Protein AF-0000000069296707 (afdb_homodimer)

pLDDT: mean 73.41, std 18.94, range [27.08, 97.56]

Radius of gyration: 24.97 Å; Cα contacts (8 Å, |Δi|>4): 1158; chains: 2; bounding box: 68×73×64 Å

Secondary structure (DSSP, 8-state):
-------HHHHHHHHHHHHHHHHT-GGGHHHHHHHHHHS-GGGGGG----HHHHHHHHHHHHHHHTT-TTB-HHHHHHHGGG--GGGT-TTHHHHHHHHHHHH--SEEEEES-SHHHHHHHHHHHHHHHHHHHHHHHHHHSPTT---TT---SBPPTTTS-HHHHH--EEEEEE---STT--HHHHHHHHHHHT-GGGEEEEES-HHHHHHHTTTTS--EEEEEETTHHHHSPPBTTBHHHHHHHHHHHHGGGEEEEEEEEEES-TTBHHHHHHHHHHHHS--TT----EEEEEE-TTBSSS-EEEEEE--TTS--S---B---/-------HHHHHHHHHHHHHHHHT-GGGHHHHHHHHHHS-GGGGGG----HHHHHHHHHHHHHHHHT-TTB-HHHHHHHGGG--GGGT-TTHHHHHHHHHHHH--SEEEEES-SHHHHHHHHHHHHHHHHHHHHHHHHHHSPTT---TT---SBPPTTTS-HHHHH--EEEEEE---STT--HHHHHHHHHHHT-GGGEEEEES-HHHHHHHTTTTS--EEEEEETTHHHHSPPBTTBHHHHHHHHHHHHGGGEEEEEEEEEES-TTBHHHHHHHHHHHHS--TT----EEEEEE-TTBSSS-EEEEEE--TTS--S---B---

Solvent-accessible surface area (backbone atoms only — not comparable to full-atom values): 33725 Å² total; per-residue (Å²): 126,72,61,68,44,59,50,53,79,77,55,35,67,66,47,42,49,52,47,36,61,68,60,63,44,72,91,52,41,34,59,48,39,51,50,47,41,66,50,63,80,83,68,69,73,70,75,79,67,78,61,65,67,59,46,49,51,47,48,51,43,43,48,55,51,56,38,38,74,59,36,18,64,72,52,50,59,60,47,42,86,42,55,53,71,89,59,41,42,67,50,48,19,55,31,47,19,27,52,38,50,34,50,54,56,38,35,30,36,28,43,35,44,26,44,52,47,56,30,44,36,47,22,28,52,29,41,19,52,44,48,47,48,53,53,52,53,59,68,67,53,68,89,77,62,69,66,62,79,62,62,60,57,49,33,64,60,81,71,47,41,67,56,39,57,75,32,20,39,37,36,25,26,35,60,61,76,53,93,78,57,28,46,30,52,36,51,42,39,25,51,76,70,70,36,50,90,25,52,38,53,31,39,17,43,56,68,57,45,59,67,68,35,43,85,81,52,58,55,27,36,32,33,40,33,65,48,44,65,77,73,20,49,51,47,96,80,31,50,52,52,9,43,49,53,45,45,47,64,46,50,82,30,42,34,78,61,9,39,43,35,36,39,47,29,61,31,25,47,50,49,35,52,39,53,58,46,54,80,75,38,76,41,99,66,45,60,52,60,34,48,46,71,53,49,29,65,60,33,50,53,48,28,22,32,33,40,32,27,35,33,91,82,53,79,69,69,65,71,72,36,67,79,115,126,68,57,66,45,56,48,54,76,75,53,33,68,65,47,39,49,54,48,38,61,67,59,63,42,72,92,51,40,35,59,50,38,50,51,44,41,69,48,64,81,82,66,68,73,70,74,80,68,76,62,65,68,57,46,50,48,45,48,51,42,44,47,55,51,55,37,39,72,59,38,19,66,70,53,51,58,59,46,42,84,41,56,52,68,90,60,40,43,64,50,50,19,54,32,46,19,27,52,37,50,34,48,53,53,37,34,29,37,26,41,36,44,28,43,51,47,54,30,45,36,48,22,29,53,29,41,20,52,46,48,49,49,53,52,52,53,60,68,69,54,67,89,77,63,69,67,63,80,60,60,62,56,49,33,65,61,80,72,46,43,67,56,41,58,74,32,21,38,37,35,25,25,35,62,62,76,52,94,78,56,30,45,28,53,36,50,40,39,26,53,74,71,70,35,47,90,24,52,35,54,29,40,17,44,54,68,58,45,60,67,68,35,43,83,80,53,56,54,29,36,33,34,40,34,66,49,42,65,78,75,19,49,53,47,95,81,31,51,52,52,10,44,50,55,46,45,47,64,46,48,82,30,42,34,78,61,10,38,43,33,34,41,46,28,60,30,25,46,51,49,36,52,40,52,57,44,54,79,74,36,78,43,98,63,45,61,53,61,35,50,46,73,52,48,28,65,59,34,52,52,48,27,22,32,32,41,30,28,34,32,92,80,50,78,70,69,67,71,70,36,65,79,117

Sequence (648 aa):
GYHTIGDLRSDGQETAIAFVTALGMPRRADERLLALSFQEDEDLEDANVSPEGLVKAKAAAARVAQVGSALDGAWLEAVEPLYSMHMGCENMGPMLYSLMRFVKPSCCLEIGAGYTSAFMLQALEDNARELQFWAGWKASRPSGSPDPSAESWLAPEAEACESRLAGGVLHCVDNFAHAHTTAPQLLRTARRLGLEQRLRLHLDDGRAFVEESADSVPFFDFVWLDGLLDFAPPVGGDVKAGIDKFLGLIWPRVAPGGFVLLHSTLTNSAVRSWLDGLAASSSAWGPPGQVLSLLEPHKRFQNSFTMLQRRPEGYAEPQYSKLPGYHTIGDLRSDGQETAIAFVTALGMPRRADERLLALSFQEDEDLEDANVSPEGLVKAKAAAARVAQVGSALDGAWLEAVEPLYSMHMGCENMGPMLYSLMRFVKPSCCLEIGAGYTSAFMLQALEDNARELQFWAGWKASRPSGSPDPSAESWLAPEAEACESRLAGGVLHCVDNFAHAHTTAPQLLRTARRLGLEQRLRLHLDDGRAFVEESADSVPFFDFVWLDGLLDFAPPVGGDVKAGIDKFLGLIWPRVAPGGFVLLHSTLTNSAVRSWLDGLAASSSAWGPPGQVLSLLEPHKRFQNSFTMLQRRPEGYAEPQYSKLP

Foldseek 3Di:
DQDWQDQCVPQDLVSSLVSLVVSCAPPPLSVVLNCLQPPDPVPPPDDCPPCDPVVVQLVVLLVLLVPPVVDDNVLSVLQSVQDGVVLVCSVVLVVLLVVCLVVQWAEEEEAAATSSVSSNLVSQVVQLVVVVVLVVVVVPDDDPPPCPVPPPPDDDVVVVPPSSNVTHAYEYEAQSPDPPGCRSVRNVSCVVVVRSVRYGYINGQPLVCLVVCCVVQPAGQEYEYRCQCVNQPDDVPQSLVSSLVSCLSHVNRYDAFGKYKYWWACLDPRSVVSVVVLVVDARPNGRLQDKDKDAQDVDNTRTIMMMTGHHRPHDPDDDDDPDD/DQDWQDQCVPCDLVSSLVSLVVVCAPPPLSVVLNCLQPPDPVPVPDDCPPCDPCVVQLVVLLVLLVPPVVDDNVLSVLQSVQDGVVLVCSVVLVVLLVVCLVVQWAEEEEAAATSSVSSNLVSQVVQLVVVVVLVVVVVPDDDPPPCPVPPPPDDDVVVVPPSSNVTHAYEYEAQSPDPPGCRSVRNVSCVVVVRSVRYGYTNGQPLVCLVVCCVVQPAGQEYEYRCQCVNQPDDVPQSLVSSLVSCLSHVNRYDAFGKYKYWWACLDPSSVVSVVVLVVDARPSGRLQDKDKDAQDVDNTRTIMMMGGHHRPHDPDDDDDPDD

Organism: Polarella glacialis (NCBI:txid89957)

InterPro domains:
  IPR029063 S-adenosyl-L-methionine-dependent methyltransferase superfamily [G3DSA:3.40.50.150] (72-285)
  IPR029063 S-adenosyl-L-methionine-dependent methyltransferase superfamily [SSF53335] (93-270)

Nearest PDB structures (foldseek):
  4poo-assembly1_A  TM=5.769E-01  e=9.150E-04  Bacillus spizizenii str. W23
  1kia-assembly1_D  TM=4.877E-01  e=1.031E-04  Rattus norvegicus
  1d2g-assembly1_A  TM=5.119E-01  e=2.134E-04  Rattus norvegicus
  1r8y-assembly2_G  TM=5.212E-01  e=2.387E-04  Mus musculus
  3ths-assembly1_B  TM=4.225E-01  e=7.735E-04  Rattus norvegicus

Structure (mmCIF, N/CA/C/O backbone):
data_AF-0000000069296707-model_v1
#
loop_
_entity.id
_entity.type
_entity.pdbx_description
1 polymer 'Uncharacterized protein'
#
loop_
_atom_site.group_PDB
_atom_site.id
_atom_site.type_symbol
_atom_site.label_atom_id
_atom_site.label_alt_id
_atom_site.label_comp_id
_atom_site.label_asym_id
_atom_site.label_entity_id
_atom_site.label_seq_id
_atom_site.pdbx_PDB_ins_code
_atom_site.Cartn_x
_atom_site.Cartn_y
_atom_site.Cartn_z
_atom_site.occupancy
_atom_site.B_iso_or_equiv
_atom_site.auth_seq_id
_atom_site.auth_comp_id
_atom_site.auth_asym_id
_atom_site.auth_atom_id
_atom_site.pdbx_PDB_model_num
ATOM 1 N N . GLY A 1 1 ? -4.031 30.5 20.797 1 27.22 1 GLY A N 1
ATOM 2 C CA . GLY A 1 1 ? -5.043 29.531 20.438 1 27.22 1 GLY A CA 1
ATOM 3 C C . GLY A 1 1 ? -5.32 29.484 18.938 1 27.22 1 GLY A C 1
ATOM 4 O O . GLY A 1 1 ? -5.605 30.516 18.328 1 27.22 1 GLY A O 1
ATOM 5 N N . TYR A 1 2 ? -4.574 28.547 18.219 1 34.72 2 TYR A N 1
ATOM 6 C CA . TYR A 1 2 ? -4.566 28.672 16.766 1 34.72 2 TYR A CA 1
ATOM 7 C C . TYR A 1 2 ? -5.977 28.562 16.203 1 34.72 2 TYR A C 1
ATOM 9 O O . TYR A 1 2 ? -6.797 27.797 16.703 1 34.72 2 TYR A O 1
ATOM 17 N N . HIS A 1 3 ? -6.562 29.688 15.867 1 35.5 3 HIS A N 1
ATOM 18 C CA . HIS A 1 3 ? -7.93 29.828 15.383 1 35.5 3 HIS A CA 1
ATOM 19 C C . HIS A 1 3 ? -8.133 29.078 14.07 1 35.5 3 HIS A C 1
ATOM 21 O O . HIS A 1 3 ? -7.215 29 13.242 1 35.5 3 HIS A O 1
ATOM 27 N N . THR A 1 4 ? -8.93 28.078 14.156 1 42.28 4 THR A N 1
ATOM 28 C CA . THR A 1 4 ? -9.484 27.312 13.047 1 42.28 4 THR A CA 1
ATOM 29 C C . THR A 1 4 ? -9.805 28.203 11.867 1 42.28 4 THR A C 1
ATOM 31 O O . THR A 1 4 ? -10.555 29.188 12 1 42.28 4 THR A O 1
ATOM 34 N N . ILE A 1 5 ? -8.992 28.266 10.977 1 41.53 5 ILE A N 1
ATOM 35 C CA . ILE A 1 5 ? -9.445 29.016 9.812 1 41.53 5 ILE A CA 1
ATOM 36 C C . ILE A 1 5 ? -10.594 28.266 9.133 1 41.53 5 ILE A C 1
ATOM 38 O O . ILE A 1 5 ? -10.555 27.031 9.016 1 41.53 5 ILE A O 1
ATOM 42 N N . GLY A 1 6 ? -11.727 28.438 9.273 1 41.88 6 GLY A N 1
ATOM 43 C CA . GLY A 1 6 ? -12.961 27.922 8.695 1 41.88 6 GLY A CA 1
ATOM 44 C C . GLY A 1 6 ? -12.719 26.938 7.574 1 41.88 6 GLY A C 1
ATOM 45 O O . GLY A 1 6 ? -11.57 26.625 7.242 1 41.88 6 GLY A O 1
ATOM 46 N N . ASP A 1 7 ? -13.719 26.109 7.305 1 45.53 7 ASP A N 1
ATOM 47 C CA . ASP A 1 7 ? -13.844 25.25 6.133 1 45.53 7 ASP A CA 1
ATOM 48 C C . ASP A 1 7 ? -13.859 26.078 4.848 1 45.53 7 ASP A C 1
ATOM 50 O O . ASP A 1 7 ? -14.828 26.797 4.578 1 45.53 7 ASP A O 1
ATOM 54 N N . LEU A 1 8 ? -12.758 26.297 4.289 1 46.09 8 LEU A N 1
ATOM 55 C CA . LEU A 1 8 ? -12.641 27.156 3.117 1 46.09 8 LEU A CA 1
ATOM 56 C C . LEU A 1 8 ? -13.75 26.859 2.117 1 46.09 8 LEU A C 1
ATOM 58 O O . LEU A 1 8 ? -14.086 27.719 1.286 1 46.09 8 LEU A O 1
ATOM 62 N N . ARG A 1 9 ? -14.203 25.625 2.008 1 42.44 9 ARG A N 1
ATOM 63 C CA . ARG A 1 9 ? -15.219 25.281 1.014 1 42.44 9 ARG A CA 1
ATOM 64 C C . ARG A 1 9 ? -16.547 25.953 1.339 1 42.44 9 ARG A C 1
ATOM 66 O O . ARG A 1 9 ? -17.266 26.391 0.437 1 42.44 9 ARG A O 1
ATOM 73 N N . SER A 1 10 ? -16.844 25.828 2.617 1 45.16 10 SER A N 1
ATOM 74 C CA . SER A 1 10 ? -18.203 26.25 2.994 1 45.16 10 SER A CA 1
ATOM 75 C C . SER A 1 10 ? -18.281 27.766 3.152 1 45.16 10 SER A C 1
ATOM 77 O O . SER A 1 10 ? -19.312 28.359 2.84 1 45.16 10 SER A O 1
ATOM 79 N N . ASP A 1 11 ? -17.312 28.312 3.564 1 49.97 11 ASP A N 1
ATOM 80 C CA . ASP A 1 11 ? -17.516 29.672 4.066 1 49.97 11 ASP A CA 1
ATOM 81 C C . ASP A 1 11 ? -17.234 30.703 2.984 1 49.97 11 ASP A C 1
ATOM 83 O O . ASP A 1 11 ? -17.625 31.875 3.111 1 49.97 11 ASP A O 1
ATOM 87 N N . GLY A 1 12 ? -17.016 30.281 1.778 1 50.28 12 GLY A N 1
ATOM 88 C CA . GLY A 1 12 ? -16.719 31.188 0.681 1 50.28 12 GLY A CA 1
ATOM 89 C C . GLY A 1 12 ? -15.391 31.891 0.832 1 50.28 12 GLY A C 1
ATOM 90 O O . GLY A 1 12 ? -14.844 31.969 1.935 1 50.28 12 GLY A O 1
ATOM 91 N N . GLN A 1 13 ? -14.805 32.156 -0.294 1 51.97 13 GLN A N 1
ATOM 92 C CA . GLN A 1 13 ? -13.5 32.812 -0.371 1 51.97 13 GLN A CA 1
ATOM 93 C C . GLN A 1 13 ? -13.453 34.062 0.503 1 51.97 13 GLN A C 1
ATOM 95 O O . GLN A 1 13 ? -12.477 34.281 1.217 1 51.97 13 GLN A O 1
ATOM 100 N N . GLU A 1 14 ? -14.523 34.781 0.376 1 53.81 14 GLU A N 1
ATOM 101 C CA . GLU A 1 14 ? -14.578 36.062 1.083 1 53.81 14 GLU A CA 1
ATOM 102 C C . GLU A 1 14 ? -14.531 35.844 2.596 1 53.81 14 GLU A C 1
ATOM 104 O O . GLU A 1 14 ? -13.805 36.562 3.301 1 53.81 14 GLU A O 1
ATOM 109 N N . THR A 1 15 ? -15.188 34.875 2.998 1 52.31 15 THR A N 1
ATOM 110 C CA . THR A 1 15 ? -15.219 34.594 4.422 1 52.31 15 THR A CA 1
ATOM 111 C C . THR A 1 15 ? -13.867 34.062 4.898 1 52.31 15 THR A C 1
ATOM 113 O O . THR A 1 15 ? -13.391 34.438 5.969 1 52.31 15 THR A O 1
ATOM 116 N N . ALA A 1 16 ? -13.289 33.312 4.105 1 52.75 16 ALA A N 1
ATOM 117 C CA . ALA A 1 16 ? -11.969 32.812 4.445 1 52.75 16 ALA A CA 1
ATOM 118 C C . ALA A 1 16 ? -10.938 33.906 4.492 1 52.75 16 ALA A C 1
ATOM 120 O O . ALA A 1 16 ? -10.109 33.969 5.41 1 52.75 16 ALA A O 1
ATOM 121 N N . ILE A 1 17 ? -11.07 34.812 3.52 1 55.25 17 ILE A N 1
ATOM 122 C CA . ILE A 1 17 ? -10.156 35.938 3.471 1 55.25 17 ILE A CA 1
ATOM 123 C C . ILE A 1 17 ? -10.336 36.812 4.719 1 55.25 17 ILE A C 1
ATOM 125 O O . ILE A 1 17 ? -9.352 37.188 5.363 1 55.25 17 ILE A O 1
ATOM 129 N N . ALA A 1 18 ? -11.57 37.094 4.98 1 55.56 18 ALA A N 1
ATOM 130 C CA . ALA A 1 18 ? -11.875 37.906 6.148 1 55.56 18 ALA A CA 1
ATOM 131 C C . ALA A 1 18 ? -11.375 37.25 7.43 1 55.56 18 ALA A C 1
ATOM 133 O O . ALA A 1 18 ? -10.805 37.906 8.297 1 55.56 18 ALA A O 1
ATOM 134 N N . PHE A 1 19 ? -11.508 36.031 7.488 1 53.75 19 PHE A N 1
ATOM 135 C CA . PHE A 1 19 ? -11.109 35.25 8.672 1 53.75 19 PHE A CA 1
ATOM 136 C C . PHE A 1 19 ? -9.602 35.25 8.828 1 53.75 19 PHE A C 1
ATOM 138 O O . PHE A 1 19 ? -9.086 35.562 9.914 1 53.75 19 PHE A O 1
ATOM 145 N N . VAL A 1 20 ? -8.992 35 7.801 1 57.44 20 VAL A N 1
ATOM 146 C CA . VAL A 1 20 ? -7.539 34.938 7.82 1 57.44 20 VAL A CA 1
ATOM 147 C C . VAL A 1 20 ? -6.965 36.312 8.156 1 57.44 20 VAL A C 1
ATOM 149 O O . VAL A 1 20 ? -6.016 36.406 8.93 1 57.44 20 VAL A O 1
ATOM 152 N N . THR A 1 21 ? -7.559 37.281 7.539 1 56.09 21 THR A N 1
ATOM 153 C CA . THR A 1 21 ? -7.133 38.656 7.801 1 56.09 21 THR A CA 1
ATOM 154 C C . THR A 1 21 ? -7.316 39 9.273 1 56.09 21 THR A C 1
ATOM 156 O O . THR A 1 21 ? -6.469 39.656 9.867 1 56.09 21 THR A O 1
ATOM 159 N N . ALA A 1 22 ? -8.359 38.5 9.781 1 54.94 22 ALA A N 1
ATOM 160 C CA . ALA A 1 22 ? -8.68 38.781 11.172 1 54.94 22 ALA A CA 1
ATOM 161 C C . ALA A 1 22 ? -7.746 38.062 12.125 1 54.94 22 ALA A C 1
ATOM 163 O O . ALA A 1 22 ? -7.531 38.5 13.258 1 54.94 22 ALA A O 1
ATOM 164 N N . LEU A 1 23 ? -7.234 36.969 11.664 1 53.66 23 LEU A N 1
ATOM 165 C CA . LEU A 1 23 ? -6.387 36.125 12.516 1 53.66 23 LEU A CA 1
ATOM 166 C C . LEU A 1 23 ? -5.043 36.812 12.766 1 53.66 23 LEU A C 1
ATOM 168 O O . LEU A 1 23 ? -4.371 36.5 13.758 1 53.66 23 LEU A O 1
ATOM 172 N N . GLY A 1 24 ? -4.723 37.875 12.023 1 49.09 24 GLY A N 1
ATOM 173 C CA . GLY A 1 24 ? -3.432 38.5 12.219 1 49.09 24 GLY A CA 1
ATOM 174 C C . GLY A 1 24 ? -2.289 37.531 12.336 1 49.09 24 GLY A C 1
ATOM 175 O O . GLY A 1 24 ? -1.51 37.562 13.289 1 49.09 24 GLY A O 1
ATOM 176 N N . MET A 1 25 ? -2.244 36.5 11.414 1 49.66 25 MET A N 1
ATOM 177 C CA . MET A 1 25 ? -1.229 35.438 11.477 1 49.66 25 MET A CA 1
ATOM 178 C C . MET A 1 25 ? 0.172 36.031 11.367 1 49.66 25 MET A C 1
ATOM 180 O O . MET A 1 25 ? 0.369 37.062 10.711 1 49.66 25 MET A O 1
ATOM 184 N N . PRO A 1 26 ? 1.015 35.406 12.227 1 51.12 26 PRO A N 1
ATOM 185 C CA . PRO A 1 26 ? 2.375 35.938 12.141 1 51.12 26 PRO A CA 1
ATOM 186 C C . PRO A 1 26 ? 2.984 35.781 10.75 1 51.12 26 PRO A C 1
ATOM 188 O O . PRO A 1 26 ? 2.57 34.906 9.992 1 51.12 26 PRO A O 1
ATOM 191 N N . ARG A 1 27 ? 3.941 36.594 10.445 1 46.66 27 ARG A N 1
ATOM 192 C CA . ARG A 1 27 ? 4.824 36.594 9.281 1 46.66 27 ARG A CA 1
ATOM 193 C C . ARG A 1 27 ? 4.023 36.656 7.984 1 46.66 27 ARG A C 1
ATOM 195 O O . ARG A 1 27 ? 4.391 36.062 6.977 1 46.66 27 ARG A O 1
ATOM 202 N N . ARG A 1 28 ? 2.881 37.312 8.094 1 52.12 28 ARG A N 1
ATOM 203 C CA . ARG A 1 28 ? 2.014 37.594 6.949 1 52.12 28 ARG A CA 1
ATOM 204 C C . ARG A 1 28 ? 1.522 36.281 6.316 1 52.12 28 ARG A C 1
ATOM 206 O O . ARG A 1 28 ? 1.314 36.219 5.105 1 52.12 28 ARG A O 1
ATOM 213 N N . ALA A 1 29 ? 1.496 35.188 7.098 1 49.81 29 ALA A N 1
ATOM 214 C CA . ALA A 1 29 ? 1.04 33.906 6.621 1 49.81 29 ALA A CA 1
ATOM 215 C C . ALA A 1 29 ? -0.363 34 6.027 1 49.81 29 ALA A C 1
ATOM 217 O O . ALA A 1 29 ? -0.688 33.281 5.07 1 49.81 29 ALA A O 1
ATOM 218 N N . ASP A 1 30 ? -1.047 34.938 6.477 1 51.06 30 ASP A N 1
ATOM 219 C CA . ASP A 1 30 ? -2.396 35.156 5.969 1 51.06 30 ASP A CA 1
ATOM 220 C C . ASP A 1 30 ? -2.363 35.719 4.547 1 51.06 30 ASP A C 1
ATOM 222 O O . ASP A 1 30 ? -3.104 35.25 3.678 1 51.06 30 ASP A O 1
ATOM 226 N N . GLU A 1 31 ? -1.566 36.656 4.324 1 54.03 31 GLU A N 1
ATOM 227 C CA . GLU A 1 31 ? -1.44 37.219 2.986 1 54.03 31 GLU A CA 1
ATOM 228 C C . GLU A 1 31 ? -0.958 36.156 1.986 1 54.03 31 GLU A C 1
ATOM 230 O O . GLU A 1 31 ? -1.467 36.094 0.866 1 54.03 31 GLU A O 1
ATOM 235 N N . ARG A 1 32 ? -0.106 35.344 2.424 1 50.72 32 ARG A N 1
ATOM 236 C CA . ARG A 1 32 ? 0.446 34.312 1.556 1 50.72 32 ARG A CA 1
ATOM 237 C C . ARG A 1 32 ? -0.603 33.25 1.23 1 50.72 32 ARG A C 1
ATOM 239 O O . ARG A 1 32 ? -0.701 32.781 0.088 1 50.72 32 ARG A O 1
ATOM 246 N N . LEU A 1 33 ? -1.318 32.938 2.168 1 52.88 33 LEU A N 1
ATOM 247 C CA . LEU A 1 33 ? -2.391 31.969 1.97 1 52.88 33 LEU A CA 1
ATOM 248 C C . LEU A 1 33 ? -3.387 32.469 0.927 1 52.88 33 LEU A C 1
ATOM 250 O O . LEU A 1 33 ? -3.773 31.719 0.025 1 52.88 33 LEU A O 1
ATOM 254 N N . LEU A 1 34 ? -3.742 33.719 1.158 1 54.38 34 LEU A N 1
ATOM 255 C CA . LEU A 1 34 ? -4.723 34.281 0.238 1 54.38 34 LEU A CA 1
ATOM 256 C C . LEU A 1 34 ? -4.148 34.375 -1.173 1 54.38 34 LEU A C 1
ATOM 258 O O . LEU A 1 34 ? -4.84 34.062 -2.148 1 54.38 34 LEU A O 1
ATOM 262 N N . ALA A 1 35 ? -2.959 34.75 -1.22 1 52.72 35 ALA A N 1
ATOM 263 C CA . ALA A 1 35 ? -2.309 34.906 -2.52 1 52.72 35 ALA A CA 1
ATOM 264 C C . ALA A 1 35 ? -2.135 33.562 -3.209 1 52.72 35 ALA A C 1
ATOM 266 O O . ALA A 1 35 ? -2.375 33.438 -4.41 1 52.72 35 ALA A O 1
ATOM 267 N N . LEU A 1 36 ? -1.838 32.594 -2.43 1 52.16 36 LEU A N 1
ATOM 268 C CA . LEU A 1 36 ? -1.472 31.297 -3.021 1 52.16 36 LEU A CA 1
ATOM 269 C C . LEU A 1 36 ? -2.709 30.453 -3.279 1 52.16 36 LEU A C 1
ATOM 271 O O . LEU A 1 36 ? -2.727 29.641 -4.211 1 52.16 36 LEU A O 1
ATOM 275 N N . SER A 1 37 ? -3.635 30.609 -2.426 1 50.84 37 SER A N 1
ATOM 276 C CA . SER A 1 37 ? -4.789 29.719 -2.506 1 50.84 37 SER A CA 1
ATOM 277 C C . SER A 1 37 ? -5.82 30.234 -3.504 1 50.84 37 SER A C 1
ATOM 279 O O . SER A 1 37 ? -6.594 29.453 -4.066 1 50.84 37 SER A O 1
ATOM 281 N N . PHE A 1 38 ? -5.777 31.547 -3.701 1 48.31 38 PHE A N 1
ATOM 282 C CA . PHE A 1 38 ? -6.883 32.094 -4.473 1 48.31 38 PHE A CA 1
ATOM 283 C C . PHE A 1 38 ? -6.371 32.906 -5.66 1 48.31 38 PHE A C 1
ATOM 285 O O . PHE A 1 38 ? -7.152 33.531 -6.367 1 48.31 38 PHE A O 1
ATOM 292 N N . GLN A 1 39 ? -4.973 32.969 -5.816 1 44.88 39 GLN A N 1
ATOM 293 C CA . GLN A 1 39 ? -4.504 33.688 -6.992 1 44.88 39 GLN A CA 1
ATOM 294 C C . GLN A 1 39 ? -4.629 32.844 -8.25 1 44.88 39 GLN A C 1
ATOM 296 O O . GLN A 1 39 ? -4.426 31.609 -8.195 1 44.88 39 GLN A O 1
ATOM 301 N N . GLU A 1 40 ? -5.293 33.281 -9.281 1 42.16 40 GLU A N 1
ATOM 302 C CA . GLU A 1 40 ? -5.434 32.656 -10.594 1 42.16 40 GLU A CA 1
ATOM 303 C C . GLU A 1 40 ? -4.066 32.344 -11.203 1 42.16 40 GLU A C 1
ATOM 305 O O . GLU A 1 40 ? -3.082 33.031 -10.922 1 42.16 40 GLU A O 1
ATOM 310 N N . ASP A 1 41 ? -3.719 31.031 -11.711 1 42.56 41 ASP A N 1
ATOM 311 C CA . ASP A 1 41 ? -2.518 30.469 -12.328 1 42.56 41 ASP A CA 1
ATOM 312 C C . ASP A 1 41 ? -1.775 31.531 -13.141 1 42.56 41 ASP A C 1
ATOM 314 O O . ASP A 1 41 ? -0.544 31.516 -13.211 1 42.56 41 ASP A O 1
ATOM 318 N N . GLU A 1 42 ? -2.367 32.438 -13.781 1 38.94 42 GLU A N 1
ATOM 319 C CA . GLU A 1 42 ? -1.707 33.375 -14.688 1 38.94 42 GLU A CA 1
ATOM 320 C C . GLU A 1 42 ? -0.698 34.25 -13.938 1 38.94 42 GLU A C 1
ATOM 322 O O . GLU A 1 42 ? 0.291 34.688 -14.516 1 38.94 42 GLU A O 1
ATOM 327 N N . ASP A 1 43 ? -0.939 34.562 -12.703 1 37.16 43 ASP A N 1
ATOM 328 C CA . ASP A 1 43 ? -0.124 35.594 -12.055 1 37.16 43 ASP A CA 1
ATOM 329 C C . ASP A 1 43 ? 1.088 34.969 -11.367 1 37.16 43 ASP A C 1
ATOM 331 O O . ASP A 1 43 ? 1.902 35.688 -10.773 1 37.16 43 ASP A O 1
ATOM 335 N N . LEU A 1 44 ? 1.18 33.75 -11.125 1 36.53 44 LEU A N 1
ATOM 336 C CA . LEU A 1 44 ? 2.297 33.156 -10.414 1 36.53 44 LEU A CA 1
ATOM 337 C C . LEU A 1 44 ? 3.574 33.219 -11.242 1 36.53 44 LEU A C 1
ATOM 339 O O . LEU A 1 44 ? 4.613 32.688 -10.836 1 36.53 44 LEU A O 1
ATOM 343 N N . GLU A 1 45 ? 3.67 33.719 -12.453 1 34.56 45 GLU A N 1
ATOM 344 C CA . GLU A 1 45 ? 4.898 33.781 -13.234 1 34.56 45 GLU A CA 1
ATOM 345 C C . GLU A 1 45 ? 5.992 34.531 -12.484 1 34.56 45 GLU A C 1
ATOM 347 O O . GLU A 1 45 ? 7.184 34.312 -12.734 1 34.56 45 GLU A O 1
ATOM 352 N N . ASP A 1 46 ? 5.773 35.719 -11.805 1 33.06 46 ASP A N 1
ATOM 353 C CA . ASP A 1 46 ? 6.855 36.656 -11.602 1 33.06 46 ASP A CA 1
ATOM 354 C C . ASP A 1 46 ? 7.66 36.344 -10.344 1 33.06 46 ASP A C 1
ATOM 356 O O . ASP A 1 46 ? 8.516 37.094 -9.922 1 33.06 46 ASP A O 1
ATOM 360 N N . ALA A 1 47 ? 7.211 35.625 -9.375 1 32.59 47 ALA A N 1
ATOM 361 C CA . ALA A 1 47 ? 8.07 35.719 -8.195 1 32.59 47 ALA A CA 1
ATOM 362 C C . ALA A 1 47 ? 9.406 35.031 -8.445 1 32.59 47 ALA A C 1
ATOM 364 O O . ALA A 1 47 ? 9.461 33.938 -9.039 1 32.59 47 ALA A O 1
ATOM 365 N N . ASN A 1 48 ? 10.641 35.688 -8.414 1 30.17 48 ASN A N 1
ATOM 366 C CA . ASN A 1 48 ? 12.078 35.594 -8.664 1 30.17 48 ASN A CA 1
ATOM 367 C C . ASN A 1 48 ? 12.711 34.438 -7.91 1 30.17 48 ASN A C 1
ATOM 369 O O . ASN A 1 48 ? 13.5 34.656 -6.984 1 30.17 48 ASN A O 1
ATOM 373 N N . VAL A 1 49 ? 12.039 33.469 -7.344 1 33.91 49 VAL A N 1
ATOM 374 C CA . VAL A 1 49 ? 12.93 32.5 -6.719 1 33.91 49 VAL A CA 1
ATOM 375 C C . VAL A 1 49 ? 13.938 31.984 -7.746 1 33.91 49 VAL A C 1
ATOM 377 O O . VAL A 1 49 ? 13.602 31.844 -8.922 1 33.91 49 VAL A O 1
ATOM 380 N N . SER A 1 50 ? 15.203 32.094 -7.535 1 32.97 50 SER A N 1
ATOM 381 C CA . SER A 1 50 ? 16.312 31.719 -8.422 1 32.97 50 SER A CA 1
ATOM 382 C C . SER A 1 50 ? 16.078 30.359 -9.078 1 32.97 50 SER A C 1
ATOM 384 O O . SER A 1 50 ? 15.789 29.375 -8.398 1 32.97 50 SER A O 1
ATOM 386 N N . PRO A 1 51 ? 15.727 30.297 -10.383 1 33.75 51 PRO A N 1
ATOM 387 C CA . PRO A 1 51 ? 15.219 29.344 -11.383 1 33.75 51 PRO A CA 1
ATOM 388 C C . PRO A 1 51 ? 15.992 28.031 -11.398 1 33.75 51 PRO A C 1
ATOM 390 O O . PRO A 1 51 ? 15.406 26.969 -11.602 1 33.75 51 PRO A O 1
ATOM 393 N N . GLU A 1 52 ? 17.281 28.031 -11.297 1 37.75 52 GLU A N 1
ATOM 394 C CA . GLU A 1 52 ? 18.062 26.906 -11.82 1 37.75 52 GLU A CA 1
ATOM 395 C C . GLU A 1 52 ? 18.047 25.719 -10.859 1 37.75 52 GLU A C 1
ATOM 397 O O . GLU A 1 52 ? 17.891 24.578 -11.289 1 37.75 52 GLU A O 1
ATOM 402 N N . GLY A 1 53 ? 18.406 25.922 -9.609 1 34.41 53 GLY A N 1
ATOM 403 C CA . GLY A 1 53 ? 18.562 24.797 -8.695 1 34.41 53 GLY A CA 1
ATOM 404 C C . GLY A 1 53 ? 17.25 24.141 -8.32 1 34.41 53 GLY A C 1
ATOM 405 O O . GLY A 1 53 ? 17.172 22.922 -8.203 1 34.41 53 GLY A O 1
ATOM 406 N N . LEU A 1 54 ? 16.266 24.969 -8.039 1 35.53 54 LEU A N 1
ATOM 407 C CA . LEU A 1 54 ? 14.922 24.484 -7.727 1 35.53 54 LEU A CA 1
ATOM 408 C C . LEU A 1 54 ? 14.297 23.797 -8.938 1 35.53 54 LEU A C 1
ATOM 410 O O . LEU A 1 54 ? 13.578 22.812 -8.789 1 35.53 54 LEU A O 1
ATOM 414 N N . VAL A 1 55 ? 14.734 24.328 -10.141 1 39.16 55 VAL A N 1
ATOM 415 C CA . VAL A 1 55 ? 14.203 23.719 -11.359 1 39.16 55 VAL A CA 1
ATOM 416 C C . VAL A 1 55 ? 14.695 22.281 -11.484 1 39.16 55 VAL A C 1
ATOM 418 O O . VAL A 1 55 ? 13.922 21.391 -11.836 1 39.16 55 VAL A O 1
ATOM 421 N N . LYS A 1 56 ? 15.977 22.141 -11.133 1 41.94 56 LYS A N 1
ATOM 422 C CA . LYS A 1 56 ? 16.531 20.797 -11.305 1 41.94 56 LYS A CA 1
ATOM 423 C C . LYS A 1 56 ? 15.961 19.844 -10.266 1 41.94 56 LYS A C 1
ATOM 425 O O . LYS A 1 56 ? 15.648 18.688 -10.578 1 41.94 56 LYS A O 1
ATOM 430 N N . ALA A 1 57 ? 15.891 20.266 -9.062 1 40.09 57 ALA A N 1
ATOM 431 C CA . ALA A 1 57 ? 15.328 19.406 -8.023 1 40.09 57 ALA A CA 1
ATOM 432 C C . ALA A 1 57 ? 13.867 19.062 -8.328 1 40.09 57 ALA A C 1
ATOM 434 O O . ALA A 1 57 ? 13.453 17.906 -8.172 1 40.09 57 ALA A O 1
ATOM 435 N N . LYS A 1 58 ? 13.188 20.031 -8.812 1 42.91 58 LYS A N 1
ATOM 436 C CA . LYS A 1 58 ? 11.805 19.812 -9.219 1 42.91 58 LYS A CA 1
ATOM 437 C C . LYS A 1 58 ? 11.727 18.844 -10.391 1 42.91 58 LYS A C 1
ATOM 439 O O . LYS A 1 58 ? 10.852 17.969 -10.43 1 42.91 58 LYS A O 1
ATOM 444 N N . ALA A 1 59 ? 12.656 19.016 -11.328 1 44.22 59 ALA A N 1
ATOM 445 C CA . ALA A 1 59 ? 12.648 18.125 -12.477 1 44.22 59 ALA A CA 1
ATOM 446 C C . ALA A 1 59 ? 12.969 16.688 -12.047 1 44.22 59 ALA A C 1
ATOM 448 O O . ALA A 1 59 ? 12.336 15.734 -12.516 1 44.22 59 ALA A O 1
ATOM 449 N N . ALA A 1 60 ? 13.93 16.578 -11.227 1 43.28 60 ALA A N 1
ATOM 450 C CA . ALA A 1 60 ? 14.281 15.234 -10.773 1 43.28 60 ALA A CA 1
ATOM 451 C C . ALA A 1 60 ? 13.133 14.594 -10 1 43.28 60 ALA A C 1
ATOM 453 O O . ALA A 1 60 ? 12.797 13.43 -10.234 1 43.28 60 ALA A O 1
ATOM 454 N N . ALA A 1 61 ? 12.625 15.367 -9.102 1 43.22 61 ALA A N 1
ATOM 455 C CA . ALA A 1 61 ? 11.492 14.867 -8.32 1 43.22 61 ALA A CA 1
ATOM 456 C C . ALA A 1 61 ? 10.312 14.516 -9.219 1 43.22 61 ALA A C 1
ATOM 458 O O . ALA A 1 61 ? 9.672 13.477 -9.047 1 43.22 61 ALA A O 1
ATOM 459 N N . ALA A 1 62 ? 10.117 15.43 -10.164 1 46.25 62 ALA A N 1
ATOM 460 C CA . ALA A 1 62 ? 9.039 15.172 -11.109 1 46.25 62 ALA A CA 1
ATOM 461 C C . ALA A 1 62 ? 9.273 13.859 -11.852 1 46.25 62 ALA A C 1
ATOM 463 O O . ALA A 1 62 ? 8.336 13.086 -12.07 1 46.25 62 ALA A O 1
ATOM 464 N N . ARG A 1 63 ? 10.539 13.719 -12.18 1 46.66 63 ARG A N 1
ATOM 465 C CA . ARG A 1 63 ? 10.836 12.5 -12.922 1 46.66 63 ARG A CA 1
ATOM 466 C C . ARG A 1 63 ? 10.633 11.266 -12.055 1 46.66 63 ARG A C 1
ATOM 468 O O . ARG A 1 63 ? 10.094 10.258 -12.516 1 46.66 63 ARG A O 1
ATOM 475 N N . VAL A 1 64 ? 11.023 11.336 -10.844 1 46.03 64 VAL A N 1
ATOM 476 C CA . VAL A 1 64 ? 10.859 10.18 -9.961 1 46.03 64 VAL A CA 1
ATOM 477 C C . VAL A 1 64 ? 9.375 9.906 -9.734 1 46.03 64 VAL A C 1
ATOM 479 O O . VAL A 1 64 ? 8.945 8.75 -9.75 1 46.03 64 VAL A O 1
ATOM 482 N N . ALA A 1 65 ? 8.703 11.055 -9.422 1 45.84 65 ALA A N 1
ATOM 483 C CA . ALA A 1 65 ? 7.258 10.883 -9.266 1 45.84 65 ALA A CA 1
ATOM 484 C C . ALA A 1 65 ? 6.648 10.227 -10.5 1 45.84 65 ALA A C 1
ATOM 486 O O . ALA A 1 65 ? 5.719 9.422 -10.391 1 45.84 65 ALA A O 1
ATOM 487 N N . GLN A 1 66 ? 7.219 10.57 -11.711 1 45.56 66 GLN A N 1
ATOM 488 C CA . GLN A 1 66 ? 6.75 10.062 -12.992 1 45.56 66 GLN A CA 1
ATOM 489 C C . GLN A 1 66 ? 7.176 8.609 -13.195 1 45.56 66 GLN A C 1
ATOM 491 O O . GLN A 1 66 ? 6.727 7.949 -14.141 1 45.56 66 GLN A O 1
ATOM 496 N N . VAL A 1 67 ? 7.926 8.18 -12.305 1 49.03 67 VAL A N 1
ATOM 497 C CA . VAL A 1 67 ? 8.5 6.867 -12.578 1 49.03 67 VAL A CA 1
ATOM 498 C C . VAL A 1 67 ? 7.465 5.781 -12.305 1 49.03 67 VAL A C 1
ATOM 500 O O . VAL A 1 67 ? 7.719 4.598 -12.539 1 49.03 67 VAL A O 1
ATOM 503 N N . GLY A 1 68 ? 6.371 6.195 -12.047 1 58.56 68 GLY A N 1
ATOM 504 C CA . GLY A 1 68 ? 5.387 5.125 -12.031 1 58.56 68 GLY A CA 1
ATOM 505 C C . GLY A 1 68 ? 4.57 5.043 -13.312 1 58.56 68 GLY A C 1
ATOM 506 O O . GLY A 1 68 ? 3.594 5.773 -13.477 1 58.56 68 GLY A O 1
ATOM 507 N N . SER A 1 69 ? 5.062 4.164 -14.289 1 69 69 SER A N 1
ATOM 508 C CA . SER A 1 69 ? 4.422 4.059 -15.594 1 69 69 SER A CA 1
ATOM 509 C C . SER A 1 69 ? 2.955 3.658 -15.461 1 69 69 SER A C 1
ATOM 511 O O . SER A 1 69 ? 2.158 3.881 -16.375 1 69 69 SER A O 1
ATOM 513 N N . ALA A 1 70 ? 2.699 3.135 -14.305 1 72.38 70 ALA A N 1
ATOM 514 C CA . ALA A 1 70 ? 1.308 2.756 -14.078 1 72.38 70 ALA A CA 1
ATOM 515 C C . ALA A 1 70 ? 0.473 3.959 -13.648 1 72.38 70 ALA A C 1
ATOM 517 O O . ALA A 1 70 ? -0.759 3.895 -13.633 1 72.38 70 ALA A O 1
ATOM 518 N N . LEU A 1 71 ? 1.128 5.105 -13.414 1 78.25 71 LEU A N 1
ATOM 519 C CA . LEU A 1 71 ? 0.414 6.297 -12.969 1 78.25 71 LEU A CA 1
ATOM 520 C C . LEU A 1 71 ? 0.166 7.25 -14.133 1 78.25 71 LEU A C 1
ATOM 522 O O . LEU A 1 71 ? 0.963 7.312 -15.07 1 78.25 71 LEU A O 1
ATOM 526 N N . ASP A 1 72 ? -0.954 7.996 -14.047 1 81.19 72 ASP A N 1
ATOM 527 C CA . ASP A 1 72 ? -1.367 8.914 -15.102 1 81.19 72 ASP A CA 1
ATOM 528 C C . ASP A 1 72 ? -0.451 10.133 -15.156 1 81.19 72 ASP A C 1
ATOM 530 O O . ASP A 1 72 ? -0.321 10.867 -14.172 1 81.19 72 ASP A O 1
ATOM 534 N N . GLY A 1 73 ? 0.099 10.375 -16.312 1 78.88 73 GLY A N 1
ATOM 535 C CA . GLY A 1 73 ? 1.047 11.461 -16.484 1 78.88 73 GLY A CA 1
ATOM 536 C C . GLY A 1 73 ? 0.439 12.828 -16.234 1 78.88 73 GLY A C 1
ATOM 537 O O . GLY A 1 73 ? 1.067 13.688 -15.609 1 78.88 73 GLY A O 1
ATOM 538 N N . ALA A 1 74 ? -0.757 13.062 -16.719 1 80.5 74 ALA A N 1
ATOM 539 C CA . ALA A 1 74 ? -1.42 14.352 -16.531 1 80.5 74 ALA A CA 1
ATOM 540 C C . ALA A 1 74 ? -1.722 14.602 -15.047 1 80.5 74 ALA A C 1
ATOM 542 O O . ALA A 1 74 ? -1.587 15.727 -14.562 1 80.5 74 ALA A O 1
ATOM 543 N N . TRP A 1 75 ? -2.168 13.617 -14.375 1 87 75 TRP A N 1
ATOM 544 C CA . TRP A 1 75 ? -2.426 13.734 -12.938 1 87 75 TRP A CA 1
ATOM 545 C C . TRP A 1 75 ? -1.145 14.07 -12.18 1 87 75 TRP A C 1
ATOM 547 O O . TRP A 1 75 ? -1.135 14.953 -11.328 1 87 75 TRP A O 1
ATOM 557 N N . LEU A 1 76 ? -0.077 13.375 -12.555 1 83.31 76 LEU A N 1
ATOM 558 C CA . LEU A 1 76 ? 1.207 13.609 -11.898 1 83.31 76 LEU A CA 1
ATOM 559 C C . LEU A 1 76 ? 1.694 15.031 -12.164 1 83.31 76 LEU A C 1
ATOM 561 O O . LEU A 1 76 ? 2.301 15.656 -11.289 1 83.31 76 LEU A O 1
ATOM 565 N N . GLU A 1 77 ? 1.416 15.531 -13.312 1 78.5 77 GLU A N 1
ATOM 566 C CA . GLU A 1 77 ? 1.772 16.906 -13.625 1 78.5 77 GLU A CA 1
ATOM 567 C C . GLU A 1 77 ? 1.016 17.891 -12.734 1 78.5 77 GLU A C 1
ATOM 569 O O . GLU A 1 77 ? 1.575 18.906 -12.297 1 78.5 77 GLU A O 1
ATOM 574 N N . ALA A 1 78 ? -0.183 17.625 -12.469 1 82.62 78 ALA A N 1
ATOM 575 C CA . ALA A 1 78 ? -1.021 18.5 -11.648 1 82.62 78 ALA A CA 1
ATOM 576 C C . ALA A 1 78 ? -0.517 18.547 -10.211 1 82.62 78 ALA A C 1
ATOM 578 O O . ALA A 1 78 ? -0.647 19.578 -9.531 1 82.62 78 ALA A O 1
ATOM 579 N N . VAL A 1 79 ? 0.091 17.484 -9.734 1 86.56 79 VAL A N 1
ATOM 580 C CA . VAL A 1 79 ? 0.479 17.438 -8.328 1 86.56 79 VAL A CA 1
ATOM 581 C C . VAL A 1 79 ? 1.951 17.812 -8.188 1 86.56 79 VAL A C 1
ATOM 583 O O . VAL A 1 79 ? 2.436 18.047 -7.078 1 86.56 79 VAL A O 1
ATOM 586 N N . GLU A 1 80 ? 2.645 17.969 -9.289 1 78.88 80 GLU A N 1
ATOM 587 C CA . GLU A 1 80 ? 4.082 18.219 -9.32 1 78.88 80 GLU A CA 1
ATOM 588 C C . GLU A 1 80 ? 4.449 19.453 -8.5 1 78.88 80 GLU A C 1
ATOM 590 O O . GLU A 1 80 ? 5.445 19.438 -7.77 1 78.88 80 GLU A O 1
ATOM 595 N N . PRO A 1 81 ? 3.689 20.516 -8.484 1 73.5 81 PRO A N 1
ATOM 596 C CA . PRO A 1 81 ? 4.066 21.719 -7.727 1 73.5 81 PRO A CA 1
ATOM 597 C C . PRO A 1 81 ? 4.078 21.469 -6.215 1 73.5 81 PRO A C 1
ATOM 599 O O . PRO A 1 81 ? 4.684 22.25 -5.473 1 73.5 81 PRO A O 1
ATOM 602 N N . LEU A 1 82 ? 3.422 20.422 -5.785 1 82.06 82 LEU A N 1
ATOM 603 C CA . LEU A 1 82 ? 3.346 20.125 -4.359 1 82.06 82 LEU A CA 1
ATOM 604 C C . LEU A 1 82 ? 4.562 19.328 -3.904 1 82.06 82 LEU A C 1
ATOM 606 O O . LEU A 1 82 ? 4.809 19.188 -2.703 1 82.06 82 LEU A O 1
ATOM 610 N N . TYR A 1 83 ? 5.27 18.828 -4.84 1 77.88 83 TYR A N 1
ATOM 611 C CA . TYR A 1 83 ? 6.34 17.891 -4.5 1 77.88 83 TYR A CA 1
ATOM 612 C C . TYR A 1 83 ? 7.613 18.641 -4.129 1 77.88 83 TYR A C 1
ATOM 614 O O . TYR A 1 83 ? 7.969 19.625 -4.77 1 77.88 83 TYR A O 1
ATOM 622 N N . SER A 1 84 ? 8.195 18.203 -3.035 1 67.5 84 SER A N 1
ATOM 623 C CA . SER A 1 84 ? 9.555 18.578 -2.662 1 67.5 84 SER A CA 1
ATOM 624 C C . SER A 1 84 ? 10.398 17.344 -2.316 1 67.5 84 SER A C 1
ATOM 626 O O . SER A 1 84 ? 9.93 16.453 -1.609 1 67.5 84 SER A O 1
ATOM 628 N N . MET A 1 85 ? 11.633 17.328 -2.838 1 64.06 85 MET A N 1
ATOM 629 C CA . MET A 1 85 ? 12.523 16.188 -2.613 1 64.06 85 MET A CA 1
ATOM 630 C C . MET A 1 85 ? 12.766 15.969 -1.122 1 64.06 85 MET A C 1
ATOM 632 O O . MET A 1 85 ? 12.898 14.836 -0.67 1 64.06 85 MET A O 1
ATOM 636 N N . HIS A 1 86 ? 12.789 17.016 -0.43 1 64.31 86 HIS A N 1
ATOM 637 C CA . HIS A 1 86 ? 13.125 16.938 0.988 1 64.31 86 HIS A CA 1
ATOM 638 C C . HIS A 1 86 ? 12.023 16.234 1.774 1 64.31 86 HIS A C 1
ATOM 640 O O . HIS A 1 86 ? 12.258 15.758 2.887 1 64.31 86 HIS A O 1
ATOM 646 N N . MET A 1 87 ? 10.898 16.094 1.159 1 71.44 87 MET A N 1
ATOM 647 C CA . MET A 1 87 ? 9.773 15.461 1.844 1 71.44 87 MET A CA 1
ATOM 648 C C . MET A 1 87 ? 9.859 13.945 1.735 1 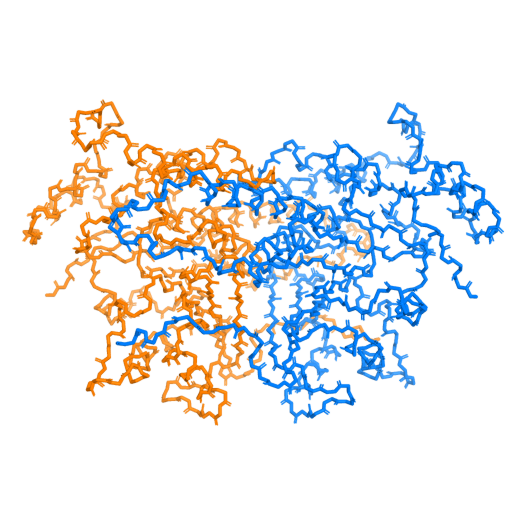71.44 87 MET A C 1
ATOM 650 O O . MET A 1 87 ? 9.258 13.227 2.533 1 71.44 87 MET A O 1
ATOM 654 N N . GLY A 1 88 ? 10.578 13.43 0.668 1 75 88 GLY A N 1
ATOM 655 C CA . GLY A 1 88 ? 10.789 12 0.502 1 75 88 GLY A CA 1
ATOM 656 C C . GLY A 1 88 ? 9.492 11.227 0.299 1 75 88 GLY A C 1
ATOM 657 O O . GLY A 1 88 ? 9.383 10.07 0.714 1 75 88 GLY A O 1
ATOM 658 N N . CYS A 1 89 ? 8.477 11.875 -0.298 1 84.25 89 CYS A N 1
ATOM 659 C CA . CYS A 1 89 ? 7.16 11.25 -0.329 1 84.25 89 CYS A CA 1
ATOM 660 C C . CYS A 1 89 ? 6.816 10.773 -1.733 1 84.25 89 CYS A C 1
ATOM 662 O O . CYS A 1 89 ? 5.652 10.492 -2.033 1 84.25 89 CYS A O 1
ATOM 664 N N . GLU A 1 90 ? 7.871 10.617 -2.631 1 82.19 90 GLU A N 1
ATOM 665 C CA . GLU A 1 90 ? 7.637 10.203 -4.008 1 82.19 90 GLU A CA 1
ATOM 666 C C . GLU A 1 90 ? 6.848 8.898 -4.062 1 82.19 90 GLU A C 1
ATOM 668 O O . GLU A 1 90 ? 5.902 8.766 -4.844 1 82.19 90 GLU A O 1
ATOM 673 N N . ASN A 1 91 ? 7.246 7.961 -3.193 1 87.75 91 ASN A N 1
ATOM 674 C CA . ASN A 1 91 ? 6.578 6.664 -3.193 1 87.75 91 ASN A CA 1
ATOM 675 C C . ASN A 1 91 ? 5.488 6.598 -2.127 1 87.75 91 ASN A C 1
ATOM 677 O O . ASN A 1 91 ? 4.605 5.734 -2.186 1 87.75 91 ASN A O 1
ATOM 681 N N . MET A 1 92 ? 5.574 7.523 -1.208 1 91.75 92 MET A N 1
ATOM 682 C CA . MET A 1 92 ? 4.586 7.512 -0.135 1 91.75 92 MET A CA 1
ATOM 683 C C . MET A 1 92 ? 3.217 7.945 -0.653 1 91.75 92 MET A C 1
ATOM 685 O O . MET A 1 92 ? 2.189 7.438 -0.199 1 91.75 92 MET A O 1
ATOM 689 N N . GLY A 1 93 ? 3.215 8.945 -1.535 1 91.56 93 GLY A N 1
ATOM 690 C CA . GLY A 1 93 ? 1.955 9.367 -2.129 1 91.56 93 GLY A CA 1
ATOM 691 C C . GLY A 1 93 ? 1.157 8.219 -2.715 1 91.56 93 GLY A C 1
ATOM 692 O O . GLY A 1 93 ? 0.063 7.91 -2.24 1 91.56 93 GLY A O 1
ATOM 693 N N . PRO A 1 94 ? 1.717 7.547 -3.703 1 90.19 94 PRO A N 1
ATOM 694 C CA . PRO A 1 94 ? 1.03 6.391 -4.285 1 90.19 94 PRO A CA 1
ATOM 695 C C . PRO A 1 94 ? 0.707 5.312 -3.256 1 90.19 94 PRO A C 1
ATOM 697 O O . PRO A 1 94 ? -0.321 4.641 -3.363 1 90.19 94 PRO A O 1
ATOM 700 N N . MET A 1 95 ? 1.564 5.121 -2.318 1 94.12 95 MET A N 1
ATOM 701 C CA . MET A 1 95 ? 1.305 4.148 -1.26 1 94.12 95 MET A CA 1
ATOM 702 C C . MET A 1 95 ? 0.041 4.512 -0.486 1 94.12 95 MET A C 1
ATOM 704 O O . MET A 1 95 ? -0.826 3.662 -0.272 1 94.12 95 MET A O 1
ATOM 708 N N . LEU A 1 96 ? -0.053 5.738 -0.122 1 96.44 96 LEU A N 1
ATOM 709 C CA . LEU A 1 96 ? -1.236 6.191 0.601 1 96.44 96 LEU A CA 1
ATOM 710 C C . LEU A 1 96 ? -2.486 6.051 -0.261 1 96.44 96 LEU A C 1
ATOM 712 O O . LEU A 1 96 ? -3.537 5.629 0.227 1 96.44 96 LEU A O 1
ATOM 716 N N . TYR A 1 97 ? -2.379 6.438 -1.516 1 94.62 97 TYR A N 1
ATOM 717 C CA . TYR A 1 97 ? -3.49 6.273 -2.447 1 94.62 97 TYR A CA 1
ATOM 718 C C . TYR A 1 97 ? -3.988 4.836 -2.459 1 94.62 97 TYR A C 1
ATOM 720 O O . TYR A 1 97 ? -5.18 4.582 -2.277 1 94.62 97 TYR A O 1
ATOM 728 N N . SER A 1 98 ? -3.08 3.945 -2.625 1 94.56 98 SER A N 1
ATOM 729 C CA . SER A 1 98 ? -3.461 2.541 -2.752 1 94.56 98 SER A CA 1
ATOM 730 C C . SER A 1 98 ? -4.035 2.004 -1.443 1 94.56 98 SER A C 1
ATOM 732 O O . SER A 1 98 ? -4.996 1.235 -1.45 1 94.56 98 SER A O 1
ATOM 734 N N . LEU A 1 99 ? -3.375 2.342 -0.343 1 96.88 99 LEU A N 1
ATOM 735 C CA . LEU A 1 99 ? -3.893 1.926 0.956 1 96.88 99 LEU A CA 1
ATOM 736 C C . LEU A 1 99 ? -5.332 2.396 1.142 1 96.88 99 LEU A C 1
ATOM 738 O O . LEU A 1 99 ? -6.203 1.611 1.526 1 96.88 99 LEU A O 1
ATOM 742 N N . MET A 1 100 ? -5.562 3.637 0.813 1 95.62 100 MET A N 1
ATOM 743 C CA . MET A 1 100 ? -6.887 4.219 1.022 1 95.62 100 MET A CA 1
ATOM 744 C C . MET A 1 100 ? -7.898 3.629 0.048 1 95.62 100 MET A C 1
ATOM 746 O O . MET A 1 100 ? -9.07 3.465 0.389 1 95.62 100 MET A O 1
ATOM 750 N N . ARG A 1 101 ? -7.457 3.354 -1.164 1 92.44 101 ARG A N 1
ATOM 751 C CA . ARG A 1 101 ? -8.352 2.686 -2.105 1 92.44 101 ARG A CA 1
ATOM 752 C C . ARG A 1 101 ? -8.758 1.311 -1.589 1 92.44 101 ARG A C 1
ATOM 754 O O . ARG A 1 101 ? -9.875 0.854 -1.84 1 92.44 101 ARG A O 1
ATOM 761 N N . PHE A 1 102 ? -7.859 0.719 -0.924 1 93.06 102 PHE A N 1
ATOM 762 C CA . PHE A 1 102 ? -8.117 -0.634 -0.446 1 93.06 102 PHE A CA 1
ATOM 763 C C . PHE A 1 102 ? -9.031 -0.612 0.772 1 93.06 102 PHE A C 1
ATOM 765 O O . PHE A 1 102 ? -10.078 -1.27 0.783 1 93.06 102 PHE A O 1
ATOM 772 N N . VAL A 1 103 ? -8.734 0.208 1.78 1 94.06 103 VAL A N 1
ATOM 773 C CA . VAL A 1 103 ? -9.461 0.131 3.043 1 94.06 103 VAL A CA 1
ATOM 774 C C . VAL A 1 103 ? -10.664 1.065 3.006 1 94.06 103 VAL A C 1
ATOM 776 O O . VAL A 1 103 ? -11.531 1.004 3.879 1 94.06 103 VAL A O 1
ATOM 779 N N . LYS A 1 104 ? -10.727 1.991 2.082 1 91.69 104 LYS A N 1
ATOM 780 C CA . LYS A 1 104 ? -11.852 2.879 1.803 1 91.69 104 LYS A CA 1
ATOM 781 C C . LYS A 1 104 ? -12.266 3.658 3.051 1 91.69 104 LYS A C 1
ATOM 783 O O . LYS A 1 104 ? -13.43 3.637 3.449 1 91.69 104 LYS A O 1
ATOM 788 N N . PRO A 1 105 ? -11.328 4.477 3.574 1 94.62 105 PRO A N 1
ATOM 789 C CA . PRO A 1 105 ? -11.688 5.309 4.727 1 94.62 105 PRO A CA 1
ATOM 790 C C . PRO A 1 105 ? -12.672 6.418 4.371 1 94.62 105 PRO A C 1
ATOM 792 O O . PRO A 1 105 ? -12.844 6.746 3.195 1 94.62 105 PRO A O 1
ATOM 795 N N . SER A 1 106 ? -13.375 6.93 5.391 1 92.25 106 SER A N 1
ATOM 796 C CA . SER A 1 106 ? -14.391 7.945 5.137 1 92.25 106 SER A CA 1
ATOM 797 C C . SER A 1 106 ? -14.031 9.266 5.812 1 92.25 106 SER A C 1
ATOM 799 O O . SER A 1 106 ? -14.445 10.336 5.352 1 92.25 106 SER A O 1
ATOM 801 N N . CYS A 1 107 ? -13.414 9.227 6.902 1 93.88 107 CYS A N 1
ATOM 802 C CA . CYS A 1 107 ? -13.008 10.414 7.648 1 93.88 107 CYS A CA 1
ATOM 803 C C . CYS A 1 107 ? -11.516 10.375 7.965 1 93.88 107 CYS A C 1
ATOM 805 O O . CYS A 1 107 ? -11.102 9.742 8.938 1 93.88 107 CYS A O 1
ATOM 807 N N . CYS A 1 108 ? -10.805 11.141 7.172 1 96.19 108 CYS A N 1
ATOM 808 C CA . CYS A 1 108 ? -9.344 11.055 7.238 1 96.19 108 CYS A CA 1
ATOM 809 C C . CYS A 1 108 ? -8.75 12.328 7.824 1 96.19 108 CYS A C 1
ATOM 811 O O . CYS A 1 108 ? -9.344 13.406 7.707 1 96.19 108 CYS A O 1
ATOM 813 N N . LEU A 1 109 ? -7.574 12.148 8.469 1 96 109 LEU A N 1
ATOM 814 C CA . LEU A 1 109 ? -6.828 13.273 9.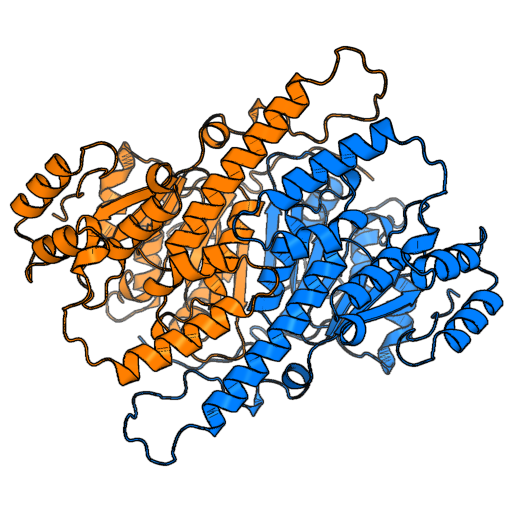023 1 96 109 LEU A CA 1
ATOM 815 C C . LEU A 1 109 ? -5.371 13.234 8.578 1 96 109 LEU A C 1
ATOM 817 O O . LEU A 1 109 ? -4.723 12.188 8.656 1 96 109 LEU A O 1
ATOM 821 N N . GLU A 1 110 ? -4.965 14.281 8.031 1 95.75 110 GLU A N 1
ATOM 822 C CA . GLU A 1 110 ? -3.539 14.516 7.836 1 95.75 110 GLU A CA 1
ATOM 823 C C . GLU A 1 110 ? -3.062 15.711 8.656 1 95.75 110 GLU A C 1
ATOM 825 O O . GLU A 1 110 ? -3.615 16.812 8.539 1 95.75 110 GLU A O 1
ATOM 830 N N . ILE A 1 111 ? -2.158 15.469 9.539 1 92.06 111 ILE A N 1
ATOM 831 C CA . ILE A 1 111 ? -1.411 16.594 10.07 1 92.06 111 ILE A CA 1
ATOM 832 C C . ILE A 1 111 ? -0.326 17.016 9.086 1 92.06 111 ILE A C 1
ATOM 834 O O . ILE A 1 111 ? 0.719 16.375 8.992 1 92.06 111 ILE A O 1
ATOM 838 N N . GLY A 1 112 ? -0.596 18.016 8.391 1 86.38 112 GLY A N 1
ATOM 839 C CA . GLY A 1 112 ? 0.123 18.453 7.199 1 86.38 112 GLY A CA 1
ATOM 840 C C . GLY A 1 112 ? -0.787 18.703 6.012 1 86.38 112 GLY A C 1
ATOM 841 O O . GLY A 1 112 ? -1.974 18.359 6.047 1 86.38 112 GLY A O 1
ATOM 842 N N . ALA A 1 113 ? -0.294 19.328 5.004 1 86.19 113 ALA A N 1
ATOM 843 C CA . ALA A 1 113 ? -1.006 19.625 3.764 1 86.19 113 ALA A CA 1
ATOM 844 C C . ALA A 1 113 ? -0.034 19.781 2.6 1 86.19 113 ALA A C 1
ATOM 846 O O . ALA A 1 113 ? 0.775 20.719 2.586 1 86.19 113 ALA A O 1
ATOM 847 N N . GLY A 1 114 ? -0.103 18.875 1.726 1 88.19 114 GLY A N 1
ATOM 848 C CA . GLY A 1 114 ? 0.823 18.969 0.609 1 88.19 114 GLY A CA 1
ATOM 849 C C . GLY A 1 114 ? 0.724 17.812 -0.359 1 88.19 114 GLY A C 1
ATOM 850 O O . GLY A 1 114 ? -0.374 17.438 -0.774 1 88.19 114 GLY A O 1
ATOM 851 N N . TYR A 1 115 ? 1.859 17.266 -0.762 1 87.44 115 TYR A N 1
ATOM 852 C CA . TYR A 1 115 ? 1.99 16.266 -1.826 1 87.44 115 TYR A CA 1
ATOM 853 C C . TYR A 1 115 ? 1.174 15.023 -1.513 1 87.44 115 TYR A C 1
ATOM 855 O O . TYR A 1 115 ? 0.387 14.562 -2.344 1 87.44 115 TYR A O 1
ATOM 863 N N . THR A 1 116 ? 1.312 14.508 -0.328 1 93.56 116 THR A N 1
ATOM 864 C CA . THR A 1 116 ? 0.617 13.281 0.035 1 93.56 116 THR A CA 1
ATOM 865 C C . THR A 1 116 ? -0.891 13.508 0.093 1 93.56 116 THR A C 1
ATOM 867 O O . THR A 1 116 ? -1.673 12.609 -0.21 1 93.56 116 THR A O 1
ATOM 870 N N . SER A 1 117 ? -1.28 14.781 0.396 1 94.56 117 SER A N 1
ATOM 871 C CA . SER A 1 117 ? -2.699 15.109 0.488 1 94.56 117 SER A CA 1
ATOM 872 C C . SER A 1 117 ? -3.406 14.883 -0.845 1 94.56 117 SER A C 1
ATOM 874 O O . SER A 1 117 ? -4.539 14.398 -0.879 1 94.56 117 SER A O 1
ATOM 876 N N . ALA A 1 118 ? -2.75 15.234 -1.878 1 92.12 118 ALA A N 1
ATOM 877 C CA . ALA A 1 118 ? -3.363 15.109 -3.197 1 92.12 118 ALA A CA 1
ATOM 878 C C . ALA A 1 118 ? -3.711 13.656 -3.506 1 92.12 118 ALA A C 1
ATOM 880 O O . ALA A 1 118 ? -4.777 13.367 -4.055 1 92.12 118 ALA A O 1
ATOM 881 N N . PHE A 1 119 ? -2.824 12.75 -3.178 1 94.06 119 PHE A N 1
ATOM 882 C CA . PHE A 1 119 ? -3.064 11.328 -3.4 1 94.06 119 PHE A CA 1
ATOM 883 C C . PHE A 1 119 ? -4.215 10.836 -2.535 1 94.06 119 PHE A C 1
ATOM 885 O O . PHE A 1 119 ? -5.051 10.047 -2.992 1 94.06 119 PHE A O 1
ATOM 892 N N . MET A 1 120 ? -4.223 11.305 -1.323 1 96.12 120 MET A N 1
ATOM 893 C CA . MET A 1 120 ? -5.289 10.898 -0.41 1 96.12 120 MET A CA 1
ATOM 894 C C . MET A 1 120 ? -6.641 11.406 -0.895 1 96.12 120 MET A C 1
ATOM 896 O O . MET A 1 120 ? -7.633 10.672 -0.868 1 96.12 120 MET A O 1
ATOM 900 N N . LEU A 1 121 ? -6.656 12.648 -1.36 1 93.88 121 LEU A N 1
ATOM 901 C CA . LEU A 1 121 ? -7.883 13.227 -1.896 1 93.88 121 LEU A CA 1
ATOM 902 C C . LEU A 1 121 ? -8.367 12.438 -3.109 1 93.88 121 LEU A C 1
ATOM 904 O O . LEU A 1 121 ? -9.562 12.141 -3.227 1 93.88 121 LEU A O 1
ATOM 908 N N . GLN A 1 122 ? -7.465 12.148 -3.949 1 93.69 122 GLN A N 1
ATOM 909 C CA . GLN A 1 122 ? -7.828 11.391 -5.141 1 93.69 122 GLN A CA 1
ATOM 910 C C . GLN A 1 122 ? -8.383 10.016 -4.773 1 93.69 122 GLN A C 1
ATOM 912 O O . GLN A 1 122 ? -9.336 9.539 -5.398 1 93.69 122 GLN A O 1
ATOM 917 N N . ALA A 1 123 ? -7.742 9.359 -3.834 1 94.69 123 ALA A N 1
ATOM 918 C CA . ALA A 1 123 ? -8.234 8.055 -3.391 1 94.69 123 ALA A CA 1
ATOM 919 C C . ALA A 1 123 ? -9.68 8.156 -2.912 1 94.69 123 ALA A C 1
ATOM 921 O O . ALA A 1 123 ? -10.508 7.301 -3.244 1 94.69 123 ALA A O 1
ATOM 922 N N . LEU A 1 124 ? -9.984 9.188 -2.133 1 92.81 124 LEU A N 1
ATOM 923 C CA . LEU A 1 124 ? -11.344 9.383 -1.624 1 92.81 124 LEU A CA 1
ATOM 924 C C . LEU A 1 124 ? -12.328 9.578 -2.77 1 92.81 124 LEU A C 1
ATOM 926 O O . LEU A 1 124 ? -13.422 9.016 -2.754 1 92.81 124 LEU A O 1
ATOM 930 N N . GLU A 1 125 ? -11.938 10.375 -3.684 1 90.62 125 GLU A N 1
ATOM 931 C CA . GLU A 1 125 ? -12.797 10.609 -4.84 1 90.62 125 GLU A CA 1
ATOM 932 C C . GLU A 1 125 ? -13.047 9.32 -5.613 1 90.62 125 GLU A C 1
ATOM 934 O O . GLU A 1 125 ? -14.188 9.008 -5.969 1 90.62 125 GLU A O 1
ATOM 939 N N . ASP A 1 126 ? -12 8.617 -5.902 1 90.38 126 ASP A N 1
ATOM 940 C CA . ASP A 1 126 ? -12.117 7.363 -6.648 1 90.38 126 ASP A CA 1
ATOM 941 C C . ASP A 1 126 ? -12.93 6.332 -5.871 1 90.38 126 ASP A C 1
ATOM 943 O O . ASP A 1 126 ? -13.648 5.523 -6.469 1 90.38 126 ASP A O 1
ATOM 947 N N . ASN A 1 127 ? -12.727 6.293 -4.574 1 90.31 127 ASN A N 1
ATOM 948 C CA . ASN A 1 127 ? -13.562 5.422 -3.752 1 90.31 127 ASN A CA 1
ATOM 949 C C . ASN A 1 127 ? -15.047 5.734 -3.928 1 90.31 127 ASN A C 1
ATOM 951 O O . ASN A 1 127 ? -15.859 4.824 -4.074 1 90.31 127 ASN A O 1
ATOM 955 N N . ALA A 1 128 ? -15.352 7.035 -3.832 1 86.88 128 ALA A N 1
ATOM 956 C CA . ALA A 1 128 ? -16.734 7.441 -4.016 1 86.88 128 ALA A CA 1
ATOM 957 C C . ALA A 1 128 ? -17.281 6.965 -5.359 1 86.88 128 ALA A C 1
ATOM 959 O O . ALA A 1 128 ? -18.391 6.434 -5.441 1 86.88 128 ALA A O 1
ATOM 960 N N . ARG A 1 129 ? -16.547 7.137 -6.375 1 83 129 ARG A N 1
ATOM 961 C CA . ARG A 1 129 ? -16.953 6.711 -7.707 1 83 129 ARG A CA 1
ATOM 962 C C . ARG A 1 129 ? -17.141 5.199 -7.773 1 83 129 ARG A C 1
ATOM 964 O O . ARG A 1 129 ? -18.094 4.707 -8.367 1 83 129 ARG A O 1
ATOM 971 N N . GLU A 1 130 ? -16.188 4.473 -7.25 1 82.88 130 GLU A N 1
ATOM 972 C CA . GLU A 1 130 ? -16.266 3.014 -7.254 1 82.88 130 GLU A CA 1
ATOM 973 C C . GLU A 1 130 ? -17.516 2.523 -6.52 1 82.88 130 GLU A C 1
ATOM 975 O O . GLU A 1 130 ? -18.234 1.653 -7.016 1 82.88 130 GLU A O 1
ATOM 980 N N . LEU A 1 131 ? -17.719 3.059 -5.348 1 81.31 131 LEU A N 1
ATOM 981 C CA . LEU A 1 131 ? -18.859 2.633 -4.543 1 81.31 131 LEU A CA 1
ATOM 982 C C . LEU A 1 131 ? -20.172 2.99 -5.23 1 81.31 131 LEU A C 1
ATOM 984 O O . LEU A 1 131 ? -21.141 2.24 -5.148 1 81.31 131 LEU A O 1
ATOM 988 N N . GLN A 1 132 ? -20.188 4.168 -5.855 1 76.62 132 GLN A N 1
ATOM 989 C CA . GLN A 1 132 ? -21.359 4.539 -6.637 1 76.62 132 GLN A CA 1
ATOM 990 C C . GLN A 1 132 ? -21.594 3.559 -7.785 1 76.62 132 GLN A C 1
ATOM 992 O O . GLN A 1 132 ? -22.734 3.191 -8.078 1 76.62 132 GLN A O 1
ATOM 997 N N . PHE A 1 133 ? -20.562 3.176 -8.43 1 74.88 133 PHE A N 1
ATOM 998 C CA . PHE A 1 133 ? -20.656 2.195 -9.508 1 74.88 133 PHE A CA 1
ATOM 999 C C . PHE A 1 133 ? -21.25 0.889 -9 1 74.88 133 PHE A C 1
ATOM 1001 O O . PHE A 1 133 ? -22.188 0.356 -9.609 1 74.88 133 PHE A O 1
ATOM 1008 N N . TRP A 1 134 ? -20.672 0.348 -7.949 1 73.56 134 TRP A N 1
ATOM 1009 C CA . TRP A 1 134 ? -21.141 -0.931 -7.426 1 73.56 134 TRP A CA 1
ATOM 1010 C C . TRP A 1 134 ? -22.594 -0.828 -6.953 1 73.56 134 TRP A C 1
ATOM 1012 O O . TRP A 1 134 ? -23.359 -1.771 -7.105 1 73.56 134 TRP A O 1
ATOM 1022 N N . ALA A 1 135 ? -22.922 0.315 -6.332 1 74.69 135 ALA A N 1
ATOM 1023 C CA . ALA A 1 135 ? -24.297 0.532 -5.934 1 74.69 135 ALA A CA 1
ATOM 1024 C C . ALA A 1 135 ? -25.234 0.504 -7.145 1 74.69 135 ALA A C 1
ATOM 1026 O O . ALA A 1 135 ? -26.312 -0.091 -7.094 1 74.69 135 ALA A O 1
ATOM 1027 N N . GLY A 1 136 ? -24.844 1.197 -8.172 1 68.88 136 GLY A N 1
ATOM 1028 C CA . GLY A 1 136 ? -25.625 1.181 -9.398 1 68.88 136 GLY A CA 1
ATOM 1029 C C . GLY A 1 136 ? -25.719 -0.196 -10.031 1 68.88 136 GLY A C 1
ATOM 1030 O O . GLY A 1 136 ? -26.781 -0.595 -10.516 1 68.88 136 GLY A O 1
ATOM 1031 N N . TRP A 1 137 ? -24.625 -0.846 -10.078 1 67 137 TRP A N 1
ATOM 1032 C CA . TRP A 1 137 ? -24.562 -2.199 -10.617 1 67 137 TRP A CA 1
ATOM 1033 C C . TRP A 1 137 ? -25.516 -3.125 -9.883 1 67 137 TRP A C 1
ATOM 1035 O O . TRP A 1 137 ? -26.266 -3.891 -10.5 1 67 137 TRP A O 1
ATOM 1045 N N . LYS A 1 138 ? -25.5 -3.1 -8.625 1 67.94 138 LYS A N 1
ATOM 1046 C CA . LYS A 1 138 ? -26.391 -3.908 -7.797 1 67.94 138 LYS A CA 1
ATOM 1047 C C . LYS A 1 138 ? -27.859 -3.598 -8.102 1 67.94 138 LYS A C 1
ATOM 1049 O O . LYS A 1 138 ? -28.688 -4.508 -8.195 1 67.94 138 LYS A O 1
ATOM 1054 N N . ALA A 1 139 ? -28.141 -2.391 -8.234 1 70.06 139 ALA A N 1
ATOM 1055 C CA . ALA A 1 139 ? -29.516 -1.947 -8.453 1 70.06 139 ALA A CA 1
ATOM 1056 C C . ALA A 1 139 ? -30.031 -2.387 -9.82 1 70.06 139 ALA A C 1
ATOM 1058 O O . ALA A 1 139 ? -31.234 -2.562 -10.016 1 70.06 139 ALA A O 1
ATOM 1059 N N . SER A 1 140 ? -29.203 -2.525 -10.75 1 63.06 140 SER A N 1
ATOM 1060 C CA . SER A 1 140 ? -29.594 -2.846 -12.117 1 63.06 140 SER A CA 1
ATOM 1061 C C . SER A 1 140 ? -29.75 -4.348 -12.312 1 63.06 140 SER A C 1
ATOM 1063 O O . SER A 1 140 ? -30.234 -4.797 -13.352 1 63.06 140 SER A O 1
ATOM 1065 N N . ARG A 1 141 ? -29.406 -5.156 -11.406 1 61.59 141 ARG A N 1
ATOM 1066 C CA . ARG A 1 141 ? -29.531 -6.605 -11.555 1 61.59 141 ARG A CA 1
ATOM 1067 C C . ARG A 1 141 ? -30.969 -7.051 -11.32 1 61.59 141 ARG A C 1
ATOM 1069 O O . ARG A 1 141 ? -31.625 -6.594 -10.383 1 61.59 141 ARG A O 1
ATOM 1076 N N . PRO A 1 142 ? -31.547 -7.777 -12.414 1 52.09 142 PRO A N 1
ATOM 1077 C CA . PRO A 1 142 ? -32.938 -8.195 -12.289 1 52.09 142 PRO A CA 1
ATOM 1078 C C . PRO A 1 142 ? -33.188 -9.055 -11.047 1 52.09 142 PRO A C 1
ATOM 1080 O O . PRO A 1 142 ? -32.312 -9.812 -10.633 1 52.09 142 PRO A O 1
ATOM 1083 N N . SER A 1 143 ? -34.406 -8.82 -10.461 1 50.22 143 SER A N 1
ATOM 1084 C CA . SER A 1 143 ? -34.938 -9.688 -9.422 1 50.22 143 SER A CA 1
ATOM 1085 C C . SER A 1 143 ? -35.156 -11.109 -9.945 1 50.22 143 SER A C 1
ATOM 1087 O O . SER A 1 143 ? -35.656 -11.305 -11.055 1 50.22 143 SER A O 1
ATOM 1089 N N . GLY A 1 144 ? -34.594 -12.266 -9.312 1 50.38 144 GLY A N 1
ATOM 1090 C CA . GLY A 1 144 ? -34.812 -13.641 -9.742 1 50.38 144 GLY A CA 1
ATOM 1091 C C . GLY A 1 144 ? -33.688 -14.172 -10.609 1 50.38 144 GLY A C 1
ATOM 1092 O O . GLY A 1 144 ? -33.812 -15.242 -11.211 1 50.38 144 GLY A O 1
ATOM 1093 N N . SER A 1 145 ? -32.938 -13.367 -11.109 1 48.53 145 SER A N 1
ATOM 1094 C CA . SER A 1 145 ? -31.859 -13.945 -11.914 1 48.53 145 SER A CA 1
ATOM 1095 C C . SER A 1 145 ? -31.25 -15.164 -11.219 1 48.53 145 SER A C 1
ATOM 1097 O O . SER A 1 145 ? -30.906 -15.102 -10.031 1 48.53 145 SER A O 1
ATOM 1099 N N . PRO A 1 146 ? -31.703 -16.453 -11.648 1 43.28 146 PRO A N 1
ATOM 1100 C CA . PRO A 1 146 ? -31.234 -17.719 -11.086 1 43.28 146 PRO A CA 1
ATOM 1101 C C . PRO A 1 146 ? -29.75 -17.734 -10.766 1 43.28 146 PRO A C 1
ATOM 1103 O O . PRO A 1 146 ? -29.234 -18.703 -10.227 1 43.28 146 PRO A O 1
ATOM 1106 N N . ASP A 1 147 ? -29.109 -17.094 -11.617 1 42.34 147 ASP A N 1
ATOM 1107 C CA . ASP A 1 147 ? -27.688 -17.297 -11.367 1 42.34 147 ASP A CA 1
ATOM 1108 C C . ASP A 1 147 ? -27.344 -17.078 -9.891 1 42.34 147 ASP A C 1
ATOM 1110 O O . ASP A 1 147 ? -27.359 -15.938 -9.414 1 42.34 147 ASP A O 1
ATOM 1114 N N . PRO A 1 148 ? -27.969 -18 -9.109 1 42.12 148 PRO A N 1
ATOM 1115 C CA . PRO A 1 148 ? -27.594 -18.016 -7.695 1 42.12 148 PRO A CA 1
ATOM 1116 C C . PRO A 1 148 ? -26.156 -17.531 -7.465 1 42.12 148 PRO A C 1
ATOM 1118 O O . PRO A 1 148 ? -25.703 -17.469 -6.32 1 42.12 148 PRO A O 1
ATOM 1121 N N . SER A 1 149 ? -25.453 -18 -8.422 1 41.97 149 SER A N 1
ATOM 1122 C CA . SER A 1 149 ? -24.016 -17.844 -8.227 1 41.97 149 SER A CA 1
ATOM 1123 C C . SER A 1 149 ? -23.672 -16.484 -7.617 1 41.97 149 SER A C 1
ATOM 1125 O O . SER A 1 149 ? -22.531 -16.234 -7.242 1 41.97 149 SER A O 1
ATOM 1127 N N . ALA A 1 150 ? -24.438 -15.461 -8.117 1 41.41 150 ALA A N 1
ATOM 1128 C CA . ALA A 1 150 ? -23.938 -14.172 -7.652 1 41.41 150 ALA A CA 1
ATOM 1129 C C . ALA A 1 150 ? -24.266 -13.945 -6.18 1 41.41 150 ALA A C 1
ATOM 1131 O O . ALA A 1 150 ? -25.328 -13.422 -5.848 1 41.41 150 ALA A O 1
ATOM 1132 N N . GLU A 1 151 ? -24.578 -14.914 -5.309 1 49.62 151 GLU A N 1
ATOM 1133 C CA . GLU A 1 151 ? -24.234 -14.516 -3.949 1 49.62 151 GLU A CA 1
ATOM 1134 C C . GLU A 1 151 ? -23.375 -13.258 -3.943 1 49.62 151 GLU A C 1
ATOM 1136 O O . GLU A 1 151 ? -22.344 -13.203 -4.613 1 49.62 151 GLU A O 1
ATOM 1141 N N . SER A 1 152 ? -24.047 -12.188 -3.822 1 58.03 152 SER A N 1
ATOM 1142 C CA . SER A 1 152 ? -23.625 -10.828 -4.125 1 58.03 152 SER A CA 1
ATOM 1143 C C . SER A 1 152 ? -22.203 -10.562 -3.615 1 58.03 152 SER A C 1
ATOM 1145 O O . SER A 1 152 ? -21.875 -10.906 -2.477 1 58.03 152 SER A O 1
ATOM 1147 N N . TRP A 1 153 ? -21.188 -10.648 -4.43 1 67.62 153 TRP A N 1
ATOM 1148 C CA . TRP A 1 153 ? -19.812 -10.242 -4.227 1 67.62 153 TRP A CA 1
ATOM 1149 C C . TRP A 1 153 ? -19.734 -8.969 -3.395 1 67.62 153 TRP A C 1
ATOM 1151 O O . TRP A 1 153 ? -18.719 -8.703 -2.734 1 67.62 153 TRP A O 1
ATOM 1161 N N . LEU A 1 154 ? -21 -8.367 -3.369 1 70.94 154 LEU A N 1
ATOM 1162 C CA . LEU A 1 154 ? -21 -7.098 -2.648 1 70.94 154 LEU A CA 1
ATOM 1163 C C . LEU A 1 154 ? -21.438 -7.297 -1.199 1 70.94 154 LEU A C 1
ATOM 1165 O O . LEU A 1 154 ? -22.359 -8.07 -0.922 1 70.94 154 LEU A O 1
ATOM 1169 N N . ALA A 1 155 ? -20.672 -6.672 -0.361 1 78.19 155 ALA A N 1
ATOM 1170 C CA . ALA A 1 155 ? -21.047 -6.676 1.051 1 78.19 155 ALA A CA 1
ATOM 1171 C C . ALA A 1 155 ? -22.422 -6.031 1.257 1 78.19 155 ALA A C 1
ATOM 1173 O O . ALA A 1 155 ? -22.812 -5.148 0.492 1 78.19 155 ALA A O 1
ATOM 1174 N N . PRO A 1 156 ? -23.188 -6.688 2.164 1 68.69 156 PRO A N 1
ATOM 1175 C CA . PRO A 1 156 ? -24.484 -6.07 2.408 1 68.69 156 PRO A CA 1
ATOM 1176 C C . PRO A 1 156 ? -24.391 -4.574 2.689 1 68.69 156 PRO A C 1
ATOM 1178 O O . PRO A 1 156 ? -23.375 -4.105 3.213 1 68.69 156 PRO A O 1
ATOM 1181 N N . GLU A 1 157 ? -25.172 -3.764 1.924 1 56.12 157 GLU A N 1
ATOM 1182 C CA . GLU A 1 157 ? -25.203 -2.305 1.966 1 56.12 157 GLU A CA 1
ATOM 1183 C C . GLU A 1 157 ? -25.016 -1.79 3.391 1 56.12 157 GLU A C 1
ATOM 1185 O O . GLU A 1 157 ? -24.406 -0.742 3.605 1 56.12 157 GLU A O 1
ATOM 1190 N N . ALA A 1 158 ? -25.609 -2.377 4.285 1 49.94 158 ALA A N 1
ATOM 1191 C CA . ALA A 1 158 ? -25.594 -1.75 5.605 1 49.94 158 ALA A CA 1
ATOM 1192 C C . ALA A 1 158 ? -24.172 -1.451 6.062 1 49.94 158 ALA A C 1
ATOM 1194 O O . ALA A 1 158 ? -23.922 -0.431 6.707 1 49.94 158 ALA A O 1
ATOM 1195 N N . GLU A 1 159 ? -23.344 -2.27 5.734 1 52.56 159 GLU A N 1
ATOM 1196 C CA . GLU A 1 159 ? -22 -2.041 6.285 1 52.56 159 GLU A CA 1
ATOM 1197 C C . GLU A 1 159 ? -21.203 -1.07 5.418 1 52.56 159 GLU A C 1
ATOM 1199 O O . GLU A 1 159 ? -20.25 -0.455 5.891 1 52.56 159 GLU A O 1
ATOM 1204 N N . ALA A 1 160 ? -21.562 -1.121 4.09 1 53.41 160 ALA A N 1
ATOM 1205 C CA . ALA A 1 160 ? -20.953 -0.033 3.324 1 53.41 160 ALA A CA 1
ATOM 1206 C C . ALA A 1 160 ? -21.562 1.314 3.723 1 53.41 160 ALA A C 1
ATOM 1208 O O . ALA A 1 160 ? -22.766 1.517 3.627 1 53.41 160 ALA A O 1
ATOM 1209 N N . CYS A 1 161 ? -21.031 1.936 4.703 1 51.78 161 CYS A N 1
ATOM 1210 C CA . CYS A 1 161 ? -21.484 3.115 5.426 1 51.78 161 CYS A CA 1
ATOM 1211 C C . CYS A 1 161 ? -21.938 4.203 4.461 1 51.78 161 CYS A C 1
ATOM 1213 O O . CYS A 1 161 ? -21.234 4.516 3.498 1 51.78 161 CYS A O 1
ATOM 1215 N N . GLU A 1 162 ? -23.234 4.523 4.449 1 55.31 162 GLU A N 1
ATOM 1216 C CA . GLU A 1 162 ? -23.766 5.695 3.756 1 55.31 162 GLU A CA 1
ATOM 1217 C C . GLU A 1 162 ? -22.703 6.781 3.619 1 55.31 162 GLU A C 1
ATOM 1219 O O . GLU A 1 162 ? -22.594 7.434 2.578 1 55.31 162 GLU A O 1
ATOM 1224 N N . SER A 1 163 ? -21.938 6.93 4.613 1 58.44 163 SER A N 1
ATOM 1225 C CA . SER A 1 163 ? -20.891 7.949 4.598 1 58.44 163 SER A CA 1
ATOM 1226 C C . SER A 1 163 ? -19.859 7.664 3.51 1 58.44 163 SER A C 1
ATOM 1228 O O . SER A 1 163 ? -19.359 8.586 2.861 1 58.44 163 SER A O 1
ATOM 1230 N N . ARG A 1 164 ? -19.688 6.406 3.326 1 65.5 164 ARG A N 1
ATOM 1231 C CA . ARG A 1 164 ? -18.719 6.047 2.299 1 65.5 164 ARG A CA 1
ATOM 1232 C C . ARG A 1 164 ? -19.266 6.332 0.904 1 65.5 164 ARG A C 1
ATOM 1234 O O . ARG A 1 164 ? -18.516 6.773 0.02 1 65.5 164 ARG A O 1
ATOM 1241 N N . LEU A 1 165 ? -20.562 6.195 0.805 1 62.19 165 LEU A N 1
ATOM 1242 C CA . LEU A 1 165 ? -21.203 6.465 -0.478 1 62.19 165 LEU A CA 1
ATOM 1243 C C . LEU A 1 165 ? -21.203 7.961 -0.774 1 62.19 165 LEU A C 1
ATOM 1245 O O . LEU A 1 165 ? -21.062 8.375 -1.928 1 62.19 165 LEU A O 1
ATOM 1249 N N . ALA A 1 166 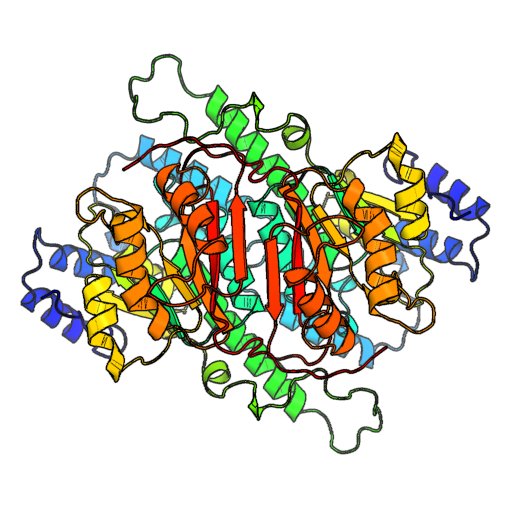? -21.438 8.703 0.263 1 70.06 166 ALA A N 1
ATOM 1250 C CA . ALA A 1 166 ? -21.422 10.148 0.067 1 70.06 166 ALA A CA 1
ATOM 1251 C C . ALA A 1 166 ? -20.016 10.656 -0.234 1 70.06 166 ALA A C 1
ATOM 1253 O O . ALA A 1 166 ? -19.844 11.742 -0.787 1 70.06 166 ALA A O 1
ATOM 1254 N N . GLY A 1 167 ? -19.109 9.773 0.026 1 77.56 167 GLY A N 1
ATOM 1255 C CA . GLY A 1 167 ? -17.719 10.109 -0.224 1 77.56 167 GLY A CA 1
ATOM 1256 C C . GLY A 1 167 ? -16.984 10.586 1.017 1 77.56 167 GLY A C 1
ATOM 1257 O O . GLY A 1 167 ? -17.5 11.43 1.757 1 77.56 167 GLY A O 1
ATOM 1258 N N . GLY A 1 168 ? -15.906 10.133 1.271 1 90.06 168 GLY A N 1
ATOM 1259 C CA . GLY A 1 168 ? -15.055 10.461 2.404 1 90.06 168 GLY A CA 1
ATOM 1260 C C . GLY A 1 168 ? -14.406 11.828 2.287 1 90.06 168 GLY A C 1
ATOM 1261 O O . GLY A 1 168 ? -14.477 12.469 1.234 1 90.06 168 GLY A O 1
ATOM 1262 N N . VAL A 1 169 ? -13.93 12.391 3.418 1 91.44 169 VAL A N 1
ATOM 1263 C CA . VAL A 1 169 ? -13.25 13.688 3.451 1 91.44 169 VAL A CA 1
ATOM 1264 C C . VAL A 1 169 ? -11.875 13.539 4.09 1 91.44 169 VAL A C 1
ATOM 1266 O O . VAL A 1 169 ? -11.648 12.609 4.875 1 91.44 169 VAL A O 1
ATOM 1269 N N . LEU A 1 170 ? -11.047 14.414 3.652 1 94.69 170 LEU A N 1
ATOM 1270 C CA . LEU A 1 170 ? -9.719 14.547 4.242 1 94.69 170 LEU A CA 1
ATOM 1271 C C . LEU A 1 170 ? -9.578 15.883 4.961 1 94.69 170 LEU A C 1
ATOM 1273 O O . LEU A 1 170 ? -9.656 16.938 4.332 1 94.69 170 LEU A O 1
ATOM 1277 N N . HIS A 1 171 ? -9.414 15.773 6.281 1 91.38 171 HIS A N 1
ATOM 1278 C CA . HIS A 1 171 ? -9.016 16.953 7.051 1 91.38 171 HIS A CA 1
ATOM 1279 C C . HIS A 1 171 ? -7.508 17.141 7.02 1 91.38 171 HIS A C 1
ATOM 1281 O O . HIS A 1 171 ? -6.754 16.266 7.457 1 91.38 171 HIS A O 1
ATOM 1287 N N . CYS A 1 172 ? -7.117 18.234 6.449 1 90.25 172 CYS A N 1
ATOM 1288 C CA . CYS A 1 172 ? -5.711 18.625 6.477 1 90.25 172 CYS A CA 1
ATOM 1289 C C . CYS A 1 172 ? -5.48 19.766 7.457 1 90.25 172 CYS A C 1
ATOM 1291 O O . CYS A 1 172 ? -6.148 20.797 7.379 1 90.25 172 CYS A O 1
ATOM 1293 N N . VAL A 1 173 ? -4.527 19.547 8.359 1 85.94 173 VAL A N 1
ATOM 1294 C CA . VAL A 1 173 ? -4.242 20.562 9.367 1 85.94 173 VAL A CA 1
ATOM 1295 C C . VAL A 1 173 ? -2.83 21.109 9.172 1 85.94 173 VAL A C 1
ATOM 1297 O O . VAL A 1 173 ? -1.858 20.344 9.188 1 85.94 173 VAL A O 1
ATOM 1300 N N . ASP A 1 174 ? -2.723 22.328 8.93 1 79.44 174 ASP A N 1
ATOM 1301 C CA . ASP A 1 174 ? -1.455 23.031 8.742 1 79.44 174 ASP A CA 1
ATOM 1302 C C . ASP A 1 174 ? -1.502 24.422 9.352 1 79.44 174 ASP A C 1
ATOM 1304 O O . ASP A 1 174 ? -2.473 25.156 9.164 1 79.44 174 ASP A O 1
ATOM 1308 N N . ASN A 1 175 ? -0.487 24.719 10.094 1 69.81 175 ASN A N 1
ATOM 1309 C CA . ASN A 1 175 ? -0.483 26.031 10.719 1 69.81 175 ASN A CA 1
ATOM 1310 C C . ASN A 1 175 ? 0.312 27.047 9.898 1 69.81 175 ASN A C 1
ATOM 1312 O O . ASN A 1 175 ? 0.521 28.172 10.328 1 69.81 175 ASN A O 1
ATOM 1316 N N . PHE A 1 176 ? 0.828 26.641 8.781 1 63.09 176 PHE A N 1
ATOM 1317 C CA . PHE A 1 176 ? 1.528 27.469 7.809 1 63.09 176 PHE A CA 1
ATOM 1318 C C . PHE A 1 176 ? 2.787 28.078 8.422 1 63.09 176 PHE A C 1
ATOM 1320 O O . PHE A 1 176 ? 3.256 29.125 7.973 1 63.09 176 PHE A O 1
ATOM 1327 N N . ALA A 1 177 ? 3.258 27.453 9.453 1 59.66 177 ALA A N 1
ATOM 1328 C CA . ALA A 1 177 ? 4.438 27.984 10.133 1 59.66 177 ALA A CA 1
ATOM 1329 C C . ALA A 1 177 ? 5.707 27.688 9.336 1 59.66 177 ALA A C 1
ATOM 1331 O O . ALA A 1 177 ? 6.684 28.438 9.422 1 59.66 177 ALA A O 1
ATOM 1332 N N . HIS A 1 178 ? 5.59 26.641 8.625 1 60.19 178 HIS A N 1
ATOM 1333 C CA . HIS A 1 178 ? 6.785 26.266 7.875 1 60.19 178 HIS A CA 1
ATOM 1334 C C . HIS A 1 178 ? 6.938 27.125 6.625 1 60.19 178 HIS A C 1
ATOM 1336 O O . HIS A 1 178 ? 5.961 27.375 5.91 1 60.19 178 HIS A O 1
ATOM 1342 N N . ALA A 1 179 ? 8.109 27.656 6.434 1 54.34 179 ALA A N 1
ATOM 1343 C CA . ALA A 1 179 ? 8.406 28.562 5.332 1 54.34 179 ALA A CA 1
ATOM 1344 C C . ALA A 1 179 ? 8.055 27.938 3.988 1 54.34 179 ALA A C 1
ATOM 1346 O O . ALA A 1 179 ? 7.703 28.641 3.037 1 54.34 179 ALA A O 1
ATOM 1347 N N . HIS A 1 180 ? 8.062 26.688 3.947 1 58.69 180 HIS A N 1
ATOM 1348 C CA . HIS A 1 180 ? 7.852 26 2.68 1 58.69 180 HIS A CA 1
ATOM 1349 C C . HIS A 1 180 ? 6.543 25.219 2.686 1 58.69 180 HIS A C 1
ATOM 1351 O O . HIS A 1 180 ? 6.418 24.203 2.008 1 58.69 180 HIS A O 1
ATOM 1357 N N . THR A 1 181 ? 5.574 25.859 3.387 1 66.38 181 THR A N 1
ATOM 1358 C CA . THR A 1 181 ? 4.285 25.188 3.424 1 66.38 181 THR A CA 1
ATOM 1359 C C . THR A 1 181 ? 3.688 25.078 2.023 1 66.38 181 THR A C 1
ATOM 1361 O O . THR A 1 181 ? 3.811 26 1.222 1 66.38 181 THR A O 1
ATOM 1364 N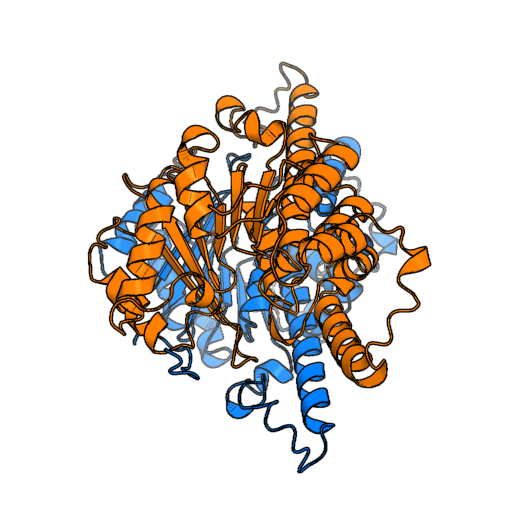 N . THR A 1 182 ? 3.137 23.922 1.693 1 71.25 182 THR A N 1
ATOM 1365 C CA . THR A 1 182 ? 2.51 23.656 0.403 1 71.25 182 THR A CA 1
ATOM 1366 C C . THR A 1 182 ? 0.988 23.703 0.522 1 71.25 182 THR A C 1
ATOM 1368 O O . THR A 1 182 ? 0.276 23.438 -0.446 1 71.25 182 THR A O 1
ATOM 1371 N N . ALA A 1 183 ? 0.43 24.172 1.614 1 72.69 183 ALA A N 1
ATOM 1372 C CA . ALA A 1 183 ? -1.006 24.141 1.884 1 72.69 183 ALA A CA 1
ATOM 1373 C C . ALA A 1 183 ? -1.772 25 0.875 1 72.69 183 ALA A C 1
ATOM 1375 O O . ALA A 1 183 ? -2.775 24.547 0.313 1 72.69 183 ALA A O 1
ATOM 1376 N N . PRO A 1 184 ? -1.287 26.172 0.588 1 66.88 184 PRO A N 1
ATOM 1377 C CA . PRO A 1 184 ? -2.018 26.938 -0.415 1 66.88 184 PRO A CA 1
ATOM 1378 C C . PRO A 1 184 ? -2.004 26.281 -1.794 1 66.88 184 PRO A C 1
ATOM 1380 O O . PRO A 1 184 ? -3.008 26.328 -2.51 1 66.88 184 PRO A O 1
ATOM 1383 N N . GLN A 1 185 ? -0.981 25.719 -2.104 1 75.56 185 GLN A N 1
ATOM 1384 C CA . GLN A 1 185 ? -0.86 25.047 -3.387 1 75.56 185 GLN A CA 1
ATOM 1385 C C . GLN A 1 185 ? -1.768 23.812 -3.445 1 75.56 185 GLN A C 1
ATOM 1387 O O . GLN A 1 185 ? -2.271 23.453 -4.512 1 75.56 185 GLN A O 1
ATOM 1392 N N . LEU A 1 186 ? -1.981 23.234 -2.275 1 84.5 186 LEU A N 1
ATOM 1393 C CA . LEU A 1 186 ? -2.857 22.078 -2.227 1 84.5 186 LEU A CA 1
ATOM 1394 C C . LEU A 1 186 ? -4.277 22.438 -2.646 1 84.5 186 LEU A C 1
ATOM 1396 O O . LEU A 1 186 ? -4.926 21.703 -3.385 1 84.5 186 LEU A O 1
ATOM 1400 N N . LEU A 1 187 ? -4.707 23.562 -2.223 1 76.31 187 LEU A N 1
ATOM 1401 C CA . LEU A 1 187 ? -6.055 24 -2.578 1 76.31 187 LEU A CA 1
ATOM 1402 C C . LEU A 1 187 ? -6.18 24.203 -4.082 1 76.31 187 LEU A C 1
ATOM 1404 O O . LEU A 1 187 ? -7.164 23.781 -4.695 1 76.31 187 LEU A O 1
ATOM 1408 N N . ARG A 1 188 ? -5.293 24.797 -4.645 1 75.69 188 ARG A N 1
ATOM 1409 C CA . ARG A 1 188 ? -5.285 25.031 -6.09 1 75.69 188 ARG A CA 1
ATOM 1410 C C . ARG A 1 188 ? -5.262 23.703 -6.848 1 75.69 188 ARG A C 1
ATOM 1412 O O . ARG A 1 188 ? -6.004 23.531 -7.816 1 75.69 188 ARG A O 1
ATOM 1419 N N . THR A 1 189 ? -4.371 22.859 -6.398 1 83.69 189 THR A N 1
ATOM 1420 C CA . THR A 1 189 ? -4.254 21.562 -7.031 1 83.69 189 THR A CA 1
ATOM 1421 C C . THR A 1 189 ? -5.559 20.781 -6.906 1 83.69 189 THR A C 1
ATOM 1423 O O . THR A 1 189 ? -6.008 20.156 -7.867 1 83.69 189 THR A O 1
ATOM 1426 N N . ALA A 1 190 ? -6.176 20.844 -5.727 1 86.44 190 ALA A N 1
ATOM 1427 C CA . ALA A 1 190 ? -7.449 20.156 -5.512 1 86.44 190 ALA A CA 1
ATOM 1428 C C . ALA A 1 190 ? -8.523 20.688 -6.453 1 86.44 190 ALA A C 1
ATOM 1430 O O . ALA A 1 190 ? -9.32 19.922 -6.996 1 86.44 190 ALA A O 1
ATOM 1431 N N . ARG A 1 191 ? -8.531 21.953 -6.648 1 81.44 191 ARG A N 1
ATOM 1432 C CA . ARG A 1 191 ? -9.484 22.562 -7.566 1 81.44 191 ARG A CA 1
ATOM 1433 C C . ARG A 1 191 ? -9.219 22.125 -9.008 1 81.44 191 ARG A C 1
ATOM 1435 O O . ARG A 1 191 ? -10.148 21.766 -9.727 1 81.44 191 ARG A O 1
ATOM 1442 N N . ARG A 1 192 ? -7.984 22.141 -9.328 1 82 192 ARG A N 1
ATOM 1443 C CA . ARG A 1 192 ? -7.582 21.734 -10.672 1 82 192 ARG A CA 1
ATOM 1444 C C . ARG A 1 192 ? -7.996 20.297 -10.961 1 82 192 ARG A C 1
ATOM 1446 O O . ARG A 1 192 ? -8.406 19.984 -12.086 1 82 192 ARG A O 1
ATOM 1453 N N . LEU A 1 193 ? -7.953 19.484 -9.969 1 87.69 193 LEU A N 1
ATOM 1454 C CA . LEU A 1 193 ? -8.234 18.062 -10.133 1 87.69 193 LEU A CA 1
ATOM 1455 C C . LEU A 1 193 ? -9.695 17.766 -9.82 1 87.69 193 LEU A C 1
ATOM 1457 O O . LEU A 1 193 ? -10.141 16.625 -9.945 1 87.69 193 LEU A O 1
ATOM 1461 N N . GLY A 1 194 ? -10.477 18.781 -9.414 1 86.44 194 GLY A N 1
ATOM 1462 C CA . GLY A 1 194 ? -11.875 18.594 -9.078 1 86.44 194 GLY A CA 1
ATOM 1463 C C . GLY A 1 194 ? -12.07 17.812 -7.785 1 86.44 194 GLY A C 1
ATOM 1464 O O . GLY A 1 194 ? -13.016 17.031 -7.66 1 86.44 194 GLY A O 1
ATOM 1465 N N . LEU A 1 195 ? -11.164 18.016 -6.797 1 89.75 195 LEU A N 1
ATOM 1466 C CA . LEU A 1 195 ? -11.172 17.219 -5.574 1 89.75 195 LEU A CA 1
ATOM 1467 C C . LEU A 1 195 ? -11.555 18.078 -4.371 1 89.75 195 LEU A C 1
ATOM 1469 O O . LEU A 1 195 ? -11.523 17.594 -3.234 1 89.75 195 LEU A O 1
ATOM 1473 N N . GLU A 1 196 ? -11.961 19.281 -4.578 1 82.19 196 GLU A N 1
ATOM 1474 C CA . GLU A 1 196 ? -12.18 20.234 -3.488 1 82.19 196 GLU A CA 1
ATOM 1475 C C . GLU A 1 196 ? -13.273 19.75 -2.545 1 82.19 196 GLU A C 1
ATOM 1477 O O . GLU A 1 196 ? -13.234 20.016 -1.342 1 82.19 196 GLU A O 1
ATOM 1482 N N . GLN A 1 197 ? -14.188 19.016 -3.01 1 84.19 197 GLN A N 1
ATOM 1483 C CA . GLN A 1 197 ? -15.297 18.547 -2.182 1 84.19 197 GLN A CA 1
ATOM 1484 C C . GLN A 1 197 ? -14.82 17.531 -1.144 1 84.19 197 GLN A C 1
ATOM 1486 O O . GLN A 1 197 ? -15.508 17.281 -0.154 1 84.19 197 GLN A O 1
ATOM 1491 N N . ARG A 1 198 ? -13.656 16.953 -1.34 1 90.81 198 ARG A N 1
ATOM 1492 C CA . ARG A 1 198 ? -13.109 15.945 -0.431 1 90.81 198 ARG A CA 1
ATOM 1493 C C . ARG A 1 198 ? -12.188 16.578 0.604 1 90.81 198 ARG A C 1
ATOM 1495 O O . ARG A 1 198 ? -11.766 15.93 1.555 1 90.81 198 ARG A O 1
ATOM 1502 N N . LEU A 1 199 ? -11.852 17.859 0.44 1 88.75 199 LEU A N 1
ATOM 1503 C CA . LEU A 1 199 ? -10.82 18.5 1.241 1 88.75 199 LEU A CA 1
ATOM 1504 C C . LEU A 1 199 ? -11.445 19.438 2.279 1 88.75 199 LEU A C 1
ATOM 1506 O O . LEU A 1 199 ? -12.305 20.25 1.951 1 88.75 199 LEU A O 1
ATOM 1510 N N . ARG A 1 200 ? -11.086 19.203 3.535 1 84.75 200 ARG A N 1
ATOM 1511 C CA . ARG A 1 200 ? -11.281 20.172 4.617 1 84.75 200 ARG A CA 1
ATOM 1512 C C . ARG A 1 200 ? -9.945 20.672 5.141 1 84.75 200 ARG A C 1
ATOM 1514 O O . ARG A 1 200 ? -9.258 19.984 5.887 1 84.75 200 ARG A O 1
ATOM 1521 N N . LEU A 1 201 ? -9.594 21.844 4.703 1 80.19 201 LEU A N 1
ATOM 1522 C CA . LEU A 1 201 ? -8.312 22.422 5.098 1 80.19 201 LEU A CA 1
ATOM 1523 C C . LEU A 1 201 ? -8.461 23.266 6.359 1 80.19 201 LEU A C 1
ATOM 1525 O O . LEU A 1 201 ? -9.273 24.188 6.398 1 80.19 201 LEU A O 1
ATOM 1529 N N . HIS A 1 202 ? -7.68 22.875 7.359 1 76.25 202 HIS A N 1
ATOM 1530 C CA . HIS A 1 202 ? -7.707 23.578 8.641 1 76.25 202 HIS A CA 1
ATOM 1531 C C . HIS A 1 202 ? -6.387 24.297 8.898 1 76.25 202 HIS A C 1
ATOM 1533 O O . HIS A 1 202 ? -5.328 23.656 8.93 1 76.25 202 HIS A O 1
ATOM 1539 N N . LEU A 1 203 ? -6.477 25.594 9.047 1 73.38 203 LEU A N 1
ATOM 1540 C CA . LEU A 1 203 ? -5.328 26.375 9.492 1 73.38 203 LEU A CA 1
ATOM 1541 C C . LEU A 1 203 ? -5.219 26.344 11.016 1 73.38 203 LEU A C 1
ATOM 1543 O O . LEU A 1 203 ? -5.797 27.203 11.695 1 73.38 203 LEU A O 1
ATOM 1547 N N . ASP A 1 204 ? -4.484 25.375 11.523 1 73.31 204 ASP A N 1
ATOM 1548 C CA . ASP A 1 204 ? -4.406 25.156 12.969 1 73.31 204 ASP A CA 1
ATOM 1549 C C . ASP A 1 204 ? -3.188 24.312 13.328 1 73.31 204 ASP A C 1
ATOM 1551 O O . ASP A 1 204 ? -2.529 23.75 12.445 1 73.31 204 ASP A O 1
ATOM 1555 N N . ASP A 1 205 ? -2.898 24.406 14.625 1 76.44 205 ASP A N 1
ATOM 1556 C CA . ASP A 1 205 ? -1.941 23.438 15.148 1 76.44 205 ASP A CA 1
ATOM 1557 C C . ASP A 1 205 ? -2.564 22.047 15.25 1 76.44 205 ASP A C 1
ATOM 1559 O O . ASP A 1 205 ? -3.711 21.906 15.688 1 76.44 205 ASP A O 1
ATOM 1563 N N . GLY A 1 206 ? -1.795 21.078 14.875 1 83 206 GLY A N 1
ATOM 1564 C CA . GLY A 1 206 ? -2.289 19.703 14.883 1 83 206 GLY A CA 1
ATOM 1565 C C . GLY A 1 206 ? -2.912 19.297 16.203 1 83 206 GLY A C 1
ATOM 1566 O O . GLY A 1 206 ? -4.012 18.734 16.234 1 83 206 GLY A O 1
ATOM 1567 N N . ARG A 1 207 ? -2.186 19.594 17.297 1 84 207 ARG A N 1
ATOM 1568 C CA . ARG A 1 207 ? -2.68 19.234 18.625 1 84 207 ARG A CA 1
ATOM 1569 C C . ARG A 1 207 ? -3.969 19.984 18.953 1 84 207 ARG A C 1
ATOM 1571 O O . ARG A 1 207 ? -4.922 19.391 19.453 1 84 207 ARG A O 1
ATOM 1578 N N . ALA A 1 208 ? -3.939 21.234 18.703 1 81.44 208 ALA A N 1
ATOM 1579 C CA . ALA A 1 208 ? -5.109 22.062 18.984 1 81.44 208 ALA A CA 1
ATOM 1580 C C . ALA A 1 208 ? -6.324 21.578 18.188 1 81.44 208 ALA A C 1
ATOM 1582 O O . ALA A 1 208 ? -7.418 21.453 18.75 1 81.44 208 ALA A O 1
ATOM 1583 N N . PHE A 1 209 ? -6.129 21.281 16.953 1 83.44 209 PHE A N 1
ATOM 1584 C CA . PHE A 1 209 ? -7.223 20.797 16.109 1 83.44 209 PHE A CA 1
ATOM 1585 C C . PHE A 1 209 ? -7.82 19.516 16.688 1 83.44 209 PHE A C 1
ATOM 1587 O O . PHE A 1 209 ? -9.039 19.391 16.781 1 83.44 209 PHE A O 1
ATOM 1594 N N . VAL A 1 210 ? -6.961 18.516 17.031 1 87.31 210 VAL A N 1
ATOM 1595 C CA . VAL A 1 210 ? -7.43 17.234 17.531 1 87.31 210 VAL A CA 1
ATOM 1596 C C . VAL A 1 210 ? -8.25 17.422 18.797 1 87.31 210 VAL A C 1
ATOM 1598 O O . VAL A 1 210 ? -9.297 16.812 18.969 1 87.31 210 VAL A O 1
ATOM 1601 N N . GLU A 1 211 ? -7.828 18.297 19.672 1 85.19 211 GLU A N 1
ATOM 1602 C CA . GLU A 1 211 ? -8.523 18.562 20.922 1 85.19 211 GLU A CA 1
ATOM 1603 C C . GLU A 1 211 ? -9.836 19.281 20.688 1 85.19 211 GLU A C 1
ATOM 1605 O O . GLU A 1 211 ? -10.867 18.922 21.266 1 85.19 211 GLU A O 1
ATOM 1610 N N . GLU A 1 212 ? -9.82 20.188 19.797 1 83.19 212 GLU A N 1
ATOM 1611 C CA . GLU A 1 212 ? -10.953 21.094 19.625 1 83.19 212 GLU A CA 1
ATOM 1612 C C . GLU A 1 212 ? -12.023 20.484 18.719 1 83.19 212 GLU A C 1
ATOM 1614 O O . GLU A 1 212 ? -13.195 20.859 18.812 1 83.19 212 GLU A O 1
ATOM 1619 N N . SER A 1 213 ? -11.594 19.594 17.891 1 85.12 213 SER A N 1
ATOM 1620 C CA . SER A 1 213 ? -12.531 19.078 16.891 1 85.12 213 SER A CA 1
ATOM 1621 C C . SER A 1 213 ? -13.289 17.859 17.422 1 85.12 213 SER A C 1
ATOM 1623 O O . SER A 1 213 ? -14.117 17.281 16.719 1 85.12 213 SER A O 1
ATOM 1625 N N . ALA A 1 214 ? -13.125 17.469 18.609 1 85.44 214 ALA A N 1
ATOM 1626 C CA . ALA A 1 214 ? -13.656 16.234 19.156 1 85.44 214 ALA A CA 1
ATOM 1627 C C . ALA A 1 214 ? -15.18 16.188 19.062 1 85.44 214 ALA A C 1
ATOM 1629 O O . ALA A 1 214 ? -15.766 15.133 18.797 1 85.44 214 ALA A O 1
ATOM 1630 N N . ASP A 1 215 ? -15.852 17.266 19.188 1 82.88 215 ASP A N 1
ATOM 1631 C CA . ASP A 1 215 ? -17.312 17.312 19.172 1 82.88 215 ASP A CA 1
ATOM 1632 C C . ASP A 1 215 ? -17.844 17.266 17.734 1 82.88 215 ASP A C 1
ATOM 1634 O O . ASP A 1 215 ? -18.875 16.656 17.469 1 82.88 215 ASP A O 1
ATOM 1638 N N . SER A 1 216 ? -17.125 17.844 16.844 1 79.38 216 SER A N 1
ATOM 1639 C CA . SER A 1 216 ? -17.609 17.984 15.469 1 79.38 216 SER A CA 1
ATOM 1640 C C . SER A 1 216 ? -17.141 16.812 14.602 1 79.38 216 SER A C 1
ATOM 1642 O O . SER A 1 216 ? -17.828 16.453 13.641 1 79.38 216 SER A O 1
ATOM 1644 N N . VAL A 1 217 ? -16.031 16.344 14.844 1 78.31 217 VAL A N 1
ATOM 1645 C CA . VAL A 1 217 ? -15.469 15.203 14.133 1 78.31 217 VAL A CA 1
ATOM 1646 C C . VAL A 1 217 ? -15.062 14.117 15.125 1 78.31 217 VAL A C 1
ATOM 1648 O O . VAL A 1 217 ? -13.891 14.016 15.5 1 78.31 217 VAL A O 1
ATOM 1651 N N . PRO A 1 218 ? -15.938 13.336 15.367 1 75.62 218 PRO A N 1
ATOM 1652 C CA . PRO A 1 218 ? -15.688 12.469 16.516 1 75.62 218 PRO A CA 1
ATOM 1653 C C . PRO A 1 218 ? -14.633 11.406 16.234 1 75.62 218 PRO A C 1
ATOM 1655 O O . PRO A 1 218 ? -13.844 11.055 17.125 1 75.62 218 PRO A O 1
ATOM 1658 N N . PHE A 1 219 ? -14.609 10.828 15.031 1 91.5 219 PHE A N 1
ATOM 1659 C CA . PHE A 1 219 ? -13.641 9.758 14.828 1 91.5 219 PHE A CA 1
ATOM 1660 C C . PHE A 1 219 ? -13 9.859 13.445 1 91.5 219 PHE A C 1
ATOM 1662 O O . PHE A 1 219 ? -13.617 10.367 12.508 1 91.5 219 PHE A O 1
ATOM 1669 N N . PHE A 1 220 ? -11.812 9.492 13.477 1 95.5 220 PHE A N 1
ATOM 1670 C CA . PHE A 1 220 ? -11.086 9.273 12.234 1 95.5 220 PHE A CA 1
ATOM 1671 C C . PHE A 1 220 ? -10.867 7.785 11.984 1 95.5 220 PHE A C 1
ATOM 1673 O O . PHE A 1 220 ? -10.766 7 12.93 1 95.5 220 PHE A O 1
ATOM 1680 N N . ASP A 1 221 ? -10.852 7.422 10.734 1 96.12 221 ASP A N 1
ATOM 1681 C CA . ASP A 1 221 ? -10.578 6.016 10.453 1 96.12 221 ASP A CA 1
ATOM 1682 C C . ASP A 1 221 ? -9.281 5.859 9.656 1 96.12 221 ASP A C 1
ATOM 1684 O O . ASP A 1 221 ? -8.844 4.734 9.383 1 96.12 221 ASP A O 1
ATOM 1688 N N . PHE A 1 222 ? -8.703 6.949 9.344 1 97.56 222 PHE A N 1
ATOM 1689 C CA . PHE A 1 222 ? -7.406 6.941 8.68 1 97.56 222 PHE A CA 1
ATOM 1690 C C . PHE A 1 222 ? -6.633 8.219 8.992 1 97.56 222 PHE A C 1
ATOM 1692 O O . PHE A 1 222 ? -7.016 9.305 8.555 1 97.56 222 PHE A O 1
ATOM 1699 N N . VAL A 1 223 ? -5.512 8.109 9.727 1 97.31 223 VAL A N 1
ATOM 1700 C CA . VAL A 1 223 ? -4.723 9.258 10.148 1 97.31 223 VAL A CA 1
ATOM 1701 C C . VAL A 1 223 ? -3.309 9.156 9.586 1 97.31 223 VAL A C 1
ATOM 1703 O O . VAL A 1 223 ? -2.65 8.125 9.734 1 97.31 223 VAL A O 1
ATOM 1706 N N . TRP A 1 224 ? -2.896 10.172 8.852 1 97.38 224 TRP A N 1
ATOM 1707 C CA . TRP A 1 224 ? -1.545 10.289 8.312 1 97.38 224 TRP A CA 1
ATOM 1708 C C . TRP A 1 224 ? -0.782 11.422 9 1 97.38 224 TRP A C 1
ATOM 1710 O O . TRP A 1 224 ? -1.159 12.586 8.883 1 97.38 224 TRP A O 1
ATOM 1720 N N . LEU A 1 225 ? 0.238 11.031 9.734 1 93.88 225 LEU A N 1
ATOM 1721 C CA . LEU A 1 225 ? 1.08 11.992 10.438 1 93.88 225 LEU A CA 1
ATOM 1722 C C . LEU A 1 225 ? 2.381 12.234 9.672 1 93.88 225 LEU A C 1
ATOM 1724 O O . LEU A 1 225 ? 3.352 11.5 9.844 1 93.88 225 LEU A O 1
ATOM 1728 N N . ASP A 1 226 ? 2.328 13.289 8.852 1 86.69 226 ASP A N 1
ATOM 1729 C CA . ASP A 1 226 ? 3.48 13.641 8.031 1 86.69 226 ASP A CA 1
ATOM 1730 C C . ASP A 1 226 ? 4.465 14.516 8.805 1 86.69 226 ASP A C 1
ATOM 1732 O O . ASP A 1 226 ? 4.359 15.742 8.797 1 86.69 226 ASP A O 1
ATOM 1736 N N . GLY A 1 227 ? 5.383 14.07 9.492 1 75.88 227 GLY A N 1
ATOM 1737 C CA . GLY A 1 227 ? 6.34 14.781 10.32 1 75.88 227 GLY A CA 1
ATOM 1738 C C . GLY A 1 227 ? 6.137 14.547 11.805 1 75.88 227 GLY A C 1
ATOM 1739 O O . GLY A 1 227 ? 5.906 15.492 12.562 1 75.88 227 GLY A O 1
ATOM 1740 N N . LEU A 1 228 ? 6.203 13.344 12.117 1 71.62 228 LEU A N 1
ATOM 1741 C CA . LEU A 1 228 ? 5.902 12.914 13.477 1 71.62 228 LEU A CA 1
ATOM 1742 C C . LEU A 1 228 ? 6.648 13.766 14.5 1 71.62 228 LEU A C 1
ATOM 1744 O O . LEU A 1 228 ? 6.039 14.32 15.414 1 71.62 228 LEU A O 1
ATOM 1748 N N . LEU A 1 229 ? 7.867 13.992 14.25 1 71.5 229 LEU A N 1
ATOM 1749 C CA . LEU A 1 229 ? 8.672 14.641 15.281 1 71.5 229 LEU A CA 1
ATOM 1750 C C . LEU A 1 229 ? 8.438 16.141 15.281 1 71.5 229 LEU A C 1
ATOM 1752 O O . LEU A 1 229 ? 8.773 16.828 16.25 1 71.5 229 LEU A O 1
ATOM 1756 N N . ASP A 1 230 ? 7.836 16.656 14.273 1 69.12 230 ASP A N 1
ATOM 1757 C CA . ASP A 1 230 ? 7.469 18.062 14.242 1 69.12 230 ASP A CA 1
ATOM 1758 C C . ASP A 1 230 ? 6.25 18.344 15.125 1 69.12 230 ASP A C 1
ATOM 1760 O O . ASP A 1 230 ? 6.133 19.406 15.719 1 69.12 230 ASP A O 1
ATOM 1764 N N . PHE A 1 231 ? 5.465 17.359 15.258 1 72.62 231 PHE A N 1
ATOM 1765 C CA . PHE A 1 231 ? 4.207 17.578 15.969 1 72.62 231 PHE A CA 1
ATOM 1766 C C . PHE A 1 231 ? 4.223 16.875 17.328 1 72.62 231 PHE A C 1
ATOM 1768 O O . PHE A 1 231 ? 3.334 17.109 18.156 1 72.62 231 PHE A O 1
ATOM 1775 N N . ALA A 1 232 ? 5.16 16.047 17.469 1 77.88 232 ALA A N 1
ATOM 1776 C CA . ALA A 1 232 ? 5.371 15.352 18.734 1 77.88 232 ALA A CA 1
ATOM 1777 C C . ALA A 1 232 ? 6.762 15.633 19.297 1 77.88 232 ALA A C 1
ATOM 1779 O O . ALA A 1 232 ? 7.578 14.719 19.438 1 77.88 232 ALA A O 1
ATOM 1780 N N . PRO A 1 233 ? 6.859 16.922 19.641 1 75.94 233 PRO A N 1
ATOM 1781 C CA . PRO A 1 233 ? 8.18 17.219 20.188 1 75.94 233 PRO A CA 1
ATOM 1782 C C . PRO A 1 233 ? 8.477 16.438 21.469 1 75.94 233 PRO A C 1
ATOM 1784 O O . PRO A 1 233 ? 7.555 16.062 22.188 1 75.94 233 PRO A O 1
ATOM 1787 N N . PRO A 1 234 ? 9.773 16.219 21.703 1 81.38 234 PRO A N 1
ATOM 1788 C CA . PRO A 1 234 ? 10.133 15.5 22.938 1 81.38 234 PRO A CA 1
ATOM 1789 C C . PRO A 1 234 ? 9.594 16.188 24.188 1 81.38 234 PRO A C 1
ATOM 1791 O O . PRO A 1 234 ? 9.516 17.406 24.25 1 81.38 234 PRO A O 1
ATOM 1794 N N . VAL A 1 235 ? 9.195 15.406 25.125 1 82.88 235 VAL A N 1
ATOM 1795 C CA . VAL A 1 235 ? 8.773 15.875 26.438 1 82.88 235 VAL A CA 1
ATOM 1796 C C . VAL A 1 235 ? 9.875 15.602 27.469 1 82.88 235 VAL A C 1
ATOM 1798 O O . VAL A 1 235 ? 10.25 14.453 27.688 1 82.88 235 VAL A O 1
ATOM 1801 N N . GLY A 1 236 ? 10.375 16.641 28.109 1 84.25 236 GLY A N 1
ATOM 1802 C CA . GLY A 1 236 ? 11.484 16.484 29.031 1 84.25 236 GLY A CA 1
ATOM 1803 C C . GLY A 1 236 ? 12.719 15.875 28.375 1 84.25 236 GLY A C 1
ATOM 1804 O O . GLY A 1 236 ? 13.398 15.047 29 1 84.25 236 GLY A O 1
ATOM 1805 N N . GLY A 1 237 ? 12.859 16.047 27.078 1 78.56 237 GLY A N 1
ATOM 1806 C CA . GLY A 1 237 ? 14 15.523 26.344 1 78.56 237 GLY A CA 1
ATOM 1807 C C . GLY A 1 237 ? 13.805 14.094 25.875 1 78.56 237 GLY A C 1
ATOM 1808 O O . GLY A 1 237 ? 14.68 13.523 25.219 1 78.56 237 GLY A O 1
ATOM 1809 N N . ASP A 1 238 ? 12.68 13.508 26.141 1 85.31 238 ASP A N 1
ATOM 1810 C CA . ASP A 1 238 ? 12.398 12.117 25.781 1 85.31 238 ASP A CA 1
ATOM 1811 C C . ASP A 1 238 ? 11.484 12.055 24.547 1 85.31 238 ASP A C 1
ATOM 1813 O O . ASP A 1 238 ? 10.297 12.383 24.625 1 85.31 238 ASP A O 1
ATOM 1817 N N . VAL A 1 239 ? 12.023 11.562 23.453 1 84.06 239 VAL A N 1
ATOM 1818 C CA . VAL A 1 239 ? 11.312 11.445 22.188 1 84.06 239 VAL A CA 1
ATOM 1819 C C . VAL A 1 239 ? 10.125 10.5 22.344 1 84.06 239 VAL A C 1
ATOM 1821 O O . VAL A 1 239 ? 9.031 10.773 21.844 1 84.06 239 VAL A O 1
ATOM 1824 N N . LYS A 1 240 ? 10.344 9.5 23.062 1 86.06 240 LYS A N 1
ATOM 1825 C CA . LYS A 1 240 ? 9.289 8.508 23.266 1 86.06 240 LYS A CA 1
ATOM 1826 C C . LYS A 1 240 ? 8.086 9.117 23.969 1 86.06 240 LYS A C 1
ATOM 1828 O O . LYS A 1 240 ? 6.941 8.875 23.594 1 86.06 240 LYS A O 1
ATOM 1833 N N . ALA A 1 241 ? 8.414 9.93 24.953 1 87.88 241 ALA A N 1
ATOM 1834 C CA . ALA A 1 241 ? 7.348 10.578 25.719 1 87.88 241 ALA A CA 1
ATOM 1835 C C . ALA A 1 241 ? 6.559 11.547 24.844 1 87.88 241 ALA A C 1
ATOM 1837 O O . ALA A 1 241 ? 5.348 11.695 25 1 87.88 241 ALA A O 1
ATOM 1838 N N . GLY A 1 242 ? 7.254 12.188 23.969 1 86.88 242 GLY A N 1
ATOM 1839 C CA . GLY A 1 242 ? 6.594 13.086 23.047 1 86.88 242 GLY A CA 1
ATOM 1840 C C . GLY A 1 242 ? 5.621 12.383 22.109 1 86.88 242 GLY A C 1
ATOM 1841 O O . GLY A 1 242 ? 4.48 12.828 21.953 1 86.88 242 GLY A O 1
ATOM 1842 N N . ILE A 1 243 ? 6.062 11.258 21.562 1 88.56 243 ILE A N 1
ATOM 1843 C CA . ILE A 1 243 ? 5.23 10.484 20.656 1 88.56 243 ILE A CA 1
ATOM 1844 C C . ILE A 1 243 ? 4.012 9.945 21.406 1 88.56 243 ILE A C 1
ATOM 1846 O O . ILE A 1 243 ? 2.881 10.062 20.922 1 88.56 243 ILE A O 1
ATOM 1850 N N . ASP A 1 244 ? 4.242 9.492 22.609 1 90.62 244 ASP A N 1
ATOM 1851 C CA . ASP A 1 244 ? 3.16 8.93 23.406 1 90.62 244 ASP A CA 1
ATOM 1852 C C . ASP A 1 244 ? 2.117 9.992 23.75 1 90.62 244 ASP A C 1
ATOM 1854 O O . ASP A 1 244 ? 0.917 9.719 23.734 1 90.62 244 ASP A O 1
ATOM 1858 N N . LYS A 1 245 ? 2.605 11.094 24.078 1 89 245 LYS A N 1
ATOM 1859 C CA . LYS A 1 245 ? 1.688 12.18 24.406 1 89 245 LYS A CA 1
ATOM 1860 C C . LYS A 1 245 ? 0.803 12.539 23.219 1 89 245 LYS A C 1
ATOM 1862 O O . LYS A 1 245 ? -0.41 12.703 23.375 1 89 245 LYS A O 1
ATOM 1867 N N . PHE A 1 246 ? 1.397 12.641 22.141 1 89.88 246 PHE A N 1
ATOM 1868 C CA . PHE A 1 246 ? 0.637 13.008 20.953 1 89.88 246 PHE A CA 1
ATOM 1869 C C . PHE A 1 246 ? -0.326 11.891 20.562 1 89.88 246 PHE A C 1
ATOM 1871 O O . PHE A 1 246 ? -1.487 12.148 20.25 1 89.88 246 PHE A O 1
ATOM 1878 N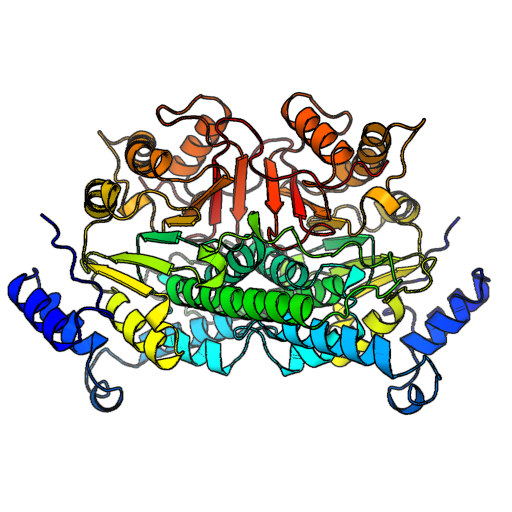 N . LEU A 1 247 ? 0.132 10.656 20.547 1 91.44 247 LEU A N 1
ATOM 1879 C CA . LEU A 1 247 ? -0.734 9.523 20.219 1 91.44 247 LEU A CA 1
ATOM 1880 C C . LEU A 1 247 ? -1.832 9.367 21.266 1 91.44 247 LEU A C 1
ATOM 1882 O O . LEU A 1 247 ? -2.932 8.906 20.953 1 91.44 247 LEU A O 1
ATOM 1886 N N . GLY A 1 248 ? -1.541 9.781 22.484 1 91.31 248 GLY A N 1
ATOM 1887 C CA . GLY A 1 248 ? -2.568 9.789 23.5 1 91.31 248 GLY A CA 1
ATOM 1888 C C . GLY A 1 248 ? -3.748 10.68 23.156 1 91.31 248 GLY A C 1
ATOM 1889 O O . GLY A 1 248 ? -4.879 10.406 23.562 1 91.31 248 GLY A O 1
ATOM 1890 N N . LEU A 1 249 ? -3.473 11.711 22.438 1 90.38 249 LEU A N 1
ATOM 1891 C CA . LEU A 1 249 ? -4.516 12.641 22.016 1 90.38 249 LEU A CA 1
ATOM 1892 C C . LEU A 1 249 ? -5.281 12.078 20.812 1 90.38 249 LEU A C 1
ATOM 1894 O O . LEU A 1 249 ? -6.5 12.234 20.734 1 90.38 249 LEU A O 1
ATOM 1898 N N . ILE A 1 250 ? -4.625 11.383 19.953 1 92.69 250 ILE A N 1
ATOM 1899 C CA . ILE A 1 250 ? -5.184 10.992 18.672 1 92.69 250 ILE A CA 1
ATOM 1900 C C . ILE A 1 250 ? -5.879 9.633 18.797 1 92.69 250 ILE A C 1
ATOM 1902 O O . ILE A 1 250 ? -6.938 9.414 18.203 1 92.69 250 ILE A O 1
ATOM 1906 N N . TRP A 1 251 ? -5.34 8.758 19.562 1 93 251 TRP A N 1
ATOM 1907 C CA . TRP A 1 251 ? -5.707 7.34 19.562 1 93 251 TRP A CA 1
ATOM 1908 C C . TRP A 1 251 ? -7.168 7.156 19.953 1 93 251 TRP A C 1
ATOM 1910 O O . TRP A 1 251 ? -7.898 6.395 19.328 1 93 251 TRP A O 1
ATOM 1920 N N . PRO A 1 252 ? -7.664 7.934 20.984 1 91.88 252 PRO A N 1
ATOM 1921 C CA . PRO A 1 252 ? -9.078 7.789 21.344 1 91.88 252 PRO A CA 1
ATOM 1922 C C . PRO A 1 252 ? -10.016 8.273 20.234 1 91.88 252 PRO A C 1
ATOM 1924 O O . PRO A 1 252 ? -11.211 7.977 20.266 1 91.88 252 PRO A O 1
ATOM 1927 N N . ARG A 1 253 ? -9.438 9.023 19.312 1 93.69 253 ARG A N 1
ATOM 1928 C CA . ARG A 1 253 ? -10.227 9.594 18.219 1 93.69 253 ARG A CA 1
ATOM 1929 C C . ARG A 1 253 ? -10.188 8.695 16.984 1 93.69 253 ARG A C 1
ATOM 1931 O O . ARG A 1 253 ? -10.781 9.023 15.961 1 93.69 253 ARG A O 1
ATOM 1938 N N . VAL A 1 254 ? -9.508 7.602 17.062 1 94.88 254 VAL A N 1
ATOM 1939 C CA . VAL A 1 254 ? -9.422 6.668 15.938 1 94.88 254 VAL A CA 1
ATOM 1940 C C . VAL A 1 254 ? -10.484 5.586 16.094 1 94.88 254 VAL A C 1
ATOM 1942 O O . VAL A 1 254 ? -10.602 4.957 17.141 1 94.88 254 VAL A O 1
ATOM 1945 N N . ALA A 1 255 ? -11.297 5.375 15.086 1 93.25 255 ALA A N 1
ATOM 1946 C CA . ALA A 1 255 ? -12.344 4.363 15.086 1 93.25 255 ALA A CA 1
ATOM 1947 C C . ALA A 1 255 ? -11.758 2.959 15.211 1 93.25 255 ALA A C 1
ATOM 1949 O O . ALA A 1 255 ? -10.617 2.721 14.789 1 93.25 255 ALA A O 1
ATOM 1950 N N . PRO A 1 256 ? -12.539 2.014 15.812 1 92.06 256 PRO A N 1
ATOM 1951 C CA . PRO A 1 256 ? -12.078 0.625 15.766 1 92.06 256 PRO A CA 1
ATOM 1952 C C . PRO A 1 256 ? -11.781 0.153 14.344 1 92.06 256 PRO A C 1
ATOM 1954 O O . PRO A 1 256 ? -12.586 0.378 13.438 1 92.06 256 PRO A O 1
ATOM 1957 N N . GLY A 1 257 ? -10.617 -0.439 14.164 1 92.62 257 GLY A N 1
ATOM 1958 C CA . GLY A 1 257 ? -10.203 -0.879 12.844 1 92.62 257 GLY A CA 1
ATOM 1959 C C . GLY A 1 257 ? -9.492 0.2 12.047 1 92.62 257 GLY A C 1
ATOM 1960 O O . GLY A 1 257 ? -8.953 -0.066 10.969 1 92.62 257 GLY A O 1
ATOM 1961 N N . GLY A 1 258 ? -9.492 1.415 12.617 1 95.19 258 GLY A N 1
ATOM 1962 C CA . GLY A 1 258 ? -8.859 2.533 11.938 1 95.19 258 GLY A CA 1
ATOM 1963 C C . GLY A 1 258 ? -7.344 2.498 12.016 1 95.19 258 GLY A C 1
ATOM 1964 O O . GLY A 1 258 ? -6.77 1.665 12.727 1 95.19 258 GLY A O 1
ATOM 1965 N N . PHE A 1 259 ? -6.715 3.441 11.297 1 97 259 PHE A N 1
ATOM 1966 C CA . PHE A 1 259 ? -5.266 3.404 11.125 1 97 259 PHE A CA 1
ATOM 1967 C C . PHE A 1 259 ? -4.641 4.738 11.508 1 97 259 PHE A C 1
ATOM 1969 O O . PHE A 1 259 ? -5.215 5.797 11.258 1 97 259 PHE A O 1
ATOM 1976 N N . VAL A 1 260 ? -3.502 4.652 12.109 1 96 260 VAL A N 1
ATOM 1977 C CA . VAL A 1 260 ? -2.578 5.773 12.25 1 96 260 VAL A CA 1
ATOM 1978 C C . VAL A 1 260 ? -1.254 5.441 11.57 1 96 260 VAL A C 1
ATOM 1980 O O . VAL A 1 260 ? -0.605 4.449 11.906 1 96 260 VAL A O 1
ATOM 1983 N N . LEU A 1 261 ? -0.928 6.203 10.609 1 97.19 261 LEU A N 1
ATOM 1984 C CA . LEU A 1 261 ? 0.329 6.043 9.883 1 97.19 261 LEU A CA 1
ATOM 1985 C C . LEU A 1 261 ? 1.324 7.133 10.273 1 97.19 261 LEU A C 1
ATOM 1987 O O . LEU A 1 261 ? 0.983 8.32 10.281 1 97.19 261 LEU A O 1
ATOM 1991 N N . LEU A 1 262 ? 2.521 6.703 10.609 1 94.56 262 LEU A N 1
ATOM 1992 C CA . LEU A 1 262 ? 3.6 7.598 11.016 1 94.56 262 LEU A CA 1
ATOM 1993 C C . LEU A 1 262 ? 4.711 7.617 9.969 1 94.56 262 LEU A C 1
ATOM 1995 O O . LEU A 1 262 ? 5.254 6.57 9.617 1 94.56 262 LEU A O 1
ATOM 1999 N N . HIS A 1 263 ? 5.066 8.742 9.547 1 93.19 263 HIS A N 1
ATOM 2000 C CA . HIS A 1 263 ? 6.133 8.875 8.562 1 93.19 263 HIS A CA 1
ATOM 2001 C C . HIS A 1 263 ? 7.504 8.906 9.234 1 93.19 263 HIS A C 1
ATOM 2003 O O . HIS A 1 263 ? 7.652 9.445 10.336 1 93.19 263 HIS A O 1
ATOM 2009 N N . SER A 1 264 ? 8.484 8.328 8.578 1 88 264 SER A N 1
ATOM 2010 C CA . SER A 1 264 ? 9.898 8.391 8.922 1 88 264 SER A CA 1
ATOM 2011 C C . SER A 1 264 ? 10.156 7.785 10.297 1 88 264 SER A C 1
ATOM 2013 O O . SER A 1 264 ? 10.617 8.477 11.211 1 88 264 SER A O 1
ATOM 2015 N N . THR A 1 265 ? 10.078 6.508 10.391 1 90.88 265 THR A N 1
ATOM 2016 C CA . THR A 1 265 ? 10.094 5.859 11.695 1 90.88 265 THR A CA 1
ATOM 2017 C C . THR A 1 265 ? 11.328 4.973 11.844 1 90.88 265 THR A C 1
ATOM 2019 O O . THR A 1 265 ? 12.164 5.203 12.719 1 90.88 265 THR A O 1
ATOM 2022 N N . LEU A 1 266 ? 11.625 4.141 10.961 1 89.88 266 LEU A N 1
ATOM 2023 C CA . LEU A 1 266 ? 12.461 2.963 11.156 1 89.88 266 LEU A CA 1
ATOM 2024 C C . LEU A 1 266 ? 13.93 3.35 11.25 1 89.88 266 LEU A C 1
ATOM 2026 O O . LEU A 1 266 ? 14.719 2.676 11.922 1 89.88 266 LEU A O 1
ATOM 2030 N N . THR A 1 267 ? 14.266 4.332 10.555 1 87.06 267 THR A N 1
ATOM 2031 C CA . THR A 1 267 ? 15.703 4.578 10.469 1 87.06 267 THR A CA 1
ATOM 2032 C C . THR A 1 267 ? 16.125 5.637 11.477 1 87.06 267 THR A C 1
ATOM 2034 O O . THR A 1 267 ? 17.297 6.039 11.516 1 87.06 267 THR A O 1
ATOM 2037 N N . ASN A 1 268 ? 15.203 6.09 12.219 1 82.94 268 ASN A N 1
ATOM 2038 C CA . ASN A 1 268 ? 15.477 6.93 13.375 1 82.94 268 ASN A CA 1
ATOM 2039 C C . ASN A 1 268 ? 15.57 6.102 14.656 1 82.94 268 ASN A C 1
ATOM 2041 O O . ASN A 1 268 ? 14.602 5.43 15.039 1 82.94 268 ASN A O 1
ATOM 2045 N N . SER A 1 269 ? 16.703 6.191 15.328 1 85.44 269 SER A N 1
ATOM 2046 C CA . SER A 1 269 ? 16.969 5.305 16.453 1 85.44 269 SER A CA 1
ATOM 2047 C C . SER A 1 269 ? 15.984 5.551 17.594 1 85.44 269 SER A C 1
ATOM 2049 O O . SER A 1 269 ? 15.555 4.609 18.266 1 85.44 269 SER A O 1
ATOM 2051 N N . ALA A 1 270 ? 15.68 6.777 17.875 1 83.06 270 ALA A N 1
ATOM 2052 C CA . ALA A 1 270 ? 14.758 7.09 18.953 1 83.06 270 ALA A CA 1
ATOM 2053 C C . ALA A 1 270 ? 13.359 6.559 18.672 1 83.06 270 ALA A C 1
ATOM 2055 O O . ALA A 1 270 ? 12.711 5.973 19.531 1 83.06 270 ALA A O 1
ATOM 2056 N N . VAL A 1 271 ? 12.945 6.715 17.484 1 86.94 271 VAL A N 1
ATOM 2057 C CA . VAL A 1 271 ? 11.609 6.262 17.094 1 86.94 271 VAL A CA 1
ATOM 2058 C C . VAL A 1 271 ? 11.57 4.738 17.047 1 86.94 271 VAL A C 1
ATOM 2060 O O . VAL A 1 271 ? 10.586 4.121 17.469 1 86.94 271 VAL A O 1
ATOM 2063 N N . ARG A 1 272 ? 12.602 4.199 16.531 1 89.56 272 ARG A N 1
ATOM 2064 C CA . ARG A 1 272 ? 12.68 2.74 16.5 1 89.56 272 ARG A CA 1
ATOM 2065 C C . ARG A 1 272 ? 12.625 2.162 17.906 1 89.56 272 ARG A C 1
ATOM 2067 O O . ARG A 1 272 ? 11.992 1.13 18.141 1 89.56 272 ARG A O 1
ATOM 2074 N N . SER A 1 273 ? 13.375 2.789 18.812 1 87.88 273 SER A N 1
ATOM 2075 C CA . SER A 1 273 ? 13.312 2.365 20.203 1 87.88 273 SER A CA 1
ATOM 2076 C C . SER A 1 273 ? 11.891 2.459 20.75 1 87.88 273 SER A C 1
ATOM 2078 O O . SER A 1 273 ? 11.453 1.588 21.5 1 87.88 273 SER A O 1
ATOM 2080 N N . TRP A 1 274 ? 11.203 3.488 20.375 1 89.25 274 TRP A N 1
ATOM 2081 C CA . TRP A 1 274 ? 9.805 3.641 20.766 1 89.25 274 TRP A CA 1
ATOM 2082 C C . TRP A 1 274 ? 8.953 2.504 20.203 1 89.25 274 TRP A C 1
ATOM 2084 O O . TRP A 1 274 ? 8.133 1.926 20.922 1 89.25 274 TRP A O 1
ATOM 2094 N N . LEU A 1 275 ? 9.203 2.113 18.984 1 89.06 275 LEU A N 1
ATOM 2095 C CA . LEU A 1 275 ? 8.484 1.019 18.344 1 89.06 275 LEU A CA 1
ATOM 2096 C C . LEU A 1 275 ? 8.727 -0.297 19.078 1 89.06 275 LEU A C 1
ATOM 2098 O O . LEU A 1 275 ? 7.809 -1.1 19.234 1 89.06 275 LEU A O 1
ATOM 2102 N N . ASP A 1 276 ? 9.914 -0.462 19.469 1 86.12 276 ASP A N 1
ATOM 2103 C CA . ASP A 1 276 ? 10.258 -1.663 20.219 1 86.12 276 ASP A CA 1
ATOM 2104 C C . ASP A 1 276 ? 9.461 -1.736 21.531 1 86.12 276 ASP A C 1
ATOM 2106 O O . ASP A 1 276 ? 9.062 -2.82 21.953 1 86.12 276 ASP A O 1
ATOM 2110 N N . GLY A 1 277 ? 9.266 -0.614 22.047 1 82.81 277 GLY A N 1
ATOM 2111 C CA . GLY A 1 277 ? 8.531 -0.556 23.297 1 82.81 277 GLY A CA 1
ATOM 2112 C C . GLY A 1 277 ? 7.043 -0.809 23.141 1 82.81 277 GLY A C 1
ATOM 2113 O O . GLY A 1 277 ? 6.375 -1.268 24.062 1 82.81 277 GLY A O 1
ATOM 2114 N N . LEU A 1 278 ? 6.508 -0.45 21.984 1 82.12 278 LEU A N 1
ATOM 2115 C CA . LEU A 1 278 ? 5.09 -0.659 21.734 1 82.12 278 LEU A CA 1
ATOM 2116 C C . LEU A 1 278 ? 4.738 -2.143 21.781 1 82.12 278 LEU A C 1
ATOM 2118 O O . LEU A 1 278 ? 3.689 -2.52 22.297 1 82.12 278 LEU A O 1
ATOM 2122 N N . ALA A 1 279 ? 5.551 -2.941 21.266 1 66.12 279 ALA A N 1
ATOM 2123 C CA . ALA A 1 279 ? 5.34 -4.387 21.188 1 66.12 279 ALA A CA 1
ATOM 2124 C C . ALA A 1 279 ? 5.328 -5.008 22.578 1 66.12 279 ALA A C 1
ATOM 2126 O O . ALA A 1 279 ? 4.625 -5.992 22.828 1 66.12 279 ALA A O 1
ATOM 2127 N N . ALA A 1 280 ? 6.098 -4.441 23.422 1 62.22 280 ALA A N 1
ATOM 2128 C CA . ALA A 1 280 ? 6.379 -5.039 24.719 1 62.22 280 ALA A CA 1
ATOM 2129 C C . ALA A 1 280 ? 5.352 -4.594 25.766 1 62.22 280 ALA A C 1
ATOM 2131 O O . ALA A 1 280 ? 5.141 -5.277 26.766 1 62.22 280 ALA A O 1
ATOM 2132 N N . SER A 1 281 ? 4.887 -3.365 25.531 1 62.75 281 SER A N 1
ATOM 2133 C CA . SER A 1 281 ? 4.16 -2.809 26.672 1 62.75 281 SER A CA 1
ATOM 2134 C C . SER A 1 281 ? 2.834 -2.193 26.219 1 62.75 281 SER A C 1
ATOM 2136 O O . SER A 1 281 ? 2.652 -1.873 25.047 1 62.75 281 SER A O 1
ATOM 2138 N N . SER A 1 282 ? 1.929 -2.346 27.125 1 64.5 282 SER A N 1
ATOM 2139 C CA . SER A 1 282 ? 0.683 -1.605 26.969 1 64.5 282 SER A CA 1
ATOM 2140 C C . SER A 1 282 ? 0.931 -0.101 26.953 1 64.5 282 SER A C 1
ATOM 2142 O O . SER A 1 282 ? 1.687 0.413 27.781 1 64.5 282 SER A O 1
ATOM 2144 N N . SER A 1 283 ? 0.692 0.5 25.938 1 70.12 283 SER A N 1
ATOM 2145 C CA . SER A 1 283 ? 0.771 1.955 25.875 1 70.12 283 SER A CA 1
ATOM 2146 C C . SER A 1 283 ? -0.314 2.609 26.719 1 70.12 283 SER A C 1
ATOM 2148 O O . SER A 1 283 ? -1.345 1.994 27 1 70.12 283 SER A O 1
ATOM 2150 N N . ALA A 1 284 ? 0.066 3.836 27.25 1 69.81 284 ALA A N 1
ATOM 2151 C CA . ALA A 1 284 ? -0.892 4.574 28.078 1 69.81 284 ALA A CA 1
ATOM 2152 C C . ALA A 1 284 ? -2.18 4.844 27.297 1 69.81 284 ALA A C 1
ATOM 2154 O O . ALA A 1 284 ? -3.242 5.031 27.891 1 69.81 284 ALA A O 1
ATOM 2155 N N . TRP A 1 285 ? -1.995 4.816 26.047 1 77.25 285 TRP A N 1
ATOM 2156 C CA . TRP A 1 285 ? -3.158 5.121 25.219 1 77.25 285 TRP A CA 1
ATOM 2157 C C . TRP A 1 285 ? -3.801 3.844 24.688 1 77.25 285 TRP A C 1
ATOM 2159 O O . TRP A 1 285 ? -4.762 3.896 23.922 1 77.25 285 TRP A O 1
ATOM 2169 N N . GLY A 1 286 ? -3.357 2.732 25.141 1 75.19 286 GLY A N 1
ATOM 2170 C CA . GLY A 1 286 ? -3.904 1.454 24.719 1 75.19 286 GLY A CA 1
ATOM 2171 C C . GLY A 1 286 ? -3.033 0.739 23.703 1 75.19 286 GLY A C 1
ATOM 2172 O O . GLY A 1 286 ? -2.084 1.319 23.172 1 75.19 286 GLY A O 1
ATOM 2173 N N . PRO A 1 287 ? -3.322 -0.484 23.578 1 74.38 287 PRO A N 1
ATOM 2174 C CA . PRO A 1 287 ? -2.518 -1.285 22.641 1 74.38 287 PRO A CA 1
ATOM 2175 C C . PRO A 1 287 ? -2.699 -0.865 21.188 1 74.38 287 PRO A C 1
ATOM 2177 O O . PRO A 1 287 ? -3.803 -0.489 20.781 1 74.38 287 PRO A O 1
ATOM 2180 N N . PRO A 1 288 ? -1.649 -0.793 20.484 1 73.12 288 PRO A N 1
ATOM 2181 C CA . PRO A 1 288 ? -1.757 -0.385 19.078 1 73.12 288 PRO A CA 1
ATOM 2182 C C . PRO A 1 288 ? -2.539 -1.385 18.234 1 73.12 288 PRO A C 1
ATOM 2184 O O . PRO A 1 288 ? -3.023 -1.039 17.156 1 73.12 288 PRO A O 1
ATOM 2187 N N . GLY A 1 289 ? -2.785 -2.516 18.781 1 82.88 289 GLY A N 1
ATOM 2188 C CA . GLY A 1 289 ? -3.357 -3.549 17.938 1 82.88 289 GLY A CA 1
ATOM 2189 C C . GLY A 1 289 ? -2.344 -4.184 17 1 82.88 289 GLY A C 1
ATOM 2190 O O . GLY A 1 289 ? -1.458 -4.918 17.438 1 82.88 289 GLY A O 1
ATOM 2191 N N . GLN A 1 290 ? -2.354 -3.848 15.742 1 89.12 290 GLN A N 1
ATOM 2192 C CA . GLN A 1 290 ? -1.375 -4.352 14.781 1 89.12 290 GLN A CA 1
ATOM 2193 C C . GLN A 1 290 ? -0.421 -3.244 14.344 1 89.12 290 GLN A C 1
ATOM 2195 O O . GLN A 1 290 ? -0.809 -2.076 14.266 1 89.12 290 GLN A O 1
ATOM 2200 N N . VAL A 1 291 ? 0.814 -3.654 14.172 1 90.94 291 VAL A N 1
ATOM 2201 C CA . VAL A 1 291 ? 1.858 -2.711 13.789 1 90.94 291 VAL A CA 1
ATOM 2202 C C . VAL A 1 291 ? 2.678 -3.287 12.641 1 90.94 291 VAL A C 1
ATOM 2204 O O . VAL A 1 291 ? 3.066 -4.457 12.672 1 90.94 291 VAL A O 1
ATOM 2207 N N . LEU A 1 292 ? 2.9 -2.502 11.68 1 94.19 292 LEU A N 1
ATOM 2208 C CA . LEU A 1 292 ? 3.791 -2.869 10.578 1 94.19 292 LEU A CA 1
ATOM 2209 C C . LEU A 1 292 ? 4.555 -1.652 10.07 1 94.19 292 LEU A C 1
ATOM 2211 O O . LEU A 1 292 ? 3.98 -0.573 9.914 1 94.19 292 LEU A O 1
ATOM 2215 N N . SER A 1 293 ? 5.82 -1.814 9.914 1 94.62 293 SER A N 1
ATOM 2216 C CA . SER A 1 293 ? 6.676 -0.762 9.367 1 94.62 293 SER A CA 1
ATOM 2217 C C . SER A 1 293 ? 7.254 -1.164 8.016 1 94.62 293 SER A C 1
ATOM 2219 O O . SER A 1 293 ? 7.641 -2.316 7.82 1 94.62 293 SER A O 1
ATOM 2221 N N . LEU A 1 294 ? 7.258 -0.275 7.098 1 96.31 294 LEU A N 1
ATOM 2222 C CA . LEU A 1 294 ? 7.859 -0.476 5.785 1 96.31 294 LEU A CA 1
ATOM 2223 C C . LEU A 1 294 ? 8.984 0.527 5.543 1 96.31 294 LEU A C 1
ATOM 2225 O O . LEU A 1 294 ? 8.914 1.665 6.016 1 96.31 294 LEU A O 1
ATOM 2229 N N . LEU A 1 295 ? 9.984 0.139 4.832 1 94.19 295 LEU A N 1
ATOM 2230 C CA . LEU A 1 295 ? 11.164 0.952 4.551 1 94.19 295 LEU A CA 1
ATOM 2231 C C . LEU A 1 295 ? 11.43 1.029 3.053 1 94.19 295 LEU A C 1
ATOM 2233 O O . LEU A 1 295 ? 11.336 0.02 2.35 1 94.19 295 LEU A O 1
ATOM 2237 N N . GLU A 1 296 ? 11.625 2.244 2.559 1 89.88 296 GLU A N 1
ATOM 2238 C CA . GLU A 1 296 ? 12.297 2.434 1.275 1 89.88 296 GLU A CA 1
ATOM 2239 C C . GLU A 1 296 ? 13.812 2.344 1.423 1 89.88 296 GLU A C 1
ATOM 2241 O O . GLU A 1 296 ? 14.438 3.229 2.014 1 89.88 296 GLU A O 1
ATOM 2246 N N . PRO A 1 297 ? 14.398 1.443 0.796 1 88.44 297 PRO A N 1
ATOM 2247 C CA . PRO A 1 297 ? 15.789 1.146 1.158 1 88.44 297 PRO A CA 1
ATOM 2248 C C . PRO A 1 297 ? 16.781 2.088 0.488 1 88.44 297 PRO A C 1
ATOM 2250 O O . PRO A 1 297 ? 17.953 2.129 0.875 1 88.44 297 PRO A O 1
ATOM 2253 N N . HIS A 1 298 ? 16.375 2.842 -0.514 1 80.56 298 HIS A N 1
ATOM 2254 C CA . HIS A 1 298 ? 17.359 3.574 -1.311 1 80.56 298 HIS A CA 1
ATOM 2255 C C . HIS A 1 298 ? 17.594 4.969 -0.745 1 80.56 298 HIS A C 1
ATOM 2257 O O . HIS A 1 298 ? 18.469 5.695 -1.222 1 80.56 298 HIS A O 1
ATOM 2263 N N . LYS A 1 299 ? 16.828 5.316 0.351 1 78.75 299 LYS A N 1
ATOM 2264 C CA . LYS A 1 299 ? 16.938 6.637 0.959 1 78.75 299 LYS A CA 1
ATOM 2265 C C . LYS A 1 299 ? 17.375 6.535 2.418 1 78.75 299 LYS A C 1
ATOM 2267 O O . LYS A 1 299 ? 17.125 5.527 3.078 1 78.75 299 LYS A O 1
ATOM 2272 N N . ARG A 1 300 ? 17.938 7.652 2.91 1 77.62 300 ARG A N 1
ATOM 2273 C CA . ARG A 1 300 ? 18.391 7.676 4.293 1 77.62 300 ARG A CA 1
ATOM 2274 C C . ARG A 1 300 ? 17.359 8.344 5.199 1 77.62 300 ARG A C 1
ATOM 2276 O O . ARG A 1 300 ? 17.328 8.086 6.406 1 77.62 300 ARG A O 1
ATOM 2283 N N . PHE A 1 301 ? 16.625 9.227 4.617 1 74.62 301 PHE A N 1
ATOM 2284 C CA . PHE A 1 301 ? 15.672 9.984 5.41 1 74.62 301 PHE A CA 1
ATOM 2285 C C . PHE A 1 301 ? 14.289 9.953 4.77 1 74.62 301 PHE A C 1
ATOM 2287 O O . PHE A 1 301 ? 14.164 9.703 3.57 1 74.62 301 PHE A O 1
ATOM 2294 N N . GLN A 1 302 ? 13.312 10.156 5.652 1 81.88 302 GLN A N 1
ATOM 2295 C CA . GLN A 1 302 ? 11.945 10.172 5.145 1 81.88 302 GLN A CA 1
ATOM 2296 C C . GLN A 1 302 ? 11.656 8.938 4.305 1 81.88 302 GLN A C 1
ATOM 2298 O O . GLN A 1 302 ? 11.055 9.031 3.23 1 81.88 302 GLN A O 1
ATOM 2303 N N . ASN A 1 303 ? 12.141 7.746 4.828 1 86.12 303 ASN A N 1
ATOM 2304 C CA . ASN A 1 303 ? 12.219 6.551 3.994 1 86.12 303 ASN A CA 1
ATOM 2305 C C . ASN A 1 303 ? 11.367 5.418 4.562 1 86.12 303 ASN A C 1
ATOM 2307 O O . ASN A 1 303 ? 11.531 4.258 4.18 1 86.12 303 ASN A O 1
ATOM 2311 N N . SER A 1 304 ? 10.633 5.75 5.551 1 92.81 304 SER A N 1
ATOM 2312 C CA . SER A 1 304 ? 9.852 4.68 6.168 1 92.81 304 SER A CA 1
ATOM 2313 C C . SER A 1 304 ? 8.555 5.211 6.766 1 92.81 304 SER A C 1
ATOM 2315 O O . SER A 1 304 ? 8.391 6.422 6.926 1 92.81 304 SER A O 1
ATOM 2317 N N . PHE A 1 305 ? 7.676 4.328 6.945 1 95.19 305 PHE A N 1
ATOM 2318 C CA . PHE A 1 305 ? 6.492 4.656 7.73 1 95.19 305 PHE A CA 1
ATOM 2319 C C . PHE A 1 305 ? 6.012 3.443 8.516 1 95.19 305 PHE A C 1
ATOM 2321 O O . PHE A 1 305 ? 6.367 2.307 8.195 1 95.19 305 PHE A O 1
ATOM 2328 N N . THR A 1 306 ? 5.32 3.721 9.586 1 95 306 THR A N 1
ATOM 2329 C CA . THR A 1 306 ? 4.719 2.699 10.438 1 95 306 THR A CA 1
ATOM 2330 C C . THR A 1 306 ? 3.199 2.846 10.469 1 95 306 THR A C 1
ATOM 2332 O O . THR A 1 306 ? 2.682 3.961 10.57 1 95 306 THR A O 1
ATOM 2335 N N . MET A 1 307 ? 2.543 1.76 10.273 1 96.38 307 MET A N 1
ATOM 2336 C CA . MET A 1 307 ? 1.089 1.7 10.391 1 96.38 307 MET A CA 1
ATOM 2337 C C . MET A 1 307 ? 0.672 1.064 11.711 1 96.38 307 MET A C 1
ATOM 2339 O O . MET A 1 307 ? 1.147 -0.017 12.062 1 96.38 307 MET A O 1
ATOM 2343 N N . LEU A 1 308 ? -0.127 1.758 12.422 1 94.31 308 LEU A N 1
ATOM 2344 C CA . LEU A 1 308 ? -0.809 1.234 13.602 1 94.31 308 LEU A CA 1
ATOM 2345 C C . LEU A 1 308 ? -2.299 1.05 13.336 1 94.31 308 LEU A C 1
ATOM 2347 O O . LEU A 1 308 ? -2.957 1.954 12.812 1 94.31 308 LEU A O 1
ATOM 2351 N N . GLN A 1 309 ? -2.807 -0.083 13.633 1 94.38 309 GLN A N 1
ATOM 2352 C CA . GLN A 1 309 ? -4.242 -0.322 13.547 1 94.38 309 GLN A CA 1
ATOM 2353 C C . GLN A 1 309 ? -4.863 -0.495 14.93 1 94.38 309 GLN A C 1
ATOM 2355 O O . GLN A 1 309 ? -4.352 -1.256 15.75 1 94.38 309 GLN A O 1
ATOM 2360 N N . ARG A 1 310 ? -5.902 0.241 15.109 1 92.62 310 ARG A N 1
ATOM 2361 C CA . ARG A 1 310 ? -6.562 0.182 16.406 1 92.62 310 ARG A CA 1
ATOM 2362 C C . ARG A 1 310 ? -7.508 -1.013 16.484 1 92.62 310 ARG A C 1
ATOM 2364 O O . ARG A 1 310 ? -8.453 -1.118 15.703 1 92.62 310 ARG A O 1
ATOM 2371 N N . ARG A 1 311 ? -7.23 -1.938 17.5 1 90 311 ARG A N 1
ATOM 2372 C CA . ARG A 1 311 ? -8.062 -3.107 17.75 1 90 311 ARG A CA 1
ATOM 2373 C C . ARG A 1 311 ? -8.367 -3.252 19.234 1 90 311 ARG A C 1
ATOM 2375 O O . ARG A 1 311 ? -7.859 -4.164 19.891 1 90 311 ARG A O 1
ATOM 2382 N N . PRO A 1 312 ? -9.281 -2.439 19.75 1 85.88 312 PRO A N 1
ATOM 2383 C CA . PRO A 1 312 ? -9.539 -2.492 21.188 1 85.88 312 PRO A CA 1
ATOM 2384 C C . PRO A 1 312 ? -10.242 -3.777 21.609 1 85.88 312 PRO A C 1
ATOM 2386 O O . PRO A 1 312 ? -10.047 -4.25 22.734 1 85.88 312 PRO A O 1
ATOM 2389 N N . GLU A 1 313 ? -11.055 -4.348 20.734 1 86.06 313 GLU A N 1
ATOM 2390 C CA . GLU A 1 313 ? -11.812 -5.555 21.047 1 86.06 313 GLU A CA 1
ATOM 2391 C C . GLU A 1 313 ? -11.594 -6.633 19.984 1 86.06 313 GLU A C 1
ATOM 2393 O O . GLU A 1 313 ? -12.516 -7.379 19.656 1 86.06 313 GLU A O 1
ATOM 2398 N N . GLY A 1 314 ? -10.422 -6.621 19.438 1 86.38 314 GLY A N 1
ATOM 2399 C CA . GLY A 1 314 ? -10.164 -7.582 18.375 1 86.38 314 GLY A CA 1
ATOM 2400 C C . GLY A 1 314 ? -10.539 -7.066 17 1 86.38 314 GLY A C 1
ATOM 2401 O O . GLY A 1 314 ? -10.383 -5.879 16.719 1 86.38 314 GLY A O 1
ATOM 2402 N N . TYR A 1 315 ? -11 -7.992 16.219 1 86.69 315 TYR A N 1
ATOM 2403 C CA . TYR A 1 315 ? -11.281 -7.625 14.836 1 86.69 315 TYR A CA 1
ATOM 2404 C C . TYR A 1 315 ? -12.594 -6.848 14.742 1 86.69 315 TYR A C 1
ATOM 2406 O O . TYR A 1 315 ? -13.609 -7.266 15.289 1 86.69 315 TYR A O 1
ATOM 2414 N N . ALA A 1 316 ? -12.516 -5.719 14.078 1 84.69 316 ALA A N 1
ATOM 2415 C CA . ALA A 1 316 ? -13.727 -4.977 13.758 1 84.69 316 ALA A CA 1
ATOM 2416 C C . ALA A 1 316 ? -14.344 -5.461 12.445 1 84.69 316 ALA A C 1
ATOM 2418 O O . ALA A 1 316 ? -15.492 -5.145 12.141 1 84.69 316 ALA A O 1
ATOM 2419 N N . GLU A 1 317 ? -13.578 -6.172 11.695 1 86.62 317 GLU A N 1
ATOM 2420 C CA . GLU A 1 317 ? -13.992 -6.617 10.367 1 86.62 317 GLU A CA 1
ATOM 2421 C C . GLU A 1 317 ? -14.992 -7.766 10.453 1 86.62 317 GLU A C 1
ATOM 2423 O O . GLU A 1 317 ? -14.883 -8.625 11.328 1 86.62 317 GLU A O 1
ATOM 2428 N N . PRO A 1 318 ? -15.875 -7.844 9.516 1 83.25 318 PRO A N 1
ATOM 2429 C CA . PRO A 1 318 ? -16.875 -8.914 9.508 1 83.25 318 PRO A CA 1
ATOM 2430 C C . PRO A 1 318 ? -16.297 -10.25 9.039 1 83.25 318 PRO A C 1
ATOM 2432 O O . PRO A 1 318 ? -15.156 -10.312 8.586 1 83.25 318 PRO A O 1
ATOM 2435 N N . GLN A 1 319 ? -17.094 -11.328 9.281 1 82.19 319 GLN A N 1
ATOM 2436 C CA . GLN A 1 319 ? -16.844 -12.656 8.719 1 82.19 319 GLN A CA 1
ATOM 2437 C C . GLN A 1 319 ? -17.969 -13.078 7.777 1 82.19 319 GLN A C 1
ATOM 2439 O O . GLN A 1 319 ? -19.141 -12.867 8.078 1 82.19 319 GLN A O 1
ATOM 2444 N N . TYR A 1 320 ? -17.594 -13.562 6.621 1 76.25 320 TYR A N 1
ATOM 2445 C CA . TYR A 1 320 ? -18.609 -13.898 5.625 1 76.25 320 TYR A CA 1
ATOM 2446 C C . TYR A 1 320 ? -18.609 -15.391 5.316 1 76.25 320 TYR A C 1
ATOM 2448 O O . TYR A 1 320 ? -19.609 -15.945 4.867 1 76.25 320 TYR A O 1
ATOM 2456 N N . SER A 1 321 ? -17.438 -16 5.367 1 71.75 321 SER A N 1
ATOM 2457 C CA . SER A 1 321 ? -17.359 -17.391 4.934 1 71.75 321 SER A CA 1
ATOM 2458 C C . SER A 1 321 ? -16.703 -18.281 5.988 1 71.75 321 SER A C 1
ATOM 2460 O O . SER A 1 321 ? -15.992 -17.781 6.863 1 71.75 321 SER A O 1
ATOM 2462 N N . LYS A 1 322 ? -17.266 -19.453 5.988 1 63.62 322 LYS A N 1
ATOM 2463 C CA . LYS A 1 322 ? -16.641 -20.469 6.832 1 63.62 322 LYS A CA 1
ATOM 2464 C C . LYS A 1 322 ? -15.812 -21.438 5.996 1 63.62 322 LYS A C 1
ATOM 2466 O O . LYS A 1 322 ? -15.383 -22.484 6.496 1 63.62 322 LYS A O 1
ATOM 2471 N N . LEU A 1 323 ? -15.633 -21 4.699 1 55.75 323 LEU A N 1
ATOM 2472 C CA . LEU A 1 323 ? -15.148 -22 3.76 1 55.75 323 LEU A CA 1
ATOM 2473 C C . LEU A 1 323 ? -13.852 -22.625 4.258 1 55.75 323 LEU A C 1
ATOM 2475 O O . LEU A 1 323 ? -12.781 -22.016 4.156 1 55.75 323 LEU A O 1
ATOM 2479 N N . PRO A 1 324 ? -13.398 -23.594 5.062 1 43.56 324 PRO A N 1
ATOM 2480 C CA . PRO A 1 324 ? -12.891 -24.906 4.68 1 43.56 324 PRO A CA 1
ATOM 2481 C C . PRO A 1 324 ? -13.992 -25.844 4.184 1 43.56 324 PRO A C 1
ATOM 2483 O O . PRO A 1 324 ? -15.164 -25.625 4.469 1 43.56 324 PRO A O 1
ATOM 2486 N N . GLY B 1 1 ? 6.102 -35.125 -11.344 1 27.08 1 GLY B N 1
ATOM 2487 C CA . GLY B 1 1 ? 7.109 -34.125 -11.047 1 27.08 1 GLY B CA 1
ATOM 2488 C C . GLY B 1 1 ? 7 -32.875 -11.914 1 27.08 1 GLY B C 1
ATOM 2489 O O . GLY B 1 1 ? 6.93 -32.969 -13.141 1 27.08 1 GLY B O 1
ATOM 2490 N N . TYR B 1 2 ? 6.285 -31.812 -11.344 1 34.94 2 TYR B N 1
ATOM 2491 C CA . TYR B 1 2 ? 5.875 -30.703 -12.195 1 34.94 2 TYR B CA 1
ATOM 2492 C C . TYR B 1 2 ? 7.082 -30.031 -12.836 1 34.94 2 TYR B C 1
ATOM 2494 O O . TYR B 1 2 ? 8.141 -29.906 -12.211 1 34.94 2 TYR B O 1
ATOM 2502 N N . HIS B 1 3 ? 7.348 -30.375 -14.055 1 35.72 3 HIS B N 1
ATOM 2503 C CA . HIS B 1 3 ? 8.5 -29.922 -14.82 1 35.72 3 HIS B CA 1
ATOM 2504 C C . HIS B 1 3 ? 8.461 -28.406 -15.031 1 35.72 3 HIS B C 1
ATOM 2506 O O . HIS B 1 3 ? 7.383 -27.844 -15.234 1 35.72 3 HIS B O 1
ATOM 2512 N N . THR B 1 4 ? 9.32 -27.75 -14.375 1 41.5 4 THR B N 1
ATOM 2513 C CA . THR B 1 4 ? 9.625 -26.328 -14.609 1 41.5 4 THR B CA 1
ATOM 2514 C C . THR B 1 4 ? 9.602 -26.016 -16.109 1 41.5 4 THR B C 1
ATOM 2516 O O . THR B 1 4 ? 10.297 -26.656 -16.891 1 41.5 4 THR B O 1
ATOM 2519 N N . ILE B 1 5 ? 8.641 -25.5 -16.484 1 41.72 5 ILE B N 1
ATOM 2520 C CA . ILE B 1 5 ? 8.734 -25.094 -17.875 1 41.72 5 ILE B CA 1
ATOM 2521 C C . ILE B 1 5 ? 9.773 -23.969 -18.016 1 41.72 5 ILE B C 1
ATOM 2523 O O . ILE B 1 5 ? 9.836 -23.078 -17.172 1 41.72 5 ILE B O 1
ATOM 2527 N N . GLY B 1 6 ? 10.828 -24.047 -18.391 1 41.84 6 GLY B N 1
ATOM 2528 C CA . GLY B 1 6 ? 11.945 -23.156 -18.672 1 41.84 6 GLY B CA 1
ATOM 2529 C C . GLY B 1 6 ? 11.602 -21.703 -18.5 1 41.84 6 GLY B C 1
ATOM 2530 O O . GLY B 1 6 ? 10.477 -21.359 -18.141 1 41.84 6 GLY B O 1
ATOM 2531 N N . ASP B 1 7 ? 12.617 -20.938 -18.25 1 44.59 7 ASP B N 1
ATOM 2532 C CA . ASP B 1 7 ? 12.609 -19.484 -18.375 1 44.59 7 ASP B CA 1
ATOM 2533 C C . ASP B 1 7 ? 12.281 -19.062 -19.797 1 44.59 7 ASP B C 1
ATOM 2535 O O . ASP B 1 7 ? 13.102 -19.219 -20.703 1 44.59 7 ASP B O 1
ATOM 2539 N N . LEU B 1 8 ? 11.047 -18.844 -20.125 1 44.72 8 LEU B N 1
ATOM 2540 C CA . LEU B 1 8 ? 10.625 -18.5 -21.484 1 44.72 8 LEU B CA 1
ATOM 2541 C C . LEU B 1 8 ? 11.531 -17.438 -22.094 1 44.72 8 LEU B C 1
ATOM 2543 O O . LEU B 1 8 ? 11.602 -17.297 -23.312 1 44.72 8 LEU B O 1
ATOM 2547 N N . ARG B 1 9 ? 12.07 -16.531 -21.344 1 42.06 9 ARG B N 1
ATOM 2548 C CA . ARG B 1 9 ? 12.93 -15.5 -21.891 1 42.06 9 ARG B CA 1
ATOM 2549 C C . ARG B 1 9 ? 14.227 -16.094 -22.422 1 42.06 9 ARG B C 1
ATOM 2551 O O . ARG B 1 9 ? 14.75 -15.625 -23.438 1 42.06 9 ARG B O 1
ATOM 2558 N N . SER B 1 10 ? 14.703 -16.953 -21.531 1 43.34 10 SER B N 1
ATOM 2559 C CA . SER B 1 10 ? 16.047 -17.406 -21.859 1 43.34 10 SER B CA 1
ATOM 2560 C C . SER B 1 10 ? 16.031 -18.516 -22.891 1 43.34 10 SER B C 1
ATOM 2562 O O . SER B 1 10 ? 16.922 -18.594 -23.75 1 43.34 10 SER B O 1
ATOM 2564 N N . ASP B 1 11 ? 15.102 -19.25 -22.844 1 49.88 11 ASP B N 1
ATOM 2565 C CA . ASP B 1 11 ? 15.25 -20.484 -23.594 1 49.88 11 ASP B CA 1
ATOM 2566 C C . ASP B 1 11 ? 14.641 -20.344 -25 1 49.88 11 ASP B C 1
ATOM 2568 O O . ASP B 1 11 ? 14.93 -21.156 -25.875 1 49.88 11 ASP B O 1
ATOM 2572 N N . GLY B 1 12 ? 14.211 -19.156 -25.328 1 49.53 12 GLY B N 1
ATOM 2573 C CA . GLY B 1 12 ? 13.602 -18.922 -26.625 1 49.53 12 GLY B CA 1
ATOM 2574 C C . GLY B 1 12 ? 12.273 -19.641 -26.797 1 49.53 12 GLY B C 1
ATOM 2575 O O . GLY B 1 12 ? 11.984 -20.594 -26.078 1 49.53 12 GLY B O 1
ATOM 2576 N N . GLN B 1 13 ? 11.43 -19 -27.531 1 52.53 13 GLN B N 1
ATOM 2577 C CA . GLN B 1 13 ? 10.078 -19.484 -27.797 1 52.53 13 GLN B CA 1
ATOM 2578 C C . GLN B 1 13 ? 10.102 -20.953 -28.234 1 52.53 13 GLN B C 1
ATOM 2580 O O . GLN B 1 13 ? 9.281 -21.75 -27.781 1 52.53 13 GLN B O 1
ATOM 2585 N N . GLU B 1 14 ? 11.047 -21.188 -29.047 1 54.69 14 GLU B N 1
ATOM 2586 C CA . GLU B 1 14 ? 11.117 -22.531 -29.609 1 54.69 14 GLU B CA 1
ATOM 2587 C C . GLU B 1 14 ? 11.422 -23.562 -28.547 1 54.69 14 GLU B C 1
ATOM 2589 O O . GLU B 1 14 ? 10.797 -24.625 -28.516 1 54.69 14 GLU B O 1
ATOM 2594 N N . THR B 1 15 ? 12.258 -23.219 -27.703 1 52.25 15 THR B N 1
ATOM 2595 C CA . THR B 1 15 ? 12.625 -24.125 -26.609 1 52.25 15 THR B CA 1
ATOM 2596 C C . THR B 1 15 ? 11.469 -24.297 -25.641 1 52.25 15 THR B C 1
ATOM 2598 O O . THR B 1 15 ? 11.195 -25.422 -25.188 1 52.25 15 THR B O 1
ATOM 2601 N N . ALA B 1 16 ? 10.805 -23.297 -25.406 1 52.78 16 ALA B N 1
ATOM 2602 C CA . ALA B 1 16 ? 9.648 -23.375 -24.516 1 52.78 16 ALA B CA 1
ATOM 2603 C C . ALA B 1 16 ? 8.531 -24.203 -25.141 1 52.78 16 ALA B C 1
ATOM 2605 O O . ALA B 1 16 ? 7.922 -25.031 -24.453 1 52.78 16 ALA B O 1
ATOM 2606 N N . ILE B 1 17 ? 8.375 -23.984 -26.438 1 56.38 17 ILE B N 1
ATOM 2607 C CA . ILE B 1 17 ? 7.359 -24.75 -27.141 1 56.38 17 ILE B CA 1
ATOM 2608 C C . ILE B 1 17 ? 7.711 -26.25 -27.109 1 56.38 17 ILE B C 1
ATOM 2610 O O . ILE B 1 17 ? 6.855 -27.078 -26.812 1 56.38 17 ILE B O 1
ATOM 2614 N N . ALA B 1 18 ? 8.945 -26.516 -27.422 1 56.44 18 ALA B N 1
ATOM 2615 C CA . ALA B 1 18 ? 9.398 -27.906 -27.422 1 56.44 18 ALA B CA 1
ATOM 2616 C C . ALA B 1 18 ? 9.258 -28.531 -26.031 1 56.44 18 ALA B C 1
ATOM 2618 O O . ALA B 1 18 ? 8.82 -29.672 -25.906 1 56.44 18 ALA B O 1
ATOM 2619 N N . PHE B 1 19 ? 9.539 -27.781 -25.078 1 54.03 19 PHE B N 1
ATOM 2620 C CA . PHE B 1 19 ? 9.484 -28.266 -23.703 1 54.03 19 PHE B CA 1
ATOM 2621 C C . PHE B 1 19 ? 8.047 -28.547 -23.281 1 54.03 19 PHE B C 1
ATOM 2623 O O . PHE B 1 19 ? 7.742 -29.625 -22.75 1 54.03 19 PHE B O 1
ATOM 2630 N N . VAL B 1 20 ? 7.258 -27.641 -23.562 1 57.62 20 VAL B N 1
ATOM 2631 C CA . VAL B 1 20 ? 5.852 -27.766 -23.188 1 57.62 20 VAL B CA 1
ATOM 2632 C C . VAL B 1 20 ? 5.227 -28.938 -23.938 1 57.62 20 VAL B C 1
ATOM 2634 O O . VAL B 1 20 ? 4.457 -29.719 -23.359 1 57.62 20 VAL B O 1
ATOM 2637 N N . THR B 1 21 ? 5.566 -29.031 -25.188 1 57.09 21 THR B N 1
ATOM 2638 C CA . THR B 1 21 ? 5.059 -30.125 -26 1 57.09 21 THR B CA 1
ATOM 2639 C C . THR B 1 21 ? 5.512 -31.469 -25.422 1 57.09 21 THR B C 1
ATOM 2641 O O . THR B 1 21 ? 4.746 -32.438 -25.422 1 57.09 21 THR B O 1
ATOM 2644 N N . ALA B 1 22 ? 6.688 -31.422 -24.938 1 55.94 22 ALA B N 1
ATOM 2645 C CA . ALA B 1 22 ? 7.266 -32.656 -24.406 1 55.94 22 ALA B CA 1
ATOM 2646 C C . ALA B 1 22 ? 6.633 -33.031 -23.078 1 55.94 22 ALA B C 1
ATOM 2648 O O . ALA B 1 22 ? 6.637 -34.188 -22.688 1 55.94 22 ALA B O 1
ATOM 2649 N N . LEU B 1 23 ? 6.145 -32.062 -22.406 1 54.09 23 LEU B N 1
ATOM 2650 C CA . LEU B 1 23 ? 5.586 -32.312 -21.062 1 54.09 23 LEU B CA 1
ATOM 2651 C C . LEU B 1 23 ? 4.277 -33.094 -21.156 1 54.09 23 LEU B C 1
ATOM 2653 O O . LEU B 1 23 ? 3.877 -33.75 -20.188 1 54.09 23 LEU B O 1
ATOM 2657 N N . GLY B 1 24 ? 3.711 -33.188 -22.328 1 49.94 24 GLY B N 1
ATOM 2658 C CA . GLY B 1 24 ? 2.441 -33.906 -22.438 1 49.94 24 GLY B CA 1
ATOM 2659 C C . GLY B 1 24 ? 1.469 -33.531 -21.328 1 49.94 24 GLY B C 1
ATOM 2660 O O . GLY B 1 24 ? 0.934 -34.438 -20.656 1 49.94 24 GLY B O 1
ATOM 2661 N N . MET B 1 25 ? 1.281 -32.188 -21.047 1 49.97 25 MET B N 1
ATOM 2662 C CA . MET B 1 25 ? 0.442 -31.734 -19.938 1 49.97 25 MET B CA 1
ATOM 2663 C C . MET B 1 25 ? -1.002 -32.188 -20.125 1 49.97 25 MET B C 1
ATOM 2665 O O . MET B 1 25 ? -1.462 -32.375 -21.266 1 49.97 25 MET B O 1
ATOM 2669 N N . PRO B 1 26 ? -1.551 -32.531 -18.922 1 51.72 26 PRO B N 1
ATOM 2670 C CA . PRO B 1 26 ? -2.941 -32.969 -19.062 1 51.72 26 PRO B CA 1
ATOM 2671 C C . PRO B 1 26 ? -3.844 -31.891 -19.656 1 51.72 26 PRO B C 1
ATOM 2673 O O . PRO B 1 26 ? -3.539 -30.703 -19.531 1 51.72 26 PRO B O 1
ATOM 2676 N N . ARG B 1 27 ? -4.934 -32.312 -20.25 1 47.5 27 ARG B N 1
ATOM 2677 C CA . ARG B 1 27 ? -6.047 -31.516 -20.766 1 47.5 27 ARG B CA 1
ATOM 2678 C C . ARG B 1 27 ? -5.566 -30.5 -21.812 1 47.5 27 ARG B C 1
ATOM 2680 O O . ARG B 1 27 ? -6.102 -29.406 -21.891 1 47.5 27 ARG B O 1
ATOM 2687 N N . ARG B 1 28 ? -4.488 -30.875 -22.5 1 52.84 28 ARG B N 1
ATOM 2688 C CA . ARG B 1 28 ? -3.92 -30.094 -23.594 1 52.84 28 ARG B CA 1
ATOM 2689 C C . ARG B 1 28 ? -3.471 -28.719 -23.094 1 52.84 28 ARG B C 1
ATOM 2691 O O . ARG B 1 28 ? -3.531 -27.734 -23.844 1 52.84 28 ARG B O 1
ATOM 2698 N N . ALA B 1 29 ? -3.162 -28.625 -21.797 1 49.88 29 ALA B N 1
ATOM 2699 C CA . ALA B 1 29 ? -2.705 -27.375 -21.203 1 49.88 29 ALA B CA 1
ATOM 2700 C C . ALA B 1 29 ? -1.479 -26.844 -21.922 1 49.88 29 ALA B C 1
ATOM 2702 O O . ALA B 1 29 ? -1.309 -25.625 -22.062 1 49.88 29 ALA B O 1
ATOM 2703 N N . ASP B 1 30 ? -0.797 -27.719 -22.5 1 51.94 30 ASP B N 1
ATOM 2704 C CA . ASP B 1 30 ? 0.384 -27.328 -23.266 1 51.94 30 ASP B CA 1
ATOM 2705 C C . ASP B 1 30 ? -0.009 -26.625 -24.578 1 51.94 30 ASP B C 1
ATOM 2707 O O . ASP B 1 30 ? 0.56 -25.594 -24.922 1 51.94 30 ASP B O 1
ATOM 2711 N N . GLU B 1 31 ? -0.933 -27.141 -25.266 1 55.47 31 GLU B N 1
ATOM 2712 C CA . GLU B 1 31 ? -1.403 -26.531 -26.5 1 55.47 31 GLU B CA 1
ATOM 2713 C C . GLU B 1 31 ? -1.995 -25.141 -26.219 1 55.47 31 GLU B C 1
ATOM 2715 O O . GLU B 1 31 ? -1.738 -24.203 -26.969 1 55.47 31 GLU B O 1
ATOM 2720 N N . ARG B 1 32 ? -2.65 -25.031 -25.156 1 51.56 32 ARG B N 1
ATOM 2721 C CA . ARG B 1 32 ? -3.279 -23.766 -24.797 1 51.56 32 ARG B CA 1
ATOM 2722 C C . ARG B 1 32 ? -2.232 -22.719 -24.422 1 51.56 32 ARG B C 1
ATOM 2724 O O . ARG B 1 32 ? -2.34 -21.562 -24.812 1 51.56 32 ARG B O 1
ATOM 2731 N N . LEU B 1 33 ? -1.317 -23.156 -23.75 1 52.91 33 LEU B N 1
ATOM 2732 C CA . LEU B 1 33 ? -0.225 -22.266 -23.375 1 52.91 33 LEU B CA 1
ATOM 2733 C C . LEU B 1 33 ? 0.473 -21.703 -24.609 1 52.91 33 LEU B C 1
ATOM 2735 O O . LEU B 1 33 ? 0.724 -20.5 -24.688 1 52.91 33 LEU B O 1
ATOM 2739 N N . LEU B 1 34 ? 0.762 -22.641 -25.5 1 56.03 34 LEU B N 1
ATOM 2740 C CA . LEU B 1 34 ? 1.46 -22.219 -26.703 1 56.03 34 LEU B CA 1
ATOM 2741 C C . LEU B 1 34 ? 0.592 -21.281 -27.531 1 56.03 34 LEU B C 1
ATOM 2743 O O . LEU B 1 34 ? 1.079 -20.266 -28.047 1 56.03 34 LEU B O 1
ATOM 2747 N N . ALA B 1 35 ? -0.619 -21.609 -27.594 1 54.03 35 ALA B N 1
ATOM 2748 C CA . ALA B 1 35 ? -1.543 -20.797 -28.375 1 54.03 35 ALA B CA 1
ATOM 2749 C C . ALA B 1 35 ? -1.728 -19.422 -27.75 1 54.03 35 ALA B C 1
ATOM 2751 O O . ALA B 1 35 ? -1.733 -18.406 -28.453 1 54.03 35 ALA B O 1
ATOM 2752 N N . LEU B 1 36 ? -1.745 -19.406 -26.484 1 52.47 36 LEU B N 1
ATOM 2753 C CA . LEU B 1 36 ? -2.102 -18.172 -25.797 1 52.47 36 LEU B CA 1
ATOM 2754 C C . LEU B 1 36 ? -0.869 -17.297 -25.578 1 52.47 36 LEU B C 1
ATOM 2756 O O . LEU B 1 36 ? -0.97 -16.062 -25.547 1 52.47 36 LEU B O 1
ATOM 2760 N N . SER B 1 37 ? 0.194 -17.953 -25.391 1 51.78 37 SER B N 1
ATOM 2761 C CA . SER B 1 37 ? 1.388 -17.203 -25.016 1 51.78 37 SER B CA 1
ATOM 2762 C C . SER B 1 37 ? 2.145 -16.703 -26.234 1 51.78 37 SER B C 1
ATOM 2764 O O . SER B 1 37 ? 2.85 -15.703 -26.172 1 51.78 37 SER B O 1
ATOM 2766 N N . PHE B 1 38 ? 1.977 -17.453 -27.328 1 48.91 38 PHE B N 1
ATOM 2767 C CA . PHE B 1 38 ? 2.859 -17.141 -28.453 1 48.91 38 PHE B CA 1
ATOM 2768 C C . PHE B 1 38 ? 2.055 -16.859 -29.719 1 48.91 38 PHE B C 1
ATOM 2770 O O . PHE B 1 38 ? 2.625 -16.656 -30.781 1 48.91 38 PHE B O 1
ATOM 2777 N N . GLN B 1 39 ? 0.64 -16.922 -29.578 1 45.75 39 GLN B N 1
ATOM 2778 C CA . GLN B 1 39 ? -0.118 -16.594 -30.766 1 45.75 39 GLN B CA 1
ATOM 2779 C C . GLN B 1 39 ? -0.215 -15.078 -30.953 1 45.75 39 GLN B C 1
ATOM 2781 O O . GLN B 1 39 ? -0.32 -14.336 -29.969 1 45.75 39 GLN B O 1
ATOM 2786 N N . GLU B 1 40 ? 0.166 -14.508 -32.094 1 43.12 40 GLU B N 1
ATOM 2787 C CA . GLU B 1 40 ? 0.067 -13.109 -32.469 1 43.12 40 GLU B CA 1
ATOM 2788 C C . GLU B 1 40 ? -1.365 -12.594 -32.344 1 43.12 40 GLU B C 1
ATOM 2790 O O . GLU B 1 40 ? -2.318 -13.367 -32.469 1 43.12 40 GLU B O 1
ATOM 2795 N N . ASP B 1 41 ? -1.709 -11.383 -31.609 1 43.34 41 ASP B N 1
ATOM 2796 C CA . ASP B 1 41 ? -2.967 -10.688 -31.328 1 43.34 41 ASP B CA 1
ATOM 2797 C C . ASP B 1 41 ? -3.951 -10.875 -32.5 1 43.34 41 ASP B C 1
ATOM 2799 O O . ASP B 1 41 ? -5.164 -10.938 -32.281 1 43.34 41 ASP B O 1
ATOM 2803 N N . GLU B 1 42 ? -3.586 -10.906 -33.688 1 39.38 42 GLU B N 1
ATOM 2804 C CA . GLU B 1 42 ? -4.5 -10.945 -34.844 1 39.38 42 GLU B CA 1
ATOM 2805 C C . GLU B 1 42 ? -5.367 -12.195 -34.812 1 39.38 42 GLU B C 1
ATOM 2807 O O . GLU B 1 42 ? -6.492 -12.195 -35.312 1 39.38 42 GLU B O 1
ATOM 2812 N N . ASP B 1 43 ? -4.875 -13.289 -34.312 1 37.5 43 ASP B N 1
ATOM 2813 C CA . ASP B 1 43 ? -5.598 -14.547 -34.5 1 37.5 43 ASP B CA 1
ATOM 2814 C C . ASP B 1 43 ? -6.559 -14.797 -33.344 1 37.5 43 ASP B C 1
ATOM 2816 O O . ASP B 1 43 ? -7.273 -15.797 -33.312 1 37.5 43 ASP B O 1
ATOM 2820 N N . LEU B 1 44 ? -6.484 -14.195 -32.25 1 36.75 44 LEU B N 1
ATOM 2821 C CA . LEU B 1 44 ? -7.359 -14.445 -31.109 1 36.75 44 LEU B CA 1
ATOM 2822 C C . LEU B 1 44 ? -8.789 -14.008 -31.422 1 36.75 44 LEU B C 1
ATOM 2824 O O . LEU B 1 44 ? -9.664 -14.086 -30.562 1 36.75 44 LEU B O 1
ATOM 2828 N N . GLU B 1 45 ? -9.172 -13.422 -32.5 1 34.72 45 GLU B N 1
ATOM 2829 C CA . GLU B 1 45 ? -10.547 -13.016 -32.812 1 34.72 45 GLU B CA 1
ATOM 2830 C C . GLU B 1 45 ? -11.5 -14.203 -32.688 1 34.72 45 GLU B C 1
ATOM 2832 O O . GLU B 1 45 ? -12.695 -14.016 -32.438 1 34.72 45 GLU B O 1
ATOM 2837 N N . ASP B 1 46 ? -11.219 -15.461 -33.156 1 32.91 46 ASP B N 1
ATOM 2838 C CA . ASP B 1 46 ? -12.297 -16.375 -33.5 1 32.91 46 ASP B CA 1
ATOM 2839 C C . ASP B 1 46 ? -12.766 -17.172 -32.281 1 32.91 46 ASP B C 1
ATOM 2841 O O . ASP B 1 46 ? -13.57 -18.094 -32.438 1 32.91 46 ASP B O 1
ATOM 2845 N N . ALA B 1 47 ? -12.047 -17.406 -31.281 1 32.84 47 ALA B N 1
ATOM 2846 C CA . ALA B 1 47 ? -12.625 -18.422 -30.391 1 32.84 47 ALA B CA 1
ATOM 2847 C C . ALA B 1 47 ? -13.898 -17.906 -29.734 1 32.84 47 ALA B C 1
ATOM 2849 O O . ALA B 1 47 ? -13.953 -16.75 -29.281 1 32.84 47 ALA B O 1
ATOM 2850 N N . ASN B 1 48 ? -15.148 -18.5 -29.875 1 30.2 48 ASN B N 1
ATOM 2851 C CA . ASN B 1 48 ? -16.594 -18.391 -29.641 1 30.2 48 ASN B CA 1
ATOM 2852 C C . ASN B 1 48 ? -16.891 -18.203 -28.156 1 30.2 48 ASN B C 1
ATOM 2854 O O . ASN B 1 48 ? -17.484 -19.078 -27.516 1 30.2 48 ASN B O 1
ATOM 2858 N N . VAL B 1 49 ? -16 -17.906 -27.266 1 33.62 49 VAL B N 1
ATOM 2859 C CA . VAL B 1 49 ? -16.609 -17.766 -25.953 1 33.62 49 VAL B CA 1
ATOM 2860 C C . VAL B 1 49 ? -17.75 -16.766 -26.016 1 33.62 49 VAL B C 1
ATOM 2862 O O . VAL B 1 49 ? -17.672 -15.758 -26.734 1 33.62 49 VAL B O 1
ATOM 2865 N N . SER B 1 50 ? -18.953 -17.094 -25.688 1 32.34 50 SER B N 1
ATOM 2866 C CA . SER B 1 50 ? -20.188 -16.312 -25.75 1 32.34 50 SER B CA 1
ATOM 2867 C C . SER B 1 50 ? -19.984 -14.898 -25.234 1 32.34 50 SER B C 1
ATOM 2869 O O . SER B 1 50 ? -19.422 -14.711 -24.141 1 32.34 50 SER B O 1
ATOM 2871 N N . PRO B 1 51 ? -19.938 -13.852 -26.094 1 32.88 51 PRO B N 1
ATOM 2872 C CA . PRO B 1 51 ? -19.641 -12.422 -26.125 1 32.88 51 PRO B CA 1
ATOM 2873 C C . PRO B 1 51 ? -20.281 -11.656 -24.969 1 32.88 51 PRO B C 1
ATOM 2875 O O . PRO B 1 51 ? -19.672 -10.711 -24.438 1 32.88 51 PRO B O 1
ATOM 2878 N N . GLU B 1 52 ? -21.484 -11.883 -24.609 1 37.06 52 GLU B N 1
ATOM 2879 C CA . GLU B 1 52 ? -22.297 -10.891 -23.906 1 37.06 52 GLU B CA 1
ATOM 2880 C C . GLU B 1 52 ? -21.938 -10.836 -22.422 1 37.06 52 GLU B C 1
ATOM 2882 O O . GLU B 1 52 ? -21.812 -9.758 -21.844 1 37.06 52 GLU B O 1
ATOM 2887 N N . GLY B 1 53 ? -21.969 -11.961 -21.719 1 33.81 53 GLY B N 1
ATOM 2888 C CA . GLY B 1 53 ? -21.781 -11.945 -20.281 1 33.81 53 GLY B CA 1
ATOM 2889 C C . GLY B 1 53 ? -20.359 -11.602 -19.859 1 33.81 53 GLY B C 1
ATOM 2890 O O . GLY B 1 53 ? -20.141 -10.922 -18.859 1 33.81 53 GLY B O 1
ATOM 2891 N N . LEU B 1 54 ? -19.391 -12.18 -20.547 1 35.5 54 LEU B N 1
ATOM 2892 C CA . LEU B 1 54 ? -17.984 -11.883 -20.328 1 35.5 54 LEU B CA 1
ATOM 2893 C C . LEU B 1 54 ? -17.656 -10.43 -20.672 1 35.5 54 LEU B C 1
ATOM 2895 O O . LEU B 1 54 ? -16.844 -9.797 -20 1 35.5 54 LEU B O 1
ATOM 2899 N N . VAL B 1 55 ? -18.438 -9.93 -21.688 1 38.59 55 VAL B N 1
ATOM 2900 C CA . VAL B 1 55 ? -18.219 -8.539 -22.094 1 38.59 55 VAL B CA 1
ATOM 2901 C C . VAL B 1 55 ? -18.609 -7.609 -20.938 1 38.59 55 VAL B C 1
ATOM 2903 O O . VAL B 1 55 ? -17.906 -6.645 -20.656 1 38.59 55 VAL B O 1
ATOM 2906 N N . LYS B 1 56 ? -19.75 -7.961 -20.312 1 41.53 56 LYS B N 1
ATOM 2907 C CA . LYS B 1 56 ? -20.219 -7.055 -19.281 1 41.53 56 LYS B CA 1
ATOM 2908 C C . LYS B 1 56 ? -19.328 -7.129 -18.047 1 41.53 56 LYS B C 1
ATOM 2910 O O . LYS B 1 56 ? -19.016 -6.105 -17.422 1 41.53 56 LYS B O 1
ATOM 2915 N N . ALA B 1 57 ? -18.969 -8.281 -17.656 1 39.75 57 ALA B N 1
ATOM 2916 C CA . ALA B 1 57 ? -18.094 -8.414 -16.5 1 39.75 57 ALA B CA 1
ATOM 2917 C C . ALA B 1 57 ? -16.734 -7.77 -16.75 1 39.75 57 ALA B C 1
ATOM 2919 O O . ALA B 1 57 ? -16.203 -7.082 -15.883 1 39.75 57 ALA B O 1
ATOM 2920 N N . LYS B 1 58 ? -16.281 -7.934 -17.953 1 42.28 58 LYS B N 1
ATOM 2921 C CA . LYS B 1 58 ? -15.023 -7.293 -18.344 1 42.28 58 LYS B CA 1
ATOM 2922 C C . LYS B 1 58 ? -15.156 -5.77 -18.328 1 42.28 58 LYS B C 1
ATOM 2924 O O . LYS B 1 58 ? -14.242 -5.07 -17.891 1 42.28 58 LYS B O 1
ATOM 2929 N N . ALA B 1 59 ? -16.312 -5.305 -18.812 1 43.53 59 ALA B N 1
ATOM 2930 C CA . ALA B 1 59 ? -16.516 -3.857 -18.828 1 43.53 59 ALA B CA 1
ATOM 2931 C C . ALA B 1 59 ? -16.562 -3.301 -17.406 1 43.53 59 ALA B C 1
ATOM 2933 O O . ALA B 1 59 ? -15.977 -2.258 -17.125 1 43.53 59 ALA B O 1
ATOM 2934 N N . ALA B 1 60 ? -17.266 -3.988 -16.594 1 42.91 60 ALA B N 1
ATOM 2935 C CA . ALA B 1 60 ? -17.359 -3.502 -15.219 1 42.91 60 ALA B CA 1
ATOM 2936 C C . ALA B 1 60 ? -16 -3.529 -14.531 1 42.91 60 ALA B C 1
ATOM 2938 O O . ALA B 1 60 ? -15.617 -2.564 -13.867 1 42.91 60 ALA B O 1
ATOM 2939 N N . ALA B 1 61 ? -15.375 -4.656 -14.672 1 43.09 61 ALA B N 1
ATOM 2940 C CA . ALA B 1 61 ? -14.047 -4.781 -14.078 1 43.09 61 ALA B CA 1
ATOM 2941 C C . ALA B 1 61 ? -13.094 -3.732 -14.633 1 43.09 61 ALA B C 1
ATOM 2943 O O . ALA B 1 61 ? -12.328 -3.113 -13.891 1 43.09 61 ALA B O 1
ATOM 2944 N N . ALA B 1 62 ? -13.219 -3.6 -15.961 1 45.53 62 ALA B N 1
ATOM 2945 C CA . ALA B 1 62 ? -12.375 -2.582 -16.578 1 45.53 62 ALA B CA 1
ATOM 2946 C C . ALA B 1 62 ? -12.656 -1.202 -15.992 1 45.53 62 ALA B C 1
ATOM 2948 O O . ALA B 1 62 ? -11.727 -0.424 -15.758 1 45.53 62 ALA B O 1
ATOM 2949 N N . ARG B 1 63 ? -13.953 -1.014 -15.797 1 46.28 63 ARG B N 1
ATOM 2950 C CA . ARG B 1 63 ? -14.312 0.3 -15.273 1 46.28 63 ARG B CA 1
ATOM 2951 C C . ARG B 1 63 ? -13.789 0.479 -13.852 1 46.28 63 ARG B C 1
ATOM 2953 O O . ARG B 1 63 ? -13.281 1.545 -13.5 1 46.28 63 ARG B O 1
ATOM 2960 N N . VAL B 1 64 ? -13.906 -0.516 -13.062 1 46.22 64 VAL B N 1
ATOM 2961 C CA . VAL B 1 64 ? -13.445 -0.39 -11.68 1 46.22 64 VAL B CA 1
ATOM 2962 C C . VAL B 1 64 ? -11.93 -0.213 -11.656 1 46.22 64 VAL B C 1
ATOM 2964 O O . VAL B 1 64 ? -11.406 0.607 -10.891 1 46.22 64 VAL B O 1
ATOM 2967 N N . ALA B 1 65 ? -11.297 -1.128 -12.453 1 46.34 65 ALA B N 1
ATOM 2968 C CA . ALA B 1 65 ? -9.844 -0.959 -12.531 1 46.34 65 ALA B CA 1
ATOM 2969 C C . ALA B 1 65 ? -9.484 0.46 -12.953 1 46.34 65 ALA B C 1
ATOM 2971 O O . ALA B 1 65 ? -8.5 1.025 -12.469 1 46.34 65 ALA B O 1
ATOM 2972 N N . GLN B 1 66 ? -10.328 1.072 -13.867 1 45.53 66 GLN B N 1
ATOM 2973 C CA . GLN B 1 66 ? -10.141 2.42 -14.391 1 45.53 66 GLN B CA 1
ATOM 2974 C C . GLN B 1 66 ? -10.461 3.473 -13.336 1 45.53 66 GLN B C 1
ATOM 2976 O O . GLN B 1 66 ? -10.148 4.652 -13.508 1 45.53 66 GLN B O 1
ATOM 2981 N N . VAL B 1 67 ? -10.984 2.969 -12.297 1 49.31 67 VAL B N 1
ATOM 2982 C CA . VAL B 1 67 ? -11.477 3.977 -11.367 1 49.31 67 VAL B CA 1
ATOM 2983 C C . VAL B 1 67 ? -10.312 4.566 -10.57 1 49.31 67 VAL B C 1
ATOM 2985 O O . VAL B 1 67 ? -10.508 5.48 -9.766 1 49.31 67 VAL B O 1
ATOM 2988 N N . GLY B 1 68 ? -9.219 4.172 -10.93 1 59.19 68 GLY B N 1
ATOM 2989 C CA . GLY B 1 68 ? -8.141 4.941 -10.328 1 59.19 68 GLY B CA 1
ATOM 2990 C C . GLY B 1 68 ? -7.609 6.031 -11.242 1 59.19 68 GLY B C 1
ATOM 2991 O O . GLY B 1 68 ? -6.762 5.773 -12.094 1 59.19 68 GLY B O 1
ATOM 2992 N N . SER B 1 69 ? -8.203 7.277 -11.102 1 70.12 69 SER B N 1
ATOM 2993 C CA . SER B 1 69 ? -7.852 8.383 -11.992 1 70.12 69 SER B CA 1
ATOM 2994 C C . SER B 1 69 ? -6.363 8.695 -11.914 1 70.12 69 SER B C 1
ATOM 2996 O O . SER B 1 69 ? -5.809 9.32 -12.82 1 70.12 69 SER B O 1
ATOM 2998 N N . ALA B 1 70 ? -5.797 8.188 -10.859 1 72.5 70 ALA B N 1
ATOM 2999 C CA . ALA B 1 70 ? -4.359 8.406 -10.734 1 72.5 70 ALA B CA 1
ATOM 3000 C C . ALA B 1 70 ? -3.574 7.383 -11.547 1 72.5 70 ALA B C 1
ATOM 3002 O O . ALA B 1 70 ? -2.367 7.535 -11.75 1 72.5 70 ALA B O 1
ATOM 3003 N N . LEU B 1 71 ? -4.27 6.391 -12.133 1 78.25 71 LEU B N 1
ATOM 3004 C CA . LEU B 1 71 ? -3.598 5.344 -12.891 1 78.25 71 LEU B CA 1
ATOM 3005 C C . LEU B 1 71 ? -3.686 5.617 -14.391 1 78.25 71 LEU B C 1
ATOM 3007 O O . LEU B 1 71 ? -4.66 6.207 -14.859 1 78.25 71 LEU B O 1
ATOM 3011 N N . ASP B 1 72 ? -2.658 5.164 -15.125 1 81.31 72 ASP B N 1
ATOM 3012 C CA . ASP B 1 72 ? -2.559 5.398 -16.562 1 81.31 72 ASP B CA 1
ATOM 3013 C C . ASP B 1 72 ? -3.574 4.559 -17.328 1 81.31 72 ASP B C 1
ATOM 3015 O O . ASP B 1 72 ? -3.57 3.328 -17.234 1 81.31 72 ASP B O 1
ATOM 3019 N N . GLY B 1 73 ? -4.375 5.219 -18.125 1 78.88 73 GLY B N 1
ATOM 3020 C CA . GLY B 1 73 ? -5.441 4.551 -18.844 1 78.88 73 GLY B CA 1
ATOM 3021 C C . GLY B 1 73 ? -4.926 3.523 -19.844 1 78.88 73 GLY B C 1
ATOM 3022 O O . GLY B 1 73 ? -5.492 2.436 -19.969 1 78.88 73 GLY B O 1
ATOM 3023 N N . ALA B 1 74 ? -3.889 3.855 -20.578 1 80.38 74 ALA B N 1
ATOM 3024 C CA . ALA B 1 74 ? -3.328 2.938 -21.562 1 80.38 74 ALA B CA 1
ATOM 3025 C C . ALA B 1 74 ? -2.752 1.694 -20.891 1 80.38 74 ALA B C 1
ATOM 3027 O O . ALA B 1 74 ? -2.887 0.583 -21.406 1 80.38 74 ALA B O 1
ATOM 3028 N N . TRP B 1 75 ? -2.084 1.875 -19.812 1 86.81 75 TRP B N 1
ATOM 3029 C CA . TRP B 1 75 ? -1.546 0.745 -19.062 1 86.81 75 TRP B CA 1
ATOM 3030 C C . TRP B 1 75 ? -2.666 -0.165 -18.562 1 86.81 75 TRP B C 1
ATOM 3032 O O . TRP B 1 75 ? -2.584 -1.389 -18.703 1 86.81 75 TRP B O 1
ATOM 3042 N N . LEU B 1 76 ? -3.713 0.448 -18.062 1 83.38 76 LEU B N 1
ATOM 3043 C CA . LEU B 1 76 ? -4.852 -0.318 -17.562 1 83.38 76 LEU B CA 1
ATOM 3044 C C . LEU B 1 76 ? -5.52 -1.095 -18.688 1 83.38 76 LEU B C 1
ATOM 3046 O O . LEU B 1 76 ? -5.988 -2.217 -18.484 1 83.38 76 LEU B O 1
ATOM 3050 N N . GLU B 1 77 ? -5.535 -0.519 -19.844 1 78.38 77 GLU B N 1
ATOM 3051 C CA . GLU B 1 77 ? -6.082 -1.217 -21 1 78.38 77 GLU B CA 1
ATOM 3052 C C . GLU B 1 77 ? -5.254 -2.455 -21.344 1 78.38 77 GLU B C 1
ATOM 3054 O O . GLU B 1 77 ? -5.809 -3.494 -21.703 1 78.38 77 GLU B O 1
ATOM 3059 N N . ALA B 1 78 ? -4.012 -2.365 -21.219 1 82.56 78 ALA B N 1
ATOM 3060 C CA . ALA B 1 78 ? -3.111 -3.471 -21.547 1 82.56 78 ALA B CA 1
ATOM 3061 C C . ALA B 1 78 ? -3.305 -4.637 -20.578 1 82.56 78 ALA B C 1
ATOM 3063 O O . ALA B 1 78 ? -3.137 -5.797 -20.969 1 82.56 78 ALA B O 1
ATOM 3064 N N . VAL B 1 79 ? -3.691 -4.363 -19.359 1 86.69 79 VAL B N 1
ATOM 3065 C CA . VAL B 1 79 ? -3.771 -5.43 -18.375 1 86.69 79 VAL B CA 1
ATOM 3066 C C . VAL B 1 79 ? -5.211 -5.926 -18.266 1 86.69 79 VAL B C 1
ATOM 3068 O O . VAL B 1 79 ? -5.473 -6.953 -17.641 1 86.69 79 VAL B O 1
ATOM 3071 N N . GLU B 1 80 ? -6.141 -5.27 -18.906 1 79.12 80 GLU B N 1
ATOM 3072 C CA . GLU B 1 80 ? -7.57 -5.547 -18.812 1 79.12 80 GLU B CA 1
ATOM 3073 C C . GLU B 1 80 ? -7.871 -7.008 -19.141 1 79.12 80 GLU B C 1
ATOM 3075 O O . GLU B 1 80 ? -8.688 -7.645 -18.484 1 79.12 80 GLU B O 1
ATOM 3080 N N . PRO B 1 81 ? -7.211 -7.637 -20.109 1 73.44 81 PRO B N 1
ATOM 3081 C CA . PRO B 1 81 ? -7.531 -9.023 -20.453 1 73.44 81 PRO B CA 1
ATOM 3082 C C . PRO B 1 81 ? -7.207 -10 -19.328 1 73.44 81 PRO B C 1
ATOM 3084 O O . PRO B 1 81 ? -7.711 -11.125 -19.312 1 73.44 81 PRO B O 1
ATOM 3087 N N . LEU B 1 82 ? -6.375 -9.57 -18.406 1 82.19 82 LEU B N 1
ATOM 3088 C CA . LEU B 1 82 ? -5.973 -10.438 -17.297 1 82.19 82 LEU B CA 1
ATOM 3089 C C . LEU B 1 82 ? -6.988 -10.375 -16.172 1 82.19 82 LEU B C 1
ATOM 3091 O O . LEU B 1 82 ? -6.961 -11.211 -15.258 1 82.19 82 LEU B O 1
ATOM 3095 N N . TYR B 1 83 ? -7.828 -9.414 -16.219 1 78.06 83 TYR B N 1
ATOM 3096 C CA . TYR B 1 83 ? -8.711 -9.164 -15.086 1 78.06 83 TYR B CA 1
ATOM 3097 C C . TYR B 1 83 ? -9.953 -10.055 -15.156 1 78.06 83 TYR B C 1
ATOM 3099 O O . TYR B 1 83 ? -10.523 -10.25 -16.219 1 78.06 83 TYR B O 1
ATOM 3107 N N . SER B 1 84 ? -10.242 -10.633 -14.016 1 67.94 84 SER B N 1
ATOM 3108 C CA . SER B 1 84 ? -11.523 -11.289 -13.789 1 67.94 84 SER B CA 1
ATOM 3109 C C . SER B 1 84 ? -12.156 -10.836 -12.477 1 67.94 84 SER B C 1
ATOM 3111 O O . SER B 1 84 ? -11.469 -10.742 -11.453 1 67.94 84 SER B O 1
ATOM 3113 N N . MET B 1 85 ? -13.461 -10.547 -12.516 1 64.5 85 MET B N 1
ATOM 3114 C CA . MET B 1 85 ? -14.172 -10.047 -11.344 1 64.5 85 MET B CA 1
ATOM 3115 C C . MET B 1 85 ? -14.078 -11.031 -10.188 1 64.5 85 MET B C 1
ATOM 3117 O O . MET B 1 85 ? -13.984 -10.633 -9.023 1 64.5 85 MET B O 1
ATOM 3121 N N . HIS B 1 86 ? -14.094 -12.242 -10.523 1 64.38 86 HIS B N 1
ATOM 3122 C CA . HIS B 1 86 ? -14.125 -13.266 -9.484 1 64.38 86 HIS B CA 1
ATOM 3123 C C . HIS B 1 86 ? -12.82 -13.305 -8.703 1 64.38 86 HIS B C 1
ATOM 3125 O O . HIS B 1 86 ? -12.766 -13.844 -7.598 1 64.38 86 HIS B O 1
ATOM 3131 N N . MET B 1 87 ? -11.82 -12.664 -9.234 1 71.81 87 MET B N 1
ATOM 3132 C CA . MET B 1 87 ? -10.523 -12.664 -8.555 1 71.81 87 MET B CA 1
ATOM 3133 C C . MET B 1 87 ? -10.477 -11.594 -7.473 1 71.81 87 MET B C 1
ATOM 3135 O O . MET B 1 87 ? -9.648 -11.664 -6.562 1 71.81 87 MET B O 1
ATOM 3139 N N . GLY B 1 88 ? -11.336 -10.516 -7.602 1 75.31 88 GLY B N 1
ATOM 3140 C CA . GLY B 1 88 ? -11.43 -9.477 -6.59 1 75.31 88 GLY B CA 1
ATOM 3141 C C . GLY B 1 88 ? -10.141 -8.695 -6.41 1 75.31 88 GLY B C 1
ATOM 3142 O O . GLY B 1 88 ? -9.836 -8.242 -5.309 1 75.31 88 GLY B O 1
ATOM 3143 N N . CYS B 1 89 ? -9.344 -8.578 -7.488 1 84.5 89 CYS B N 1
ATOM 3144 C CA . CYS B 1 89 ? -8 -8.031 -7.316 1 84.5 89 CYS B CA 1
ATOM 3145 C C . CYS B 1 89 ? -7.91 -6.625 -7.902 1 84.5 89 CYS B C 1
ATOM 3147 O O . CYS B 1 89 ? -6.812 -6.109 -8.125 1 84.5 89 CYS B O 1
ATOM 3149 N N . GLU B 1 90 ? -9.109 -5.949 -8.125 1 81.88 90 GLU B N 1
ATOM 3150 C CA . GLU B 1 90 ? -9.125 -4.617 -8.727 1 81.88 90 GLU B CA 1
ATOM 3151 C C . GLU B 1 90 ? -8.242 -3.65 -7.938 1 81.88 90 GLU B C 1
ATOM 3153 O O . GLU B 1 90 ? -7.473 -2.887 -8.523 1 81.88 90 GLU B O 1
ATOM 3158 N N . ASN B 1 91 ? -8.367 -3.727 -6.605 1 87.88 91 ASN B N 1
ATOM 3159 C CA . ASN B 1 91 ? -7.594 -2.82 -5.766 1 87.88 91 ASN B CA 1
ATOM 3160 C C . ASN B 1 91 ? -6.309 -3.475 -5.273 1 87.88 91 ASN B C 1
ATOM 3162 O O . ASN B 1 91 ? -5.379 -2.785 -4.844 1 87.88 91 ASN B O 1
ATOM 3166 N N . MET B 1 92 ? -6.293 -4.785 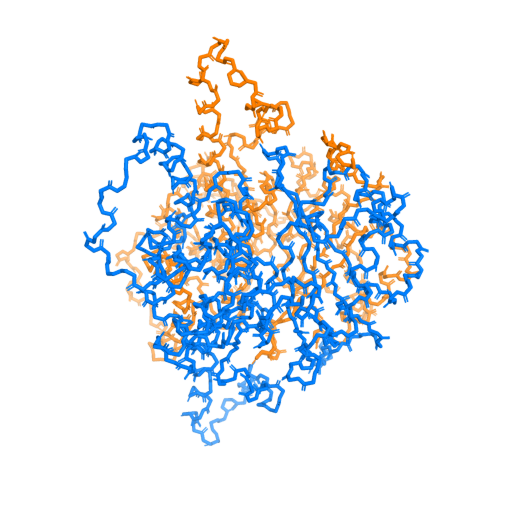-5.371 1 91.81 92 MET B N 1
ATOM 3167 C CA . MET B 1 92 ? -5.109 -5.492 -4.895 1 91.81 92 MET B CA 1
ATOM 3168 C C . MET B 1 92 ? -3.924 -5.258 -5.828 1 91.81 92 MET B C 1
ATOM 3170 O O . MET B 1 92 ? -2.781 -5.168 -5.375 1 91.81 92 MET B O 1
ATOM 3174 N N . GLY B 1 93 ? -4.199 -5.25 -7.145 1 91.56 93 GLY B N 1
ATOM 3175 C CA . GLY B 1 93 ? -3.141 -4.961 -8.094 1 91.56 93 GLY B CA 1
ATOM 3176 C C . GLY B 1 93 ? -2.375 -3.693 -7.766 1 91.56 93 GLY B C 1
ATOM 3177 O O . GLY B 1 93 ? -1.181 -3.744 -7.461 1 91.56 93 GLY B O 1
ATOM 3178 N N . PRO B 1 94 ? -3.057 -2.564 -7.758 1 90.19 94 PRO B N 1
ATOM 3179 C CA . PRO B 1 94 ? -2.398 -1.306 -7.402 1 90.19 94 PRO B CA 1
ATOM 3180 C C . PRO B 1 94 ? -1.763 -1.343 -6.016 1 90.19 94 PRO B C 1
ATOM 3182 O O . PRO B 1 94 ? -0.72 -0.722 -5.793 1 90.19 94 PRO B O 1
ATOM 3185 N N . MET B 1 95 ? -2.385 -2.014 -5.105 1 94.19 95 MET B N 1
ATOM 3186 C CA . MET B 1 95 ? -1.814 -2.146 -3.768 1 94.19 95 MET B CA 1
ATOM 3187 C C . MET B 1 95 ? -0.46 -2.846 -3.82 1 94.19 95 MET B C 1
ATOM 3189 O O . MET B 1 95 ? 0.512 -2.369 -3.23 1 94.19 95 MET B O 1
ATOM 3193 N N . LEU B 1 96 ? -0.41 -3.896 -4.535 1 96.38 96 LEU B N 1
ATOM 3194 C CA . LEU B 1 96 ? 0.847 -4.625 -4.672 1 96.38 96 LEU B CA 1
ATOM 3195 C C . LEU B 1 96 ? 1.897 -3.768 -5.371 1 96.38 96 LEU B C 1
ATOM 3197 O O . LEU B 1 96 ? 3.062 -3.756 -4.969 1 96.38 96 LEU B O 1
ATOM 3201 N N . TYR B 1 97 ? 1.498 -3.09 -6.422 1 95.19 97 TYR B N 1
ATOM 3202 C CA . TYR B 1 97 ? 2.4 -2.178 -7.117 1 95.19 97 TYR B CA 1
ATOM 3203 C C . TYR B 1 97 ? 3.021 -1.183 -6.145 1 95.19 97 TYR B C 1
ATOM 3205 O O . TYR B 1 97 ? 4.246 -1.039 -6.094 1 95.19 97 TYR B O 1
ATOM 3213 N N . SER B 1 98 ? 2.193 -0.557 -5.371 1 94.56 98 SER B N 1
ATOM 3214 C CA . SER B 1 98 ? 2.668 0.492 -4.477 1 94.56 98 SER B CA 1
ATOM 3215 C C . SER B 1 98 ? 3.547 -0.082 -3.369 1 94.56 98 SER B C 1
ATOM 3217 O O . SER B 1 98 ? 4.555 0.521 -2.992 1 94.56 98 SER B O 1
ATOM 3219 N N . LEU B 1 99 ? 3.096 -1.195 -2.797 1 96.88 99 LEU B N 1
ATOM 3220 C CA . LEU B 1 99 ? 3.91 -1.851 -1.78 1 96.88 99 LEU B CA 1
ATOM 3221 C C . LEU B 1 99 ? 5.305 -2.158 -2.316 1 96.88 99 LEU B C 1
ATOM 3223 O O . LEU B 1 99 ? 6.305 -1.852 -1.665 1 96.88 99 LEU B O 1
ATOM 3227 N N . MET B 1 100 ? 5.352 -2.688 -3.512 1 95.62 100 MET B N 1
ATOM 3228 C CA . MET B 1 100 ? 6.625 -3.096 -4.094 1 95.62 100 MET B CA 1
ATOM 3229 C C . MET B 1 100 ? 7.465 -1.882 -4.473 1 95.62 100 MET B C 1
ATOM 3231 O O . MET B 1 100 ? 8.695 -1.916 -4.379 1 95.62 100 MET B O 1
ATOM 3235 N N . ARG B 1 101 ? 6.801 -0.836 -4.93 1 92.44 101 ARG B N 1
ATOM 3236 C CA . ARG B 1 101 ? 7.535 0.396 -5.207 1 92.44 101 ARG B CA 1
ATOM 3237 C C . ARG B 1 101 ? 8.172 0.951 -3.936 1 92.44 101 ARG B C 1
ATOM 3239 O O . ARG B 1 101 ? 9.242 1.557 -3.986 1 92.44 101 ARG B O 1
ATOM 3246 N N . PHE B 1 102 ? 7.5 0.729 -2.883 1 93 102 PHE B N 1
ATOM 3247 C CA . PHE B 1 102 ? 7.98 1.281 -1.621 1 93 102 PHE B CA 1
ATOM 3248 C C . PHE B 1 102 ? 9.125 0.441 -1.062 1 93 102 PHE B C 1
ATOM 3250 O O . PHE B 1 102 ? 10.203 0.964 -0.778 1 93 102 PHE B O 1
ATOM 3257 N N . VAL B 1 103 ? 8.961 -0.871 -0.986 1 94.06 103 VAL B N 1
ATOM 3258 C CA . VAL B 1 103 ? 9.938 -1.699 -0.285 1 94.06 103 VAL B CA 1
ATOM 3259 C C . VAL B 1 103 ? 11.016 -2.164 -1.261 1 94.06 103 VAL B C 1
ATOM 3261 O O . VAL B 1 103 ? 12.055 -2.688 -0.846 1 94.06 103 VAL B O 1
ATOM 3264 N N . LYS B 1 104 ? 10.805 -2.074 -2.549 1 91.69 104 LYS B N 1
ATOM 3265 C CA . LYS B 1 104 ? 11.758 -2.336 -3.623 1 91.69 104 LYS B CA 1
ATOM 3266 C C . LYS B 1 104 ? 12.336 -3.742 -3.51 1 91.69 104 LYS B C 1
ATOM 3268 O O . LYS B 1 104 ? 13.555 -3.916 -3.488 1 91.69 104 LYS B O 1
ATOM 3273 N N . PRO B 1 105 ? 11.453 -4.758 -3.6 1 94.56 105 PRO B N 1
ATOM 3274 C CA . PRO B 1 105 ? 11.961 -6.129 -3.576 1 94.56 105 PRO B CA 1
ATOM 3275 C C . PRO B 1 105 ? 12.742 -6.492 -4.836 1 94.56 105 PRO B C 1
ATOM 3277 O O . PRO B 1 105 ? 12.641 -5.801 -5.852 1 94.56 105 PRO B O 1
ATOM 3280 N N . SER B 1 106 ? 13.578 -7.543 -4.734 1 92.19 106 SER B N 1
ATOM 3281 C CA . SER B 1 106 ? 14.422 -7.922 -5.867 1 92.19 106 SER B CA 1
ATOM 3282 C C . SER B 1 106 ? 14.086 -9.32 -6.363 1 92.19 106 SER B C 1
ATOM 3284 O O . SER B 1 106 ? 14.273 -9.633 -7.539 1 92.19 106 SER B O 1
ATOM 3286 N N . CYS B 1 107 ? 13.719 -10.172 -5.52 1 93.88 107 CYS B N 1
ATOM 3287 C CA . CYS B 1 107 ? 13.367 -11.547 -5.859 1 93.88 107 CYS B CA 1
ATOM 3288 C C . CYS B 1 107 ? 11.984 -11.898 -5.324 1 93.88 107 CYS B C 1
ATOM 3290 O O . CYS B 1 107 ? 11.844 -12.258 -4.152 1 93.88 107 CYS B O 1
ATOM 3292 N N . CYS B 1 108 ? 11.055 -11.875 -6.238 1 96.19 108 CYS B N 1
ATOM 3293 C CA . CYS B 1 108 ? 9.656 -12.008 -5.832 1 96.19 108 CYS B CA 1
ATOM 3294 C C . CYS B 1 108 ? 9.078 -13.336 -6.301 1 96.19 108 CYS B C 1
ATOM 3296 O O . CYS B 1 108 ? 9.523 -13.898 -7.305 1 96.19 108 CYS B O 1
ATOM 3298 N N . LEU B 1 109 ? 8.086 -13.82 -5.527 1 96 109 LEU B N 1
ATOM 3299 C CA . LEU B 1 109 ? 7.363 -15.047 -5.867 1 96 109 LEU B CA 1
ATOM 3300 C C . LEU B 1 109 ? 5.855 -14.82 -5.816 1 96 109 LEU B C 1
ATOM 3302 O O . LEU B 1 109 ? 5.34 -14.258 -4.848 1 96 109 LEU B O 1
ATOM 3306 N N . GLU B 1 110 ? 5.238 -15.133 -6.844 1 95.81 110 GLU B N 1
ATOM 3307 C CA . GLU B 1 110 ? 3.783 -15.273 -6.852 1 95.81 110 GLU B CA 1
ATOM 3308 C C . GLU B 1 110 ? 3.371 -16.719 -7.137 1 95.81 110 GLU B C 1
ATOM 3310 O O . GLU B 1 110 ? 3.781 -17.297 -8.148 1 95.81 110 GLU B O 1
ATOM 3315 N N . ILE B 1 111 ? 2.697 -17.297 -6.223 1 92.12 111 ILE B N 1
ATOM 3316 C CA . ILE B 1 111 ? 1.971 -18.516 -6.586 1 92.12 111 ILE B CA 1
ATOM 3317 C C . ILE B 1 111 ? 0.67 -18.141 -7.293 1 92.12 111 ILE B C 1
ATOM 3319 O O . ILE B 1 111 ? -0.301 -17.734 -6.652 1 92.12 111 ILE B O 1
ATOM 3323 N N . GLY B 1 112 ? 0.681 -18.266 -8.531 1 86.5 112 GLY B N 1
ATOM 3324 C CA . GLY B 1 112 ? -0.304 -17.703 -9.453 1 86.5 112 GLY B CA 1
ATOM 3325 C C . GLY B 1 112 ? 0.313 -16.906 -10.57 1 86.5 112 GLY B C 1
ATOM 3326 O O . GLY B 1 112 ? 1.509 -16.594 -10.547 1 86.5 112 GLY B O 1
ATOM 3327 N N . ALA B 1 113 ? -0.432 -16.594 -11.578 1 86.25 113 ALA B N 1
ATOM 3328 C CA . ALA B 1 113 ? -0.022 -15.789 -12.719 1 86.25 113 ALA B CA 1
ATOM 3329 C C . ALA B 1 113 ? -1.225 -15.117 -13.375 1 86.25 113 ALA B C 1
ATOM 3331 O O . ALA B 1 113 ? -2.1 -15.797 -13.922 1 86.25 113 ALA B O 1
ATOM 3332 N N . GLY B 1 114 ? -1.241 -13.859 -13.258 1 88.31 114 GLY B N 1
ATOM 3333 C CA . GLY B 1 114 ? -2.385 -13.18 -13.844 1 88.31 114 GLY B CA 1
ATOM 3334 C C . GLY B 1 114 ? -2.379 -11.68 -13.594 1 88.31 114 GLY B C 1
ATOM 3335 O O . GLY B 1 114 ? -1.361 -11.016 -13.805 1 88.31 114 GLY B O 1
ATOM 3336 N N . TYR B 1 115 ? -3.52 -11.125 -13.203 1 87.62 115 TYR B N 1
ATOM 3337 C CA . TYR B 1 115 ? -3.775 -9.695 -13.102 1 87.62 115 TYR B CA 1
ATOM 3338 C C . TYR B 1 115 ? -2.799 -9.031 -12.141 1 87.62 115 TYR B C 1
ATOM 3340 O O . TYR B 1 115 ? -2.158 -8.039 -12.477 1 87.62 115 TYR B O 1
ATOM 3348 N N . THR B 1 116 ? -2.637 -9.602 -10.977 1 93.69 116 THR B N 1
ATOM 3349 C CA . THR B 1 116 ? -1.768 -9.008 -9.969 1 93.69 116 THR B CA 1
ATOM 3350 C C . THR B 1 116 ? -0.309 -9.055 -10.414 1 93.69 116 THR B C 1
ATOM 3352 O O . THR B 1 116 ? 0.477 -8.164 -10.086 1 93.69 116 THR B O 1
ATOM 3355 N N . SER B 1 117 ? 0.017 -10.07 -11.258 1 94.62 117 SER B N 1
ATOM 3356 C CA . SER B 1 117 ? 1.386 -10.219 -11.742 1 94.62 117 SER B CA 1
ATOM 3357 C C . SER B 1 117 ? 1.816 -9 -12.562 1 94.62 117 SER B C 1
ATOM 3359 O O . SER B 1 117 ? 2.959 -8.555 -12.453 1 94.62 117 SER B O 1
ATOM 3361 N N . ALA B 1 118 ? 0.929 -8.508 -13.336 1 92.06 118 ALA B N 1
ATOM 3362 C CA . ALA B 1 118 ? 1.262 -7.379 -14.195 1 92.06 118 ALA B CA 1
ATOM 3363 C C . ALA B 1 118 ? 1.677 -6.164 -13.367 1 92.06 118 ALA B C 1
ATOM 3365 O O . ALA B 1 118 ? 2.629 -5.465 -13.719 1 92.06 118 ALA B O 1
ATOM 3366 N N . PHE B 1 119 ? 0.969 -5.914 -12.289 1 94.12 119 PHE B N 1
ATOM 3367 C CA . PHE B 1 119 ? 1.292 -4.797 -11.406 1 94.12 119 PHE B CA 1
ATOM 3368 C C . PHE B 1 119 ? 2.641 -5.008 -10.734 1 94.12 119 PHE B C 1
ATOM 3370 O O . PHE B 1 119 ? 3.434 -4.074 -10.609 1 94.12 119 PHE B O 1
ATOM 3377 N N . MET B 1 120 ? 2.854 -6.227 -10.328 1 96.19 120 MET B N 1
ATOM 3378 C CA . MET B 1 120 ? 4.117 -6.547 -9.672 1 96.19 120 MET B CA 1
ATOM 3379 C C . MET B 1 120 ? 5.285 -6.387 -10.633 1 96.19 120 MET B C 1
ATOM 3381 O O . MET B 1 120 ? 6.328 -5.832 -10.273 1 96.19 120 MET B O 1
ATOM 3385 N N . LEU B 1 121 ? 5.094 -6.84 -11.867 1 93.94 121 LEU B N 1
ATOM 3386 C CA . LEU B 1 121 ? 6.121 -6.695 -12.891 1 93.94 121 LEU B CA 1
ATOM 3387 C C . LEU B 1 121 ? 6.414 -5.227 -13.164 1 93.94 121 LEU B C 1
ATOM 3389 O O . LEU B 1 121 ? 7.578 -4.828 -13.258 1 93.94 121 LEU B O 1
ATOM 3393 N N . GLN B 1 122 ? 5.395 -4.488 -13.273 1 93.69 122 GLN B N 1
ATOM 3394 C CA . GLN B 1 122 ? 5.57 -3.062 -13.531 1 93.69 122 GLN B CA 1
ATOM 3395 C C . GLN B 1 122 ? 6.316 -2.387 -12.383 1 93.69 122 GLN B C 1
ATOM 3397 O O . GLN B 1 122 ? 7.16 -1.518 -12.609 1 93.69 122 GLN B O 1
ATOM 3402 N N . ALA B 1 123 ? 5.953 -2.738 -11.172 1 94.69 123 ALA B N 1
ATOM 3403 C CA . ALA B 1 123 ? 6.648 -2.172 -10.016 1 94.69 123 ALA B CA 1
ATOM 3404 C C . ALA B 1 123 ? 8.148 -2.453 -10.086 1 94.69 123 ALA B C 1
ATOM 3406 O O . ALA B 1 123 ? 8.969 -1.568 -9.828 1 94.69 123 ALA B O 1
ATOM 3407 N N . LEU B 1 124 ? 8.508 -3.682 -10.438 1 92.81 124 LEU B N 1
ATOM 3408 C CA . LEU B 1 124 ? 9.914 -4.059 -10.547 1 92.81 124 LEU B CA 1
ATOM 3409 C C . LEU B 1 124 ? 10.617 -3.23 -11.617 1 92.81 124 LEU B C 1
ATOM 3411 O O . LEU B 1 124 ? 11.734 -2.764 -11.406 1 92.81 124 LEU B O 1
ATOM 3415 N N . GLU B 1 125 ? 9.969 -3.098 -12.711 1 90.69 125 GLU B N 1
ATOM 3416 C CA . GLU B 1 125 ? 10.539 -2.297 -13.789 1 90.69 125 GLU B CA 1
ATOM 3417 C C . GLU B 1 125 ? 10.742 -0.848 -13.352 1 90.69 125 GLU B C 1
ATOM 3419 O O . GLU B 1 125 ? 11.805 -0.27 -13.586 1 90.69 125 GLU B O 1
ATOM 3424 N N . ASP B 1 126 ? 9.734 -0.273 -12.789 1 90.25 126 ASP B N 1
ATOM 3425 C CA . ASP B 1 126 ? 9.812 1.115 -12.344 1 90.25 126 ASP B CA 1
ATOM 3426 C C . ASP B 1 126 ? 10.867 1.286 -11.25 1 90.25 126 ASP B C 1
ATOM 3428 O O . ASP B 1 126 ? 11.516 2.33 -11.164 1 90.25 126 ASP B O 1
ATOM 3432 N N . ASN B 1 127 ? 10.938 0.318 -10.359 1 90.25 127 ASN B N 1
ATOM 3433 C CA . ASN B 1 127 ? 12.008 0.351 -9.367 1 90.25 127 ASN B CA 1
ATOM 3434 C C . ASN B 1 127 ? 13.383 0.414 -10.023 1 90.25 127 ASN B C 1
ATOM 3436 O O . ASN B 1 127 ? 14.234 1.194 -9.602 1 90.25 127 ASN B O 1
ATOM 3440 N N . ALA B 1 128 ? 13.578 -0.478 -11 1 87 128 ALA B N 1
ATOM 3441 C CA . ALA B 1 128 ? 14.859 -0.475 -11.711 1 87 128 ALA B CA 1
ATOM 3442 C C . ALA B 1 128 ? 15.148 0.898 -12.305 1 87 128 ALA B C 1
ATOM 3444 O O . ALA B 1 128 ? 16.266 1.408 -12.188 1 87 128 ALA B O 1
ATOM 3445 N N . ARG B 1 129 ? 14.211 1.479 -12.914 1 82.81 129 ARG B N 1
ATOM 3446 C CA . ARG B 1 129 ? 14.375 2.799 -13.523 1 82.81 129 ARG B CA 1
ATOM 3447 C C . ARG B 1 129 ? 14.68 3.85 -12.461 1 82.81 129 ARG B C 1
ATOM 3449 O O . ARG B 1 129 ? 15.539 4.711 -12.664 1 82.81 129 ARG B O 1
ATOM 3456 N N . GLU B 1 130 ? 13.945 3.848 -11.391 1 82.69 130 GLU B N 1
ATOM 3457 C CA . GLU B 1 130 ? 14.164 4.805 -10.312 1 82.69 130 GLU B CA 1
ATOM 3458 C C . GLU B 1 130 ? 15.57 4.691 -9.742 1 82.69 130 GLU B C 1
ATOM 3460 O O . GLU B 1 130 ? 16.25 5.703 -9.547 1 82.69 130 GLU B O 1
ATOM 3465 N N . LEU B 1 131 ? 15.953 3.482 -9.453 1 81.25 131 LEU B N 1
ATOM 3466 C CA . LEU B 1 131 ? 17.281 3.264 -8.867 1 81.25 131 LEU B CA 1
ATOM 3467 C C . LEU B 1 131 ? 18.375 3.676 -9.836 1 81.25 131 LEU B C 1
ATOM 3469 O O . LEU B 1 131 ? 19.406 4.203 -9.422 1 81.25 131 LEU B O 1
ATOM 3473 N N . GLN B 1 132 ? 18.141 3.383 -11.125 1 76.5 132 GLN B N 1
ATOM 3474 C CA . GLN B 1 132 ? 19.094 3.844 -12.133 1 76.5 132 GLN B CA 1
ATOM 3475 C C . GLN B 1 132 ? 19.172 5.367 -12.164 1 76.5 132 GLN B C 1
ATOM 3477 O O . GLN B 1 132 ? 20.25 5.938 -12.305 1 76.5 132 GLN B O 1
ATOM 3482 N N . PHE B 1 133 ? 18.062 6 -12.055 1 74.75 133 PHE B N 1
ATOM 3483 C CA . PHE B 1 133 ? 18.016 7.453 -12.016 1 74.75 133 PHE B CA 1
ATOM 3484 C C . PHE B 1 133 ? 18.828 7.988 -10.844 1 74.75 133 PHE B C 1
ATOM 3486 O O . PHE B 1 133 ? 19.672 8.883 -11.016 1 74.75 133 PHE B O 1
ATOM 3493 N N . TRP B 1 134 ? 18.547 7.488 -9.656 1 73.44 134 TRP B N 1
ATOM 3494 C CA . TRP B 1 134 ? 19.234 7.977 -8.461 1 73.44 134 TRP B CA 1
ATOM 3495 C C . TRP B 1 134 ? 20.734 7.691 -8.547 1 73.44 134 TRP B C 1
ATOM 3497 O O . TRP B 1 134 ? 21.547 8.5 -8.094 1 73.44 134 TRP B O 1
ATOM 3507 N N . ALA B 1 135 ? 21.078 6.516 -9.086 1 74.75 135 ALA B N 1
ATOM 3508 C CA . ALA B 1 135 ? 22.484 6.211 -9.289 1 74.75 135 ALA B CA 1
ATOM 3509 C C . ALA B 1 135 ? 23.141 7.23 -10.219 1 74.75 135 ALA B C 1
ATOM 3511 O O . ALA B 1 135 ? 24.25 7.684 -9.961 1 74.75 135 ALA B O 1
ATOM 3512 N N . GLY B 1 136 ? 22.5 7.516 -11.305 1 68.88 136 GLY B N 1
ATOM 3513 C CA . GLY B 1 136 ? 23 8.523 -12.219 1 68.88 136 GLY B CA 1
ATOM 3514 C C . GLY B 1 136 ? 23.094 9.906 -11.602 1 68.88 136 GLY B C 1
ATOM 3515 O O . GLY B 1 136 ? 24.047 10.633 -11.828 1 68.88 136 GLY B O 1
ATOM 3516 N N . TRP B 1 137 ? 22.078 10.258 -10.898 1 67.06 137 TRP B N 1
ATOM 3517 C CA . TRP B 1 137 ? 22.047 11.539 -10.211 1 67.06 137 TRP B CA 1
ATOM 3518 C C . TRP B 1 137 ? 23.219 11.68 -9.25 1 67.06 137 TRP B C 1
ATOM 3520 O O . TRP B 1 137 ? 23.875 12.719 -9.219 1 67.06 137 TRP B O 1
ATOM 3530 N N . LYS B 1 138 ? 23.453 10.719 -8.484 1 67.88 138 LYS B N 1
ATOM 3531 C CA . LYS B 1 138 ? 24.578 10.703 -7.547 1 67.88 138 LYS B CA 1
ATOM 3532 C C . LYS B 1 138 ? 25.906 10.875 -8.273 1 67.88 138 LYS B C 1
ATOM 3534 O O . LYS B 1 138 ? 26.781 11.617 -7.824 1 67.88 138 LYS B O 1
ATOM 3539 N N . ALA B 1 139 ? 26.031 10.219 -9.328 1 70.31 139 ALA B N 1
ATOM 3540 C CA . ALA B 1 139 ? 27.281 10.227 -10.094 1 70.31 139 ALA B CA 1
ATOM 3541 C C . ALA B 1 139 ? 27.531 11.594 -10.719 1 70.31 139 ALA B C 1
ATOM 3543 O O . ALA B 1 139 ? 28.672 11.977 -10.961 1 70.31 139 ALA B O 1
ATOM 3544 N N . SER B 1 140 ? 26.547 12.32 -11.008 1 63.09 140 SER B N 1
ATOM 3545 C CA . SER B 1 140 ? 26.656 13.602 -11.703 1 63.09 140 SER B CA 1
ATOM 3546 C C . SER B 1 140 ? 26.922 14.734 -10.719 1 63.09 140 SER B C 1
ATOM 3548 O O . SER B 1 140 ? 27.219 15.859 -11.133 1 63.09 140 SER B O 1
ATOM 3550 N N . ARG B 1 141 ? 26.844 14.539 -9.453 1 61.22 141 ARG B N 1
ATOM 3551 C CA . ARG B 1 141 ? 27.078 15.602 -8.477 1 61.22 141 ARG B CA 1
ATOM 3552 C C . ARG B 1 141 ? 28.578 15.859 -8.289 1 61.22 141 ARG B C 1
ATOM 3554 O O . ARG B 1 141 ? 29.359 14.914 -8.188 1 61.22 141 ARG B O 1
ATOM 3561 N N . PRO B 1 142 ? 28.984 17.219 -8.547 1 51.88 142 PRO B N 1
ATOM 3562 C CA . PRO B 1 142 ? 30.406 17.531 -8.438 1 51.88 142 PRO B CA 1
ATOM 3563 C C . PRO B 1 142 ? 30.984 17.172 -7.07 1 51.88 142 PRO B C 1
ATOM 3565 O O . PRO B 1 142 ? 30.281 17.281 -6.059 1 51.88 142 PRO B O 1
ATOM 3568 N N . SER B 1 143 ? 32.219 16.672 -7.105 1 49.72 143 SER B N 1
ATOM 3569 C CA . SER B 1 143 ? 33.062 16.5 -5.926 1 49.72 143 SER B CA 1
ATOM 3570 C C . SER B 1 143 ? 33.312 17.844 -5.227 1 49.72 143 SER B C 1
ATOM 3572 O O . SER B 1 143 ? 33.594 18.844 -5.883 1 49.72 143 SER B O 1
ATOM 3574 N N . GLY B 1 144 ? 32.969 18.094 -3.85 1 50.5 144 GLY B N 1
ATOM 3575 C CA . GLY B 1 144 ? 33.25 19.344 -3.133 1 50.5 144 GLY B CA 1
ATOM 3576 C C . GLY B 1 144 ? 32 20.234 -3.039 1 50.5 144 GLY B C 1
ATOM 3577 O O . GLY B 1 144 ? 32.125 21.391 -2.646 1 50.5 144 GLY B O 1
ATOM 3578 N N . SER B 1 145 ? 31.094 20 -3.793 1 48.19 145 SER B N 1
ATOM 3579 C CA . SER B 1 145 ? 29.938 20.875 -3.623 1 48.19 145 SER B CA 1
ATOM 3580 C C . SER B 1 145 ? 29.609 21.078 -2.148 1 48.19 145 SER B C 1
ATOM 3582 O O . SER B 1 145 ? 29.516 20.109 -1.393 1 48.19 145 SER B O 1
ATOM 3584 N N . PRO B 1 146 ? 30.094 22.266 -1.519 1 43.19 146 PRO B N 1
ATOM 3585 C CA . PRO B 1 146 ? 29.891 22.609 -0.109 1 43.19 146 PRO B CA 1
ATOM 3586 C C . PRO B 1 146 ? 28.5 22.234 0.402 1 43.19 146 PRO B C 1
ATOM 3588 O O . PRO B 1 146 ? 28.203 22.422 1.583 1 43.19 146 PRO B O 1
ATOM 3591 N N . ASP B 1 147 ? 27.641 22.359 -0.458 1 42.41 147 ASP B N 1
ATOM 3592 C CA . ASP B 1 147 ? 26.328 22.188 0.154 1 42.41 147 ASP B CA 1
ATOM 3593 C C . ASP B 1 147 ? 26.281 20.922 0.997 1 42.41 147 ASP B C 1
ATOM 3595 O O . ASP B 1 147 ? 26.266 19.812 0.457 1 42.41 147 ASP B O 1
ATOM 3599 N N . PRO B 1 148 ? 27.125 20.984 2.066 1 42.53 148 PRO B N 1
ATOM 3600 C CA . PRO B 1 148 ? 27.031 19.922 3.066 1 42.53 148 PRO B CA 1
ATOM 3601 C C . PRO B 1 148 ? 25.641 19.297 3.15 1 42.53 148 PRO B C 1
ATOM 3603 O O . PRO B 1 148 ? 25.453 18.297 3.852 1 42.53 148 PRO B O 1
ATOM 3606 N N . SER B 1 149 ? 24.797 20.234 3.088 1 42.5 149 SER B N 1
ATOM 3607 C CA . SER B 1 149 ? 23.406 19.875 3.387 1 42.5 149 SER B CA 1
ATOM 3608 C C . SER B 1 149 ? 23.047 18.547 2.736 1 42.5 149 SER B C 1
ATOM 3610 O O . SER B 1 149 ? 21.953 18 2.984 1 42.5 149 SER B O 1
ATOM 3612 N N . ALA B 1 150 ? 23.625 18.344 1.521 1 41.94 150 ALA B N 1
ATOM 3613 C CA . ALA B 1 150 ? 23.156 17.125 0.881 1 41.94 150 ALA B CA 1
ATOM 3614 C C . ALA B 1 150 ? 23.75 15.891 1.544 1 41.94 150 ALA B C 1
ATOM 3616 O O . ALA B 1 150 ? 24.828 15.422 1.146 1 41.94 150 ALA B O 1
ATOM 3617 N N . GLU B 1 151 ? 24.312 15.883 2.734 1 50.03 151 GLU B N 1
ATOM 3618 C CA . GLU B 1 151 ? 24.266 14.539 3.307 1 50.03 151 GLU B CA 1
ATOM 3619 C C . GLU B 1 151 ? 23.312 13.641 2.525 1 50.03 151 GLU B C 1
ATOM 3621 O O . GLU B 1 151 ? 22.172 14 2.287 1 50.03 151 GLU B O 1
ATOM 3626 N N . SER B 1 152 ? 23.906 12.914 1.651 1 58.34 152 SER B N 1
ATOM 3627 C CA . SER B 1 152 ? 23.297 12.211 0.527 1 58.34 152 SER B CA 1
ATOM 3628 C C . SER B 1 152 ? 22.016 11.516 0.942 1 58.34 152 SER B C 1
ATOM 3630 O O . SER B 1 152 ? 21.969 10.836 1.97 1 58.34 152 SER B O 1
ATOM 3632 N N . TRP B 1 153 ? 20.859 12.07 0.706 1 67.75 153 TRP B N 1
ATOM 3633 C CA . TRP B 1 153 ? 19.5 11.523 0.816 1 67.75 153 TRP B CA 1
ATOM 3634 C C . TRP B 1 153 ? 19.484 10.055 0.399 1 67.75 153 TRP B C 1
ATOM 3636 O O . TRP B 1 153 ? 18.625 9.289 0.841 1 67.75 153 TRP B O 1
ATOM 3646 N N . LEU B 1 154 ? 20.672 9.75 -0.3 1 71 154 LEU B N 1
ATOM 3647 C CA . LEU B 1 154 ? 20.703 8.383 -0.803 1 71 154 LEU B CA 1
ATOM 3648 C C . LEU B 1 154 ? 21.438 7.465 0.16 1 71 154 LEU B C 1
ATOM 3650 O O . LEU B 1 154 ? 22.469 7.852 0.724 1 71 154 LEU B O 1
ATOM 3654 N N . ALA B 1 155 ? 20.812 6.355 0.373 1 78.19 155 ALA B N 1
ATOM 3655 C CA . ALA B 1 155 ? 21.484 5.328 1.177 1 78.19 155 ALA B CA 1
ATOM 3656 C C . ALA B 1 155 ? 22.781 4.871 0.521 1 78.19 155 ALA B C 1
ATOM 3658 O O . ALA B 1 155 ? 22.906 4.902 -0.704 1 78.19 155 ALA B O 1
ATOM 3659 N N . PRO B 1 156 ? 23.781 4.691 1.403 1 68.5 156 PRO B N 1
ATOM 3660 C CA . PRO B 1 156 ? 25.031 4.219 0.808 1 68.5 156 PRO B CA 1
ATOM 3661 C C . PRO B 1 156 ? 24.828 3.014 -0.109 1 68.5 156 PRO B C 1
ATOM 3663 O O . PRO B 1 156 ? 23.922 2.217 0.104 1 68.5 156 PRO B O 1
ATOM 3666 N N . GLU B 1 157 ? 25.297 3.15 -1.389 1 56.03 157 GLU B N 1
ATOM 3667 C CA . GLU B 1 157 ? 25.156 2.156 -2.451 1 56.03 157 GLU B CA 1
ATOM 3668 C C . GLU B 1 157 ? 25.25 0.739 -1.895 1 56.03 157 GLU B C 1
ATOM 3670 O O . GLU B 1 157 ? 24.594 -0.171 -2.387 1 56.03 157 GLU B O 1
ATOM 3675 N N . ALA B 1 158 ? 26.125 0.518 -1.026 1 49.16 158 ALA B N 1
ATOM 3676 C CA . ALA B 1 158 ? 26.359 -0.87 -0.635 1 49.16 158 ALA B CA 1
ATOM 3677 C C . ALA B 1 158 ? 25.062 -1.54 -0.184 1 49.16 158 ALA B C 1
ATOM 3679 O O . ALA B 1 158 ? 24.859 -2.732 -0.425 1 49.16 158 ALA B O 1
ATOM 3680 N N . GLU B 1 159 ? 24.266 -0.81 0.373 1 51.88 159 GLU B N 1
ATOM 3681 C CA . GLU B 1 159 ? 23.078 -1.485 0.894 1 51.88 159 GLU B CA 1
ATOM 3682 C C . GLU B 1 159 ? 22 -1.604 -0.176 1 51.88 159 GLU B C 1
ATOM 3684 O O . GLU B 1 159 ? 21.109 -2.447 -0.07 1 51.88 159 GLU B O 1
ATOM 3689 N N . ALA B 1 160 ? 22.047 -0.588 -1.093 1 53.12 160 ALA B N 1
ATOM 3690 C CA . ALA B 1 160 ? 21.156 -0.816 -2.236 1 53.12 160 ALA B CA 1
ATOM 3691 C C . ALA B 1 160 ? 21.703 -1.931 -3.129 1 53.12 160 ALA B C 1
ATOM 3693 O O . ALA B 1 160 ? 22.828 -1.851 -3.619 1 53.12 160 ALA B O 1
ATOM 3694 N N . CYS B 1 161 ? 21.312 -3.141 -2.916 1 51.28 161 CYS B N 1
ATOM 3695 C CA . CYS B 1 161 ? 21.797 -4.406 -3.465 1 51.28 161 CYS B CA 1
ATOM 3696 C C . CYS B 1 161 ? 21.969 -4.312 -4.977 1 51.28 161 CYS B C 1
ATOM 3698 O O . CYS B 1 161 ? 21.062 -3.863 -5.68 1 51.28 161 CYS B O 1
ATOM 3700 N N . GLU B 1 162 ? 23.188 -4.348 -5.492 1 54.66 162 GLU B N 1
ATOM 3701 C CA . GLU B 1 162 ? 23.453 -4.527 -6.914 1 54.66 162 GLU B CA 1
ATOM 3702 C C . GLU B 1 162 ? 22.297 -5.23 -7.617 1 54.66 162 GLU B C 1
ATOM 3704 O O . GLU B 1 162 ? 21.953 -4.883 -8.75 1 54.66 162 GLU B O 1
ATOM 3709 N N . SER B 1 163 ? 21.766 -6.156 -6.965 1 57.78 163 SER B N 1
ATOM 3710 C CA . SER B 1 163 ? 20.656 -6.906 -7.543 1 57.78 163 SER B CA 1
ATOM 3711 C C . SER B 1 163 ? 19.453 -6.004 -7.809 1 57.78 163 SER B C 1
ATOM 3713 O O . SER B 1 163 ? 18.75 -6.172 -8.812 1 57.78 163 SER B O 1
ATOM 3715 N N . ARG B 1 164 ? 19.359 -5.059 -6.961 1 65.25 164 ARG B N 1
ATOM 3716 C CA . ARG B 1 164 ? 18.234 -4.145 -7.145 1 65.25 164 ARG B CA 1
ATOM 3717 C C . ARG B 1 164 ? 18.469 -3.23 -8.344 1 65.25 164 ARG B C 1
ATOM 3719 O O . ARG B 1 164 ? 17.531 -2.912 -9.078 1 65.25 164 ARG B O 1
ATOM 3726 N N . LEU B 1 165 ? 19.734 -2.957 -8.57 1 62.53 165 LEU B N 1
ATOM 3727 C CA . LEU B 1 165 ? 20.078 -2.107 -9.711 1 62.53 165 LEU B CA 1
ATOM 3728 C C . LEU B 1 165 ? 19.875 -2.854 -11.023 1 62.53 165 LEU B C 1
ATOM 3730 O O . LEU B 1 165 ? 19.469 -2.256 -12.023 1 62.53 165 LEU B O 1
ATOM 3734 N N . ALA B 1 166 ? 20.188 -4.105 -10.969 1 70.25 166 ALA B N 1
ATOM 3735 C CA . ALA B 1 166 ? 19.984 -4.898 -12.18 1 70.25 166 ALA B CA 1
ATOM 3736 C C . ALA B 1 166 ? 18.5 -5.141 -12.43 1 70.25 166 ALA B C 1
ATOM 3738 O O . ALA B 1 166 ? 18.109 -5.469 -13.547 1 70.25 166 ALA B O 1
ATOM 3739 N N . GLY B 1 167 ? 17.797 -4.82 -11.445 1 78.5 167 GLY B N 1
ATOM 3740 C CA . GLY B 1 167 ? 16.344 -4.98 -11.555 1 78.5 167 GLY B CA 1
ATOM 3741 C C . GLY B 1 167 ? 15.852 -6.289 -10.969 1 78.5 167 GLY B C 1
ATOM 3742 O O . GLY B 1 167 ? 16.422 -7.348 -11.219 1 78.5 167 GLY B O 1
ATOM 3743 N N . GLY B 1 168 ? 14.875 -6.289 -10.25 1 90.25 168 GLY B N 1
ATOM 3744 C CA . GLY B 1 168 ? 14.258 -7.441 -9.609 1 90.25 168 GLY B CA 1
ATOM 3745 C C . GLY B 1 168 ? 13.469 -8.305 -10.57 1 90.25 168 GLY B C 1
ATOM 3746 O O . GLY B 1 168 ? 13.258 -7.93 -11.727 1 90.25 168 GLY B O 1
ATOM 3747 N N . VAL B 1 169 ? 13.188 -9.562 -10.188 1 91.56 169 VAL B N 1
ATOM 3748 C CA . VAL B 1 169 ? 12.422 -10.5 -11 1 91.56 169 VAL B CA 1
ATOM 3749 C C . VAL B 1 169 ? 11.227 -11.016 -10.203 1 91.56 169 VAL B C 1
ATOM 3751 O O . VAL B 1 169 ? 11.25 -11.031 -8.969 1 91.56 169 VAL B O 1
ATOM 3754 N N . LEU B 1 170 ? 10.234 -11.336 -10.953 1 94.81 170 LEU B N 1
ATOM 3755 C CA . LEU B 1 170 ? 9.055 -11.992 -10.406 1 94.81 170 LEU B CA 1
ATOM 3756 C C . LEU B 1 170 ? 8.938 -13.422 -10.938 1 94.81 170 LEU B C 1
ATOM 3758 O O . LEU B 1 170 ? 8.781 -13.633 -12.141 1 94.81 170 LEU B O 1
ATOM 3762 N N . HIS B 1 171 ? 9.07 -14.359 -9.992 1 91.38 171 HIS B N 1
ATOM 3763 C CA . HIS B 1 171 ? 8.734 -15.742 -10.312 1 91.38 171 HIS B CA 1
ATOM 3764 C C . HIS B 1 171 ? 7.234 -15.992 -10.164 1 91.38 171 HIS B C 1
ATOM 3766 O O . HIS B 1 171 ? 6.68 -15.828 -9.078 1 91.38 171 HIS B O 1
ATOM 3772 N N . CYS B 1 172 ? 6.621 -16.312 -11.266 1 90.31 172 CYS B N 1
ATOM 3773 C CA . CYS B 1 172 ? 5.223 -16.734 -11.242 1 90.31 172 CYS B CA 1
ATOM 3774 C C . CYS B 1 172 ? 5.094 -18.234 -11.445 1 90.31 172 CYS B C 1
ATOM 3776 O O . CYS B 1 172 ? 5.637 -18.781 -12.398 1 90.31 172 CYS B O 1
ATOM 3778 N N . VAL B 1 173 ? 4.371 -18.859 -10.516 1 85.81 173 VAL B N 1
ATOM 3779 C CA . VAL B 1 173 ? 4.207 -20.297 -10.586 1 85.81 173 VAL B CA 1
ATOM 3780 C C . VAL B 1 173 ? 2.736 -20.641 -10.828 1 85.81 173 VAL B C 1
ATOM 3782 O O . VAL B 1 173 ? 1.866 -20.25 -10.047 1 85.81 173 VAL B O 1
ATOM 3785 N N . ASP B 1 174 ? 2.461 -21.266 -11.867 1 79.44 174 ASP B N 1
ATOM 3786 C CA . ASP B 1 174 ? 1.119 -21.703 -12.25 1 79.44 174 ASP B CA 1
ATOM 3787 C C . ASP B 1 174 ? 1.156 -23.078 -12.914 1 79.44 174 ASP B C 1
ATOM 3789 O O . ASP B 1 174 ? 1.997 -23.328 -13.781 1 79.44 174 ASP B O 1
ATOM 3793 N N . ASN B 1 175 ? 0.283 -23.922 -12.469 1 69.62 175 ASN B N 1
ATOM 3794 C CA . ASN B 1 175 ? 0.28 -25.25 -13.055 1 69.62 175 ASN B CA 1
ATOM 3795 C C . ASN B 1 175 ? -0.765 -25.375 -14.164 1 69.62 175 ASN B C 1
ATOM 3797 O O . ASN B 1 175 ? -0.999 -26.469 -14.68 1 69.62 175 ASN B O 1
ATOM 3801 N N . PHE B 1 176 ? -1.461 -24.328 -14.461 1 63.25 176 PHE B N 1
ATOM 3802 C CA . PHE B 1 176 ? -2.428 -24.219 -15.547 1 63.25 176 PHE B CA 1
ATOM 3803 C C . PHE B 1 176 ? -3.582 -25.188 -15.344 1 63.25 176 PHE B C 1
ATOM 3805 O O . PHE B 1 176 ? -4.238 -25.594 -16.312 1 63.25 176 PHE B O 1
ATOM 3812 N N . ALA B 1 177 ? -3.768 -25.594 -14.133 1 59.5 177 ALA B N 1
ATOM 3813 C CA . ALA B 1 177 ? -4.828 -26.547 -13.852 1 59.5 177 ALA B CA 1
ATOM 3814 C C . ALA B 1 177 ? -6.195 -25.891 -13.867 1 59.5 177 ALA B C 1
ATOM 3816 O O . ALA B 1 177 ? -7.207 -26.531 -14.164 1 59.5 177 ALA B O 1
ATOM 3817 N N . HIS B 1 178 ? -6.129 -24.656 -13.547 1 59.97 178 HIS B N 1
ATOM 3818 C CA . HIS B 1 178 ? -7.41 -23.969 -13.5 1 59.97 178 HIS B CA 1
ATOM 3819 C C . HIS B 1 178 ? -7.895 -23.609 -14.898 1 59.97 178 HIS B C 1
ATOM 3821 O O . HIS B 1 178 ? -7.113 -23.141 -15.727 1 59.97 178 HIS B O 1
ATOM 3827 N N . ALA B 1 179 ? -9.117 -23.906 -15.172 1 53.88 179 ALA B N 1
ATOM 3828 C CA . ALA B 1 179 ? -9.719 -23.688 -16.484 1 53.88 179 ALA B CA 1
ATOM 3829 C C . ALA B 1 179 ? -9.586 -22.234 -16.922 1 53.88 179 ALA B C 1
ATOM 3831 O O . ALA B 1 179 ? -9.508 -21.953 -18.125 1 53.88 179 ALA B O 1
ATOM 3832 N N . HIS B 1 180 ? -9.492 -21.406 -16.016 1 58.47 180 HIS B N 1
ATOM 3833 C CA . HIS B 1 180 ? -9.477 -19.984 -16.344 1 58.47 180 HIS B CA 1
ATOM 3834 C C . HIS B 1 180 ? -8.125 -19.359 -16.031 1 58.47 180 HIS B C 1
ATOM 3836 O O . HIS B 1 180 ? -8.047 -18.172 -15.703 1 58.47 180 HIS B O 1
ATOM 3842 N N . THR B 1 181 ? -7.098 -20.203 -16.297 1 66.31 181 THR B N 1
ATOM 3843 C CA . THR B 1 181 ? -5.77 -19.656 -16.016 1 66.31 181 THR B CA 1
ATOM 3844 C C . THR B 1 181 ? -5.469 -18.484 -16.938 1 66.31 181 THR B C 1
ATOM 3846 O O . THR B 1 181 ? -5.844 -18.5 -18.125 1 66.31 181 THR B O 1
ATOM 3849 N N . THR B 1 182 ? -4.891 -17.438 -16.406 1 71.44 182 THR B N 1
ATOM 3850 C CA . THR B 1 182 ? -4.52 -16.234 -17.141 1 71.44 182 THR B CA 1
ATOM 3851 C C . THR B 1 182 ? -3.02 -16.203 -17.422 1 71.44 182 THR B C 1
ATOM 3853 O O . THR B 1 182 ? -2.502 -15.234 -17.969 1 71.44 182 THR B O 1
ATOM 3856 N N . ALA B 1 183 ? -2.299 -17.297 -17.203 1 72.81 183 ALA B N 1
ATOM 3857 C CA . ALA B 1 183 ? -0.843 -17.344 -17.312 1 72.81 183 ALA B CA 1
ATOM 3858 C C . ALA B 1 183 ? -0.386 -17.062 -18.734 1 72.81 183 ALA B C 1
ATOM 3860 O O . ALA B 1 183 ? 0.517 -16.25 -18.969 1 72.81 183 ALA B O 1
ATOM 3861 N N . PRO B 1 184 ? -1.02 -17.656 -19.703 1 66.69 184 PRO B N 1
ATOM 3862 C CA . PRO B 1 184 ? -0.59 -17.344 -21.062 1 66.69 184 PRO B CA 1
ATOM 3863 C C . PRO B 1 184 ? -0.826 -15.891 -21.438 1 66.69 184 PRO B C 1
ATOM 3865 O O . PRO B 1 184 ? -0.001 -15.281 -22.125 1 66.69 184 PRO B O 1
ATOM 3868 N N . GLN B 1 185 ? -1.834 -15.375 -20.984 1 75.44 185 GLN B N 1
ATOM 3869 C CA . GLN B 1 185 ? -2.154 -13.977 -21.266 1 75.44 185 GLN B CA 1
ATOM 3870 C C . GLN B 1 185 ? -1.168 -13.047 -20.562 1 75.44 185 GLN B C 1
ATOM 3872 O O . GLN B 1 185 ? -0.868 -11.961 -21.062 1 75.44 185 GLN B O 1
ATOM 3877 N N . LEU B 1 186 ? -0.666 -13.531 -19.438 1 84.38 186 LEU B N 1
ATOM 3878 C CA . LEU B 1 186 ? 0.308 -12.719 -18.703 1 84.38 186 LEU B CA 1
ATOM 3879 C C . LEU B 1 186 ? 1.567 -12.508 -19.547 1 84.38 186 LEU B C 1
ATOM 3881 O O . LEU B 1 186 ? 2.115 -11.406 -19.578 1 84.38 186 LEU B O 1
ATOM 3885 N N . LEU B 1 187 ? 1.971 -13.508 -20.219 1 76.38 187 LEU B N 1
ATOM 3886 C CA . LEU B 1 187 ? 3.164 -13.398 -21.047 1 76.38 187 LEU B CA 1
ATOM 3887 C C . LEU B 1 187 ? 2.951 -12.391 -22.172 1 76.38 187 LEU B C 1
ATOM 3889 O O . LEU B 1 187 ? 3.822 -11.562 -22.453 1 76.38 187 LEU B O 1
ATOM 3893 N N . ARG B 1 188 ? 1.925 -12.453 -22.781 1 75.56 188 ARG B N 1
ATOM 3894 C CA . ARG B 1 188 ? 1.594 -11.516 -23.859 1 75.56 188 ARG B CA 1
ATOM 3895 C C . ARG B 1 188 ? 1.54 -10.086 -23.328 1 75.56 188 ARG B C 1
ATOM 3897 O O . ARG B 1 188 ? 2.078 -9.172 -23.969 1 75.56 188 ARG B O 1
ATOM 3904 N N . THR B 1 189 ? 0.852 -9.961 -22.234 1 83.56 189 THR B N 1
ATOM 3905 C CA . THR B 1 189 ? 0.728 -8.641 -21.625 1 83.56 189 THR B CA 1
ATOM 3906 C C . THR B 1 189 ? 2.098 -8.094 -21.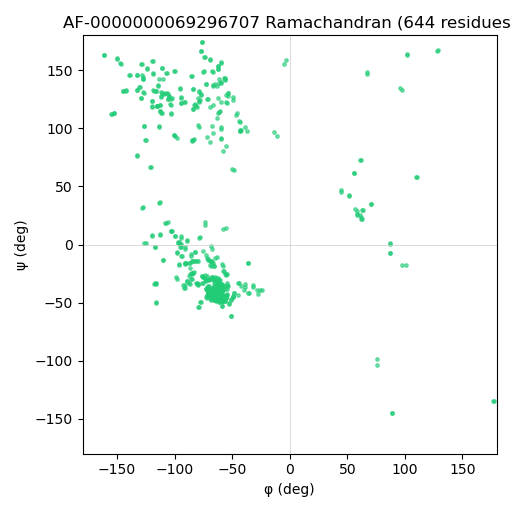234 1 83.56 189 THR B C 1
ATOM 3908 O O . THR B 1 189 ? 2.395 -6.918 -21.453 1 83.56 189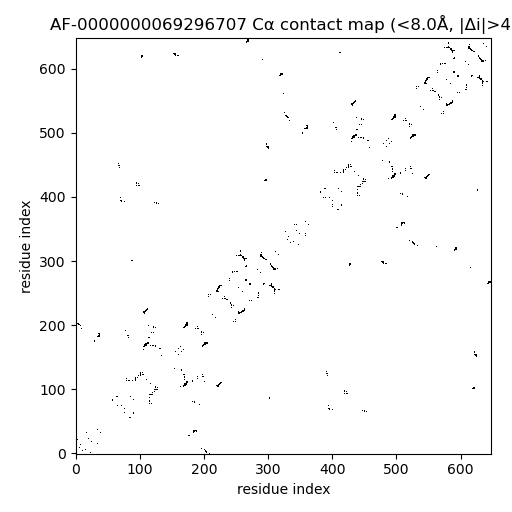 THR B O 1
ATOM 3911 N N . ALA B 1 190 ? 2.936 -8.961 -20.656 1 86.5 190 ALA B N 1
ATOM 3912 C CA . ALA B 1 190 ? 4.285 -8.555 -20.281 1 86.5 190 ALA B CA 1
ATOM 3913 C C . ALA B 1 190 ? 5.086 -8.086 -21.484 1 86.5 190 ALA B C 1
ATOM 3915 O O . ALA B 1 190 ? 5.82 -7.102 -21.422 1 86.5 190 ALA B O 1
ATOM 3916 N N . ARG B 1 191 ? 4.934 -8.766 -22.578 1 81.62 191 ARG B N 1
ATOM 3917 C CA . ARG B 1 191 ? 5.613 -8.383 -23.812 1 81.62 191 ARG B CA 1
ATOM 3918 C C . ARG B 1 191 ? 5.098 -7.039 -24.328 1 81.62 191 ARG B C 1
ATOM 3920 O O . ARG B 1 191 ? 5.887 -6.168 -24.703 1 81.62 191 ARG B O 1
ATOM 3927 N N . ARG B 1 192 ? 3.824 -6.922 -24.281 1 82 192 ARG B N 1
ATOM 3928 C CA . ARG B 1 192 ? 3.195 -5.691 -24.734 1 82 192 ARG B CA 1
ATOM 3929 C C . ARG B 1 192 ? 3.676 -4.492 -23.922 1 82 192 ARG B C 1
ATOM 3931 O O . ARG B 1 192 ? 3.867 -3.402 -24.469 1 82 192 ARG B O 1
ATOM 3938 N N . LEU B 1 193 ? 3.926 -4.719 -22.672 1 87.75 193 LEU B N 1
ATOM 3939 C CA . LEU B 1 193 ? 4.301 -3.637 -21.766 1 87.75 193 LEU B CA 1
ATOM 3940 C C . LEU B 1 193 ? 5.816 -3.535 -21.641 1 87.75 193 LEU B C 1
ATOM 3942 O O . LEU B 1 193 ? 6.328 -2.652 -20.938 1 87.75 193 LEU B O 1
ATOM 3946 N N . GLY B 1 194 ? 6.555 -4.43 -22.312 1 86.69 194 GLY B N 1
ATOM 3947 C CA . GLY B 1 194 ? 8.008 -4.422 -22.25 1 86.69 194 GLY B CA 1
ATOM 3948 C C . GLY B 1 194 ? 8.539 -4.871 -20.891 1 86.69 194 GLY B C 1
ATOM 3949 O O . GLY B 1 194 ? 9.555 -4.359 -20.422 1 86.69 194 GLY B O 1
ATOM 3950 N N . LEU B 1 195 ? 7.84 -5.832 -20.234 1 89.81 195 LEU B N 1
ATOM 3951 C CA . LEU B 1 195 ? 8.18 -6.23 -18.875 1 89.81 195 LEU B CA 1
ATOM 3952 C C . LEU B 1 195 ? 8.719 -7.656 -18.844 1 89.81 195 LEU B C 1
ATOM 3954 O O . LEU B 1 195 ? 8.969 -8.211 -17.766 1 89.81 195 LEU B O 1
ATOM 3958 N N . GLU B 1 196 ? 8.969 -8.25 -19.969 1 82.38 196 GLU B N 1
ATOM 3959 C CA . GLU B 1 196 ? 9.32 -9.664 -20.047 1 82.38 196 GLU B CA 1
ATOM 3960 C C . GLU B 1 196 ? 10.625 -9.953 -19.312 1 82.38 196 GLU B C 1
ATOM 3962 O O . GLU B 1 196 ? 10.805 -11.031 -18.75 1 82.38 196 GLU B O 1
ATOM 3967 N N . GLN B 1 197 ? 11.492 -9.031 -19.25 1 84.56 197 GLN B N 1
ATOM 3968 C CA . GLN B 1 197 ? 12.789 -9.234 -18.594 1 84.56 197 GLN B CA 1
ATOM 3969 C C . GLN B 1 197 ? 12.625 -9.398 -17.094 1 84.56 197 GLN B C 1
ATOM 3971 O O . GLN B 1 197 ? 13.531 -9.898 -16.406 1 84.56 197 GLN B O 1
ATOM 3976 N N . ARG B 1 198 ? 11.508 -8.984 -16.516 1 91.06 198 ARG B N 1
ATOM 3977 C CA . ARG B 1 198 ? 11.258 -9.062 -15.086 1 91.06 198 ARG B CA 1
ATOM 3978 C C . ARG B 1 198 ? 10.516 -10.352 -14.727 1 91.06 198 ARG B C 1
ATOM 3980 O O . ARG B 1 198 ? 10.352 -10.664 -13.547 1 91.06 198 ARG B O 1
ATOM 3987 N N . LEU B 1 199 ? 10.039 -11.094 -15.719 1 88.75 199 LEU B N 1
ATOM 3988 C CA . LEU B 1 199 ? 9.133 -12.219 -15.492 1 88.75 199 LEU B CA 1
ATOM 3989 C C . LEU B 1 199 ? 9.867 -13.547 -15.672 1 88.75 199 LEU B C 1
ATOM 3991 O O . LEU B 1 199 ? 10.57 -13.742 -16.656 1 88.75 199 LEU B O 1
ATOM 3995 N N . ARG B 1 200 ? 9.797 -14.375 -14.648 1 84.62 200 ARG B N 1
ATOM 3996 C CA . ARG B 1 200 ? 10.117 -15.797 -14.742 1 84.62 200 ARG B CA 1
ATOM 3997 C C . ARG B 1 200 ? 8.867 -16.641 -14.516 1 84.62 200 ARG B C 1
ATOM 3999 O O . ARG B 1 200 ? 8.406 -16.797 -13.383 1 84.62 200 ARG B O 1
ATOM 4006 N N . LEU B 1 201 ? 8.32 -17.125 -15.594 1 80.25 201 LEU B N 1
ATOM 4007 C CA . LEU B 1 201 ? 7.102 -17.922 -15.508 1 80.25 201 LEU B CA 1
ATOM 4008 C C . LEU B 1 201 ? 7.426 -19.406 -15.391 1 80.25 201 LEU B C 1
ATOM 4010 O O . LEU B 1 201 ? 8.141 -19.969 -16.234 1 80.25 201 LEU B O 1
ATOM 4014 N N . HIS B 1 202 ? 6.922 -19.984 -14.305 1 76.31 202 HIS B N 1
ATOM 4015 C CA . HIS B 1 202 ? 7.145 -21.391 -14.039 1 76.31 202 HIS B CA 1
ATOM 4016 C C . HIS B 1 202 ? 5.844 -22.188 -14.133 1 76.31 202 HIS B C 1
ATOM 4018 O O . HIS B 1 202 ? 4.883 -21.906 -13.414 1 76.31 202 HIS B O 1
ATOM 4024 N N . LEU B 1 203 ? 5.82 -23.141 -15.039 1 73.38 203 LEU B N 1
ATOM 4025 C CA . LEU B 1 203 ? 4.715 -24.094 -15.102 1 73.38 203 LEU B CA 1
ATOM 4026 C C . LEU B 1 203 ? 4.93 -25.234 -14.117 1 73.38 203 LEU B C 1
ATOM 4028 O O . LEU B 1 203 ? 5.559 -26.234 -14.453 1 73.38 203 LEU B O 1
ATOM 4032 N N . ASP B 1 204 ? 4.422 -25.047 -12.891 1 73.31 204 ASP B N 1
ATOM 4033 C CA . ASP B 1 204 ? 4.664 -26 -11.812 1 73.31 204 ASP B CA 1
ATOM 4034 C C . ASP B 1 204 ? 3.635 -25.828 -10.695 1 73.31 204 ASP B C 1
ATOM 4036 O O . ASP B 1 204 ? 2.859 -24.875 -10.695 1 73.31 204 ASP B O 1
ATOM 4040 N N . ASP B 1 205 ? 3.611 -26.891 -9.891 1 76.5 205 ASP B N 1
ATOM 4041 C CA . ASP B 1 205 ? 2.881 -26.75 -8.641 1 76.5 205 ASP B CA 1
ATOM 4042 C C . ASP B 1 205 ? 3.643 -25.859 -7.66 1 76.5 205 ASP B C 1
ATOM 4044 O O . ASP B 1 205 ? 4.863 -25.969 -7.523 1 76.5 205 ASP B O 1
ATOM 4048 N N . GLY B 1 206 ? 2.906 -25.016 -7.012 1 82.94 206 GLY B N 1
ATOM 4049 C CA . GLY B 1 206 ? 3.521 -24.078 -6.086 1 82.94 206 GLY B CA 1
ATOM 4050 C C . GLY B 1 206 ? 4.441 -24.734 -5.078 1 82.94 206 GLY B C 1
ATOM 4051 O O . GLY B 1 206 ? 5.57 -24.297 -4.875 1 82.94 206 GLY B O 1
ATOM 4052 N N . ARG B 1 207 ? 3.938 -25.828 -4.48 1 84.06 207 ARG B N 1
ATOM 4053 C CA . ARG B 1 207 ? 4.727 -26.547 -3.482 1 84.06 207 ARG B CA 1
ATOM 4054 C C . ARG B 1 207 ? 5.977 -27.156 -4.105 1 84.06 207 ARG B C 1
ATOM 4056 O O . ARG B 1 207 ? 7.066 -27.062 -3.541 1 84.06 207 ARG B O 1
ATOM 4063 N N . ALA B 1 208 ? 5.777 -27.781 -5.188 1 81.5 208 ALA B N 1
ATOM 4064 C CA . ALA B 1 208 ? 6.895 -28.422 -5.883 1 81.5 208 ALA B CA 1
ATOM 4065 C C . ALA B 1 208 ? 7.961 -27.391 -6.258 1 81.5 208 ALA B C 1
ATOM 4067 O O . ALA B 1 208 ? 9.156 -27.625 -6.051 1 81.5 208 ALA B O 1
ATOM 4068 N N . PHE B 1 209 ? 7.543 -26.281 -6.777 1 83.5 209 PHE B N 1
ATOM 4069 C CA . PHE B 1 209 ? 8.484 -25.25 -7.168 1 83.5 209 PHE B CA 1
ATOM 4070 C C . PHE B 1 209 ? 9.305 -24.781 -5.969 1 83.5 209 PHE B C 1
ATOM 4072 O O . PHE B 1 209 ? 10.531 -24.641 -6.066 1 83.5 209 PHE B O 1
ATOM 4079 N N . VAL B 1 210 ? 8.641 -24.469 -4.82 1 87.25 210 VAL B N 1
ATOM 4080 C CA . VAL B 1 210 ? 9.32 -23.953 -3.643 1 87.25 210 VAL B CA 1
ATOM 4081 C C . VAL B 1 210 ? 10.359 -24.953 -3.158 1 87.25 210 VAL B C 1
ATOM 4083 O O . VAL B 1 210 ? 11.484 -24.578 -2.807 1 87.25 210 VAL B O 1
ATOM 4086 N N . GLU B 1 211 ? 10.039 -26.219 -3.188 1 85.19 211 GLU B N 1
ATOM 4087 C CA . GLU B 1 211 ? 10.945 -27.266 -2.732 1 85.19 211 GLU B CA 1
ATOM 4088 C C . GLU B 1 211 ? 12.117 -27.438 -3.701 1 85.19 211 GLU B C 1
ATOM 4090 O O . GLU B 1 211 ? 13.273 -27.531 -3.281 1 85.19 211 GLU B O 1
ATOM 4095 N N . GLU B 1 212 ? 11.82 -27.359 -4.945 1 83.56 212 GLU B N 1
ATOM 4096 C CA . GLU B 1 212 ? 12.805 -27.719 -5.961 1 83.56 212 GLU B CA 1
ATOM 4097 C C . GLU B 1 212 ? 13.719 -26.547 -6.289 1 83.56 212 GLU B C 1
ATOM 4099 O O . GLU B 1 212 ? 14.844 -26.734 -6.766 1 83.56 212 GLU B O 1
ATOM 4104 N N . SER B 1 213 ? 13.219 -25.359 -6.055 1 85.38 213 SER B N 1
ATOM 4105 C CA . SER B 1 213 ? 13.969 -24.188 -6.484 1 85.38 213 SER B CA 1
ATOM 4106 C C . SER B 1 213 ? 14.938 -23.734 -5.395 1 85.38 213 SER B C 1
ATOM 4108 O O . SER B 1 213 ? 15.648 -22.734 -5.574 1 85.38 213 SER B O 1
ATOM 4110 N N . ALA B 1 214 ? 15.055 -24.375 -4.328 1 85.44 214 ALA B N 1
ATOM 4111 C CA . ALA B 1 214 ? 15.805 -23.922 -3.156 1 85.44 214 ALA B CA 1
ATOM 4112 C C . ALA B 1 214 ? 17.266 -23.672 -3.504 1 85.44 214 ALA B C 1
ATOM 4114 O O . ALA B 1 214 ? 17.891 -22.734 -2.992 1 85.44 214 ALA B O 1
ATOM 4115 N N . ASP B 1 215 ? 17.859 -24.406 -4.367 1 82.75 215 ASP B N 1
ATOM 4116 C CA . ASP B 1 215 ? 19.266 -24.281 -4.711 1 82.75 215 ASP B CA 1
ATOM 4117 C C . ASP B 1 215 ? 19.5 -23.125 -5.691 1 82.75 215 ASP B C 1
ATOM 4119 O O . ASP B 1 215 ? 20.5 -22.422 -5.602 1 82.75 215 ASP B O 1
ATOM 4123 N N . SER B 1 216 ? 18.562 -22.922 -6.535 1 79.38 216 SER B N 1
ATOM 4124 C CA . SER B 1 216 ? 18.719 -21.938 -7.602 1 79.38 216 SER B CA 1
ATOM 4125 C C . SER B 1 216 ? 18.203 -20.562 -7.172 1 79.38 216 SER B C 1
ATOM 4127 O O . SER B 1 216 ? 18.703 -19.531 -7.641 1 79.38 216 SER B O 1
ATOM 4129 N N . VAL B 1 217 ? 17.219 -20.531 -6.434 1 77.88 217 VAL B N 1
ATOM 4130 C CA . VAL B 1 217 ? 16.641 -19.297 -5.914 1 77.88 217 VAL B CA 1
ATOM 4131 C C . VAL B 1 217 ? 16.547 -19.375 -4.391 1 77.88 217 VAL B C 1
ATOM 4133 O O . VAL B 1 217 ? 15.5 -19.703 -3.832 1 77.88 217 VAL B O 1
ATOM 4136 N N . PRO B 1 218 ? 17.531 -18.953 -3.832 1 75.44 218 PRO B N 1
ATOM 4137 C CA . PRO B 1 218 ? 17.609 -19.281 -2.404 1 75.44 218 PRO B CA 1
ATOM 4138 C C . PRO B 1 218 ? 16.625 -18.469 -1.564 1 75.44 218 PRO B C 1
ATOM 4140 O O . PRO B 1 218 ? 16.078 -18.969 -0.581 1 75.44 218 PRO B O 1
ATOM 4143 N N . PHE B 1 219 ? 16.422 -17.203 -1.89 1 91.38 219 PHE B N 1
ATOM 4144 C CA . PHE B 1 219 ? 15.531 -16.438 -1.012 1 91.38 219 PHE B CA 1
ATOM 4145 C C . PHE B 1 219 ? 14.609 -15.539 -1.822 1 91.38 219 PHE B C 1
ATOM 4147 O O . PHE B 1 219 ? 14.961 -15.109 -2.922 1 91.38 219 PHE B O 1
ATOM 4154 N N . PHE B 1 220 ? 13.484 -15.438 -1.279 1 95.44 220 PHE B N 1
ATOM 4155 C CA . PHE B 1 220 ? 12.539 -14.43 -1.743 1 95.44 220 PHE B CA 1
ATOM 4156 C C . PHE B 1 220 ? 12.422 -13.289 -0.736 1 95.44 220 PHE B C 1
ATOM 4158 O O . PHE B 1 220 ? 12.594 -13.5 0.467 1 95.44 220 PHE B O 1
ATOM 4165 N N . ASP B 1 221 ? 12.18 -12.109 -1.233 1 96.12 221 ASP B N 1
ATOM 4166 C CA . ASP B 1 221 ? 11.992 -11.008 -0.296 1 96.12 221 ASP B CA 1
ATOM 4167 C C . ASP B 1 221 ? 10.578 -10.438 -0.402 1 96.12 221 ASP B C 1
ATOM 4169 O O . ASP B 1 221 ? 10.211 -9.547 0.365 1 96.12 221 ASP B O 1
ATOM 4173 N N . PHE B 1 222 ? 9.844 -10.969 -1.297 1 97.56 222 PHE B N 1
ATOM 4174 C CA . PHE B 1 222 ? 8.445 -10.586 -1.44 1 97.56 222 PHE B CA 1
ATOM 4175 C C . PHE B 1 222 ? 7.633 -11.727 -2.045 1 97.56 222 PHE B C 1
ATOM 4177 O O . PHE B 1 222 ? 7.809 -12.07 -3.217 1 97.56 222 PHE B O 1
ATOM 4184 N N . VAL B 1 223 ? 6.707 -12.312 -1.276 1 97.31 223 VAL B N 1
ATOM 4185 C CA . VAL B 1 223 ? 5.918 -13.461 -1.711 1 97.31 223 VAL B CA 1
ATOM 4186 C C . VAL B 1 223 ? 4.434 -13.109 -1.691 1 97.31 223 VAL B C 1
ATOM 4188 O O . VAL B 1 223 ? 3.92 -12.609 -0.687 1 97.31 223 VAL B O 1
ATOM 4191 N N . TRP B 1 224 ? 3.779 -13.266 -2.824 1 97.38 224 TRP B N 1
ATOM 4192 C CA . TRP B 1 224 ? 2.342 -13.07 -2.969 1 97.38 224 TRP B CA 1
ATOM 4193 C C . TRP B 1 224 ? 1.632 -14.391 -3.234 1 97.38 224 TRP B C 1
ATOM 4195 O O . TRP B 1 224 ? 1.864 -15.031 -4.262 1 97.38 224 TRP B O 1
ATOM 4205 N N . LEU B 1 225 ? 0.835 -14.789 -2.277 1 93.94 225 LEU B N 1
ATOM 4206 C CA . LEU B 1 225 ? 0.066 -16.031 -2.387 1 93.94 225 LEU B CA 1
ATOM 4207 C C . LEU B 1 225 ? -1.378 -15.734 -2.777 1 93.94 225 LEU B C 1
ATOM 4209 O O . LEU B 1 225 ? -2.219 -15.469 -1.915 1 93.94 225 LEU B O 1
ATOM 4213 N N . ASP B 1 226 ? -1.602 -15.797 -4.086 1 86.88 226 ASP B N 1
ATOM 4214 C CA . ASP B 1 226 ? -2.928 -15.523 -4.629 1 86.88 226 ASP B CA 1
ATOM 4215 C C . ASP B 1 226 ? -3.807 -16.766 -4.598 1 86.88 226 ASP B C 1
ATOM 4217 O O . ASP B 1 226 ? -3.824 -17.547 -5.551 1 86.88 226 ASP B O 1
ATOM 4221 N N . GLY B 1 227 ? -4.523 -17.062 -3.652 1 75.88 227 GLY B N 1
ATOM 4222 C CA . GLY B 1 227 ? -5.348 -18.25 -3.469 1 75.88 227 GLY B CA 1
ATOM 4223 C C . GLY B 1 227 ? -4.809 -19.188 -2.406 1 75.88 227 GLY B C 1
ATOM 4224 O O . GLY B 1 227 ? -4.516 -20.359 -2.693 1 75.88 227 GLY B O 1
ATOM 4225 N N . LEU B 1 228 ? -4.691 -18.656 -1.287 1 71.5 228 LEU B N 1
ATOM 4226 C CA . LEU B 1 228 ? -4.07 -19.359 -0.174 1 71.5 228 LEU B CA 1
ATOM 4227 C C . LEU B 1 228 ? -4.668 -20.766 -0.019 1 71.5 228 LEU B C 1
ATOM 4229 O O . LEU B 1 228 ? -3.936 -21.75 0.002 1 71.5 228 LEU B O 1
ATOM 4233 N N . LEU B 1 229 ? -5.922 -20.844 -0.082 1 71.06 229 LEU B N 1
ATOM 4234 C CA . LEU B 1 229 ? -6.555 -22.109 0.241 1 71.06 229 LEU B CA 1
ATOM 4235 C C . LEU B 1 229 ? -6.473 -23.078 -0.94 1 71.06 229 LEU B C 1
ATOM 4237 O O . LEU B 1 229 ? -6.672 -24.281 -0.779 1 71.06 229 LEU B O 1
ATOM 4241 N N . ASP B 1 230 ? -6.145 -22.594 -2.082 1 69.12 230 ASP B N 1
ATOM 4242 C CA . ASP B 1 230 ? -5.934 -23.453 -3.238 1 69.12 230 ASP B CA 1
ATOM 4243 C C . ASP B 1 230 ? -4.594 -24.172 -3.145 1 69.12 230 ASP B C 1
ATOM 4245 O O . ASP B 1 230 ? -4.457 -25.312 -3.609 1 69.12 230 ASP B O 1
ATOM 4249 N N . PHE B 1 231 ? -3.695 -23.578 -2.48 1 72.62 231 PHE B N 1
ATOM 4250 C CA . PHE B 1 231 ? -2.348 -24.125 -2.461 1 72.62 231 PHE B CA 1
ATOM 4251 C C . PHE B 1 231 ? -2.016 -24.688 -1.086 1 72.62 231 PHE B C 1
ATOM 4253 O O . PHE B 1 231 ? -1 -25.375 -0.916 1 72.62 231 PHE B O 1
ATOM 4260 N N . ALA B 1 232 ? -2.826 -24.344 -0.174 1 78 232 ALA B N 1
ATOM 4261 C CA . ALA B 1 232 ? -2.701 -24.859 1.188 1 78 232 ALA B CA 1
ATOM 4262 C C . ALA B 1 232 ? -3.967 -25.609 1.614 1 78 232 ALA B C 1
ATOM 4264 O O . ALA B 1 232 ? -4.652 -25.188 2.551 1 78 232 ALA B O 1
ATOM 4265 N N . PRO B 1 233 ? -4.113 -26.719 0.889 1 76.12 233 PRO B N 1
ATOM 4266 C CA . PRO B 1 233 ? -5.312 -27.453 1.285 1 76.12 233 PRO B CA 1
ATOM 4267 C C . PRO B 1 233 ? -5.262 -27.922 2.736 1 76.12 233 PRO B C 1
ATOM 4269 O O . PRO B 1 233 ? -4.176 -28.141 3.281 1 76.12 233 PRO B O 1
ATOM 4272 N N . PRO B 1 234 ? -6.453 -28.094 3.316 1 81.44 234 PRO B N 1
ATOM 4273 C CA . PRO B 1 234 ? -6.48 -28.594 4.695 1 81.44 234 PRO B CA 1
ATOM 4274 C C . PRO B 1 234 ? -5.758 -29.922 4.863 1 81.44 234 PRO B C 1
ATOM 4276 O O . PRO B 1 234 ? -5.793 -30.766 3.961 1 81.44 234 PRO B O 1
ATOM 4279 N N . VAL B 1 235 ? -5.094 -30.078 5.953 1 82.69 235 VAL B N 1
ATOM 4280 C CA . VAL B 1 235 ? -4.453 -31.328 6.34 1 82.69 235 VAL B CA 1
ATOM 4281 C C . VAL B 1 235 ? -5.285 -32.031 7.418 1 82.69 235 VAL B C 1
ATOM 4283 O O . VAL B 1 235 ? -5.5 -31.469 8.5 1 82.69 235 VAL B O 1
ATOM 4286 N N . GLY B 1 236 ? -5.75 -33.219 7.152 1 84.5 236 GLY B N 1
ATOM 4287 C CA . GLY B 1 236 ? -6.629 -33.906 8.078 1 84.5 236 GLY B CA 1
ATOM 4288 C C . GLY B 1 236 ? -7.898 -33.156 8.391 1 84.5 236 GLY B C 1
ATOM 4289 O O . GLY B 1 236 ? -8.352 -33.125 9.531 1 84.5 236 GLY B O 1
ATOM 4290 N N . GLY B 1 237 ? -8.328 -32.312 7.469 1 78.56 237 GLY B N 1
ATOM 4291 C CA . GLY B 1 237 ? -9.547 -31.531 7.633 1 78.56 237 GLY B CA 1
ATOM 4292 C C . GLY B 1 237 ? -9.312 -30.219 8.359 1 78.56 237 GLY B C 1
ATOM 4293 O O . GLY B 1 237 ? -10.25 -29.438 8.562 1 78.56 237 GLY B O 1
ATOM 4294 N N . ASP B 1 238 ? -8.102 -29.922 8.742 1 85.31 238 ASP B N 1
ATOM 4295 C CA . ASP B 1 238 ? -7.77 -28.719 9.492 1 85.31 238 ASP B CA 1
ATOM 4296 C C . ASP B 1 238 ? -7.129 -27.656 8.586 1 85.31 238 ASP B C 1
ATOM 4298 O O . ASP B 1 238 ? -5.992 -27.828 8.141 1 85.31 238 ASP B O 1
ATOM 4302 N N . VAL B 1 239 ? -7.84 -26.578 8.383 1 84.12 239 VAL B N 1
ATOM 4303 C CA . VAL B 1 239 ? -7.402 -25.484 7.527 1 84.12 239 VAL B CA 1
ATOM 4304 C C . VAL B 1 239 ? -6.125 -24.859 8.086 1 84.12 239 VAL B C 1
ATOM 4306 O O . VAL B 1 239 ? -5.188 -24.562 7.34 1 84.12 239 VAL B O 1
ATOM 4309 N N . LYS B 1 240 ? -6.086 -24.766 9.32 1 86.25 240 LYS B N 1
ATOM 4310 C CA . LYS B 1 240 ? -4.926 -24.172 9.977 1 86.25 240 LYS B CA 1
ATOM 4311 C C . LYS B 1 240 ? -3.664 -24.984 9.719 1 86.25 240 LYS B C 1
ATOM 4313 O O . LYS B 1 240 ? -2.607 -24.422 9.422 1 86.25 240 LYS B O 1
ATOM 4318 N N . ALA B 1 241 ? -3.863 -26.281 9.797 1 87.94 241 ALA B N 1
ATOM 4319 C CA . ALA B 1 241 ? -2.73 -27.172 9.562 1 87.94 241 ALA B CA 1
ATOM 4320 C C . ALA B 1 241 ? -2.236 -27.078 8.125 1 87.94 241 ALA B C 1
ATOM 4322 O O . ALA B 1 241 ? -1.035 -27.172 7.867 1 87.94 241 ALA B O 1
ATOM 4323 N N . GLY B 1 242 ? -3.145 -26.906 7.25 1 86.88 242 GLY B N 1
ATOM 4324 C CA . GLY B 1 242 ? -2.781 -26.734 5.852 1 86.88 242 GLY B CA 1
ATOM 4325 C C . GLY B 1 242 ? -1.961 -25.484 5.59 1 86.88 242 GLY B C 1
ATOM 4326 O O . GLY B 1 242 ? -0.929 -25.547 4.922 1 86.88 242 GLY B O 1
ATOM 4327 N N . ILE B 1 243 ? -2.398 -24.391 6.184 1 88.69 243 ILE B N 1
ATOM 4328 C CA . ILE B 1 243 ? -1.701 -23.109 6.023 1 88.69 243 ILE B CA 1
ATOM 4329 C C . ILE B 1 243 ? -0.309 -23.203 6.645 1 88.69 243 ILE B C 1
ATOM 4331 O O . ILE B 1 243 ? 0.681 -22.812 6.023 1 88.69 243 ILE B O 1
ATOM 4335 N N . ASP B 1 244 ? -0.245 -23.828 7.781 1 90.69 244 ASP B N 1
ATOM 4336 C CA . ASP B 1 244 ? 1.029 -23.953 8.484 1 90.69 244 ASP B CA 1
ATOM 4337 C C . ASP B 1 244 ? 2.012 -24.812 7.684 1 90.69 244 ASP B C 1
ATOM 4339 O O . ASP B 1 244 ? 3.205 -24.516 7.633 1 90.69 244 ASP B O 1
ATOM 4343 N N . LYS B 1 245 ? 1.514 -25.844 7.164 1 89.06 245 LYS B N 1
ATOM 4344 C CA . LYS B 1 245 ? 2.373 -26.703 6.367 1 89.06 245 LYS B CA 1
ATOM 4345 C C . LYS B 1 245 ? 2.951 -25.969 5.168 1 89.06 245 LYS B C 1
ATOM 4347 O O . LYS B 1 245 ? 4.145 -26.062 4.883 1 89.06 245 LYS B O 1
ATOM 4352 N N . PHE B 1 246 ? 2.135 -25.266 4.543 1 89.81 246 PHE B N 1
ATOM 4353 C CA . PHE B 1 246 ? 2.59 -24.547 3.365 1 89.81 246 PHE B CA 1
ATOM 4354 C C . PHE B 1 246 ? 3.553 -23.422 3.76 1 89.81 246 PHE B C 1
ATOM 4356 O O . PHE B 1 246 ? 4.59 -23.25 3.121 1 89.81 246 PHE B O 1
ATOM 4363 N N . LEU B 1 247 ? 3.219 -22.656 4.77 1 91.44 247 LEU B N 1
ATOM 4364 C CA . LEU B 1 247 ? 4.105 -21.594 5.234 1 91.44 247 LEU B CA 1
ATOM 4365 C C . LEU B 1 247 ? 5.406 -22.172 5.785 1 91.44 247 LEU B C 1
ATOM 4367 O O . LEU B 1 247 ? 6.457 -21.531 5.699 1 91.44 247 LEU B O 1
ATOM 4371 N N . GLY B 1 248 ? 5.34 -23.375 6.285 1 91.31 248 GLY B N 1
ATOM 4372 C CA . GLY B 1 248 ? 6.555 -24.047 6.707 1 91.31 248 GLY B CA 1
ATOM 4373 C C . GLY B 1 248 ? 7.543 -24.266 5.574 1 91.31 248 GLY B C 1
ATOM 4374 O O . GLY B 1 248 ? 8.758 -24.266 5.797 1 91.31 248 GLY B O 1
ATOM 4375 N N . LEU B 1 249 ? 7.02 -24.422 4.398 1 90.44 249 LEU B N 1
ATOM 4376 C CA . LEU B 1 249 ? 7.852 -24.609 3.215 1 90.44 249 LEU B CA 1
ATOM 4377 C C . LEU B 1 249 ? 8.398 -23.266 2.727 1 90.44 249 LEU B C 1
ATOM 4379 O O . LEU B 1 249 ? 9.555 -23.188 2.303 1 90.44 249 LEU B O 1
ATOM 4383 N N . ILE B 1 250 ? 7.652 -22.219 2.859 1 92.62 250 ILE B N 1
ATOM 4384 C CA . ILE B 1 250 ? 7.965 -20.953 2.23 1 92.62 250 ILE B CA 1
ATOM 4385 C C . ILE B 1 250 ? 8.797 -20.094 3.182 1 92.62 250 ILE B C 1
ATOM 4387 O O . ILE B 1 250 ? 9.727 -19.406 2.756 1 92.62 250 ILE B O 1
ATOM 4391 N N . TRP B 1 251 ? 8.516 -20.141 4.445 1 93 251 TRP B N 1
ATOM 4392 C CA . TRP B 1 251 ? 9.008 -19.188 5.43 1 93 251 TRP B CA 1
ATOM 4393 C C . TRP B 1 251 ? 10.531 -19.219 5.512 1 93 251 TRP B C 1
ATOM 4395 O O . TRP B 1 251 ? 11.188 -18.172 5.531 1 93 251 TRP B O 1
ATOM 4405 N N . PRO B 1 252 ? 11.156 -20.453 5.457 1 91.81 252 PRO B N 1
ATOM 4406 C CA . PRO B 1 252 ? 12.625 -20.484 5.496 1 91.81 252 PRO B CA 1
ATOM 4407 C C . PRO B 1 252 ? 13.258 -19.891 4.246 1 91.81 252 PRO B C 1
ATOM 4409 O O . PRO B 1 252 ? 14.461 -19.594 4.238 1 91.81 252 PRO B O 1
ATOM 4412 N N . ARG B 1 253 ? 12.43 -19.734 3.223 1 93.56 253 ARG B N 1
ATOM 4413 C CA . ARG B 1 253 ? 12.922 -19.219 1.95 1 93.56 253 ARG B CA 1
ATOM 4414 C C . ARG B 1 253 ? 12.711 -17.703 1.862 1 93.56 253 ARG B C 1
ATOM 4416 O O . ARG B 1 253 ? 13.047 -17.094 0.85 1 93.56 253 ARG B O 1
ATOM 4423 N N . VAL B 1 254 ? 12.172 -17.109 2.873 1 94.81 254 VAL B N 1
ATOM 4424 C CA . VAL B 1 254 ? 11.938 -15.664 2.893 1 94.81 254 VAL B CA 1
ATOM 4425 C C . VAL B 1 254 ? 13.109 -14.969 3.58 1 94.81 254 VAL B C 1
ATOM 4427 O O . VAL B 1 254 ? 13.5 -15.336 4.691 1 94.81 254 VAL B O 1
ATOM 4430 N N . ALA B 1 255 ? 13.719 -14.008 2.947 1 93.19 255 ALA B N 1
ATOM 4431 C CA . ALA B 1 255 ? 14.844 -13.242 3.492 1 93.19 255 ALA B CA 1
ATOM 4432 C C . ALA B 1 255 ? 14.43 -12.477 4.742 1 93.19 255 ALA B C 1
ATOM 4434 O O . ALA B 1 255 ? 13.258 -12.109 4.895 1 93.19 255 ALA B O 1
ATOM 4435 N N . PRO B 1 256 ? 15.398 -12.234 5.668 1 92.06 256 PRO B N 1
ATOM 4436 C CA . PRO B 1 256 ? 15.07 -11.336 6.773 1 92.06 256 PRO B CA 1
ATOM 4437 C C . PRO B 1 256 ? 14.531 -9.984 6.301 1 92.06 256 PRO B C 1
ATOM 4439 O O . PRO B 1 256 ? 15.102 -9.375 5.395 1 92.06 256 PRO B O 1
ATOM 4442 N N . GLY B 1 257 ? 13.414 -9.578 6.879 1 92.62 257 GLY B N 1
ATOM 4443 C CA . GLY B 1 257 ? 12.773 -8.336 6.469 1 92.62 257 GLY B CA 1
ATOM 4444 C C . GLY B 1 257 ? 11.812 -8.516 5.309 1 92.62 257 GLY B C 1
ATOM 4445 O O . GLY B 1 257 ? 11.094 -7.586 4.941 1 92.62 257 GLY B O 1
ATOM 4446 N N . GLY B 1 258 ? 11.82 -9.742 4.754 1 95.19 258 GLY B N 1
ATOM 4447 C CA . GLY B 1 258 ? 10.961 -10.023 3.615 1 95.19 258 GLY B CA 1
ATOM 4448 C C . GLY B 1 258 ? 9.508 -10.203 4 1 95.19 258 GLY B C 1
ATOM 4449 O O . GLY B 1 258 ? 9.172 -10.25 5.188 1 95.19 258 GLY B O 1
ATOM 4450 N N . PHE B 1 259 ? 8.641 -10.344 2.982 1 97 259 PHE B N 1
ATOM 4451 C CA . PHE B 1 259 ? 7.203 -10.328 3.201 1 97 259 PHE B CA 1
ATOM 4452 C C . PHE B 1 259 ? 6.547 -11.547 2.574 1 97 259 PHE B C 1
ATOM 4454 O O . PHE B 1 259 ? 6.949 -11.992 1.495 1 97 259 PHE B O 1
ATOM 4461 N N . VAL B 1 260 ? 5.574 -12.047 3.24 1 96 260 VAL B N 1
ATOM 4462 C CA . VAL B 1 260 ? 4.598 -12.977 2.678 1 96 260 VAL B CA 1
ATOM 4463 C C . VAL B 1 260 ? 3.197 -12.367 2.771 1 96 260 VAL B C 1
ATOM 4465 O O . VAL B 1 260 ? 2.729 -12.039 3.863 1 96 260 VAL B O 1
ATOM 4468 N N . LEU B 1 261 ? 2.607 -12.188 1.656 1 97.25 261 LEU B N 1
ATOM 4469 C CA . LEU B 1 261 ? 1.25 -11.656 1.584 1 97.25 261 LEU B CA 1
ATOM 4470 C C . LEU B 1 261 ? 0.258 -12.758 1.218 1 97.25 261 LEU B C 1
ATOM 4472 O O . LEU B 1 261 ? 0.479 -13.5 0.263 1 97.25 261 LEU B O 1
ATOM 4476 N N . LEU B 1 262 ? -0.795 -12.836 2.002 1 94.62 262 LEU B N 1
ATOM 4477 C CA . LEU B 1 262 ? -1.848 -13.828 1.81 1 94.62 262 LEU B CA 1
ATOM 4478 C C . LEU B 1 262 ? -3.148 -13.156 1.373 1 94.62 262 LEU B C 1
ATOM 4480 O O . LEU B 1 262 ? -3.645 -12.25 2.047 1 94.62 262 LEU B O 1
ATOM 4484 N N . HIS B 1 263 ? -3.699 -13.617 0.333 1 93.31 263 HIS B N 1
ATOM 4485 C CA . HIS B 1 263 ? -4.957 -13.07 -0.168 1 93.31 263 HIS B CA 1
ATOM 4486 C C . HIS B 1 263 ? -6.152 -13.711 0.52 1 93.31 263 HIS B C 1
ATOM 4488 O O . HIS B 1 263 ? -6.125 -14.906 0.833 1 93.31 263 HIS B O 1
ATOM 4494 N N . SER B 1 264 ? -7.18 -12.938 0.741 1 88 264 SER B N 1
ATOM 4495 C CA . SER B 1 264 ? -8.492 -13.367 1.209 1 88 264 SER B CA 1
ATOM 4496 C C . SER B 1 264 ? -8.398 -14.031 2.578 1 88 264 SER B C 1
ATOM 4498 O O . SER B 1 264 ? -8.719 -15.211 2.725 1 88 264 SER B O 1
ATOM 4500 N N . THR B 1 265 ? -8.172 -13.258 3.582 1 90.94 265 THR B N 1
ATOM 4501 C CA . THR B 1 265 ? -7.855 -13.82 4.891 1 90.94 265 THR B CA 1
ATOM 4502 C C . THR B 1 265 ? -8.938 -13.469 5.906 1 90.94 265 THR B C 1
ATOM 4504 O O . THR B 1 265 ? -9.578 -14.359 6.473 1 90.94 265 THR B O 1
ATOM 4507 N N . LEU B 1 266 ? -9.328 -12.289 6.031 1 90 266 LEU B N 1
ATOM 4508 C CA . LEU B 1 266 ? -9.984 -11.75 7.219 1 90 266 LEU B CA 1
ATOM 4509 C C . LEU B 1 266 ? -11.438 -12.211 7.289 1 90 266 LEU B C 1
ATOM 4511 O O . LEU B 1 266 ? -12 -12.352 8.383 1 90 266 LEU B O 1
ATOM 4515 N N . THR B 1 267 ? -12.016 -12.352 6.188 1 86.94 267 THR B N 1
ATOM 4516 C CA . THR B 1 267 ? -13.453 -12.594 6.246 1 86.94 267 THR B CA 1
ATOM 4517 C C . THR B 1 267 ? -13.758 -14.086 6.168 1 86.94 267 THR B C 1
ATOM 4519 O O . THR B 1 267 ? -14.922 -14.484 6.109 1 86.94 267 THR B O 1
ATOM 4522 N N . ASN B 1 268 ? -12.75 -14.844 6.102 1 82.69 268 ASN B N 1
ATOM 4523 C CA . ASN B 1 268 ? -12.852 -16.297 6.25 1 82.69 268 ASN B CA 1
ATOM 4524 C C . ASN B 1 268 ? -12.594 -16.719 7.691 1 82.69 268 ASN B C 1
ATOM 4526 O O . ASN B 1 268 ? -11.508 -16.484 8.234 1 82.69 268 ASN B O 1
ATOM 4530 N N . SER B 1 269 ? -13.562 -17.391 8.273 1 85.5 269 SER B N 1
ATOM 4531 C CA . SER B 1 269 ? -13.5 -17.672 9.703 1 85.5 269 SER B CA 1
ATOM 4532 C C . SER B 1 269 ? -12.336 -18.609 10.031 1 85.5 269 SER B C 1
ATOM 4534 O O . SER B 1 269 ? -11.695 -18.453 11.07 1 85.5 269 SER B O 1
ATOM 4536 N N . ALA B 1 270 ? -12.102 -19.594 9.227 1 82.88 270 ALA B N 1
ATOM 4537 C CA . ALA B 1 270 ? -11.008 -20.531 9.484 1 82.88 270 ALA B CA 1
ATOM 4538 C C . ALA B 1 270 ? -9.656 -19.828 9.406 1 82.88 270 ALA B C 1
ATOM 4540 O O . ALA B 1 270 ? -8.789 -20.031 10.258 1 82.88 270 ALA B O 1
ATOM 4541 N N . VAL B 1 271 ? -9.508 -19 8.453 1 87 271 VAL B N 1
ATOM 4542 C CA . VAL B 1 271 ? -8.242 -18.297 8.266 1 87 271 VAL B CA 1
ATOM 4543 C C . VAL B 1 271 ? -8.062 -17.266 9.383 1 87 271 VAL B C 1
ATOM 4545 O O . VAL B 1 271 ? -6.957 -17.078 9.898 1 87 271 VAL B O 1
ATOM 4548 N N . ARG B 1 272 ? -9.125 -16.609 9.68 1 89.62 272 ARG B N 1
ATOM 4549 C CA . ARG B 1 272 ? -9.055 -15.641 10.766 1 89.62 272 ARG B CA 1
ATOM 4550 C C . ARG B 1 272 ? -8.664 -16.312 12.078 1 89.62 272 ARG B C 1
ATOM 4552 O O . ARG B 1 272 ? -7.895 -15.758 12.867 1 89.62 272 ARG B O 1
ATOM 4559 N N . SER B 1 273 ? -9.266 -17.469 12.32 1 88 273 SER B N 1
ATOM 4560 C CA . SER B 1 273 ? -8.883 -18.234 13.508 1 88 273 SER B CA 1
ATOM 4561 C C . SER B 1 273 ? -7.395 -18.578 13.484 1 88 273 SER B C 1
ATOM 4563 O O . SER B 1 273 ? -6.73 -18.531 14.523 1 88 273 SER B O 1
ATOM 4565 N N . TRP B 1 274 ? -6.902 -18.906 12.336 1 89.38 274 TRP B N 1
ATOM 4566 C CA . TRP B 1 274 ? -5.477 -19.172 12.18 1 89.38 274 TRP B CA 1
ATOM 4567 C C . TRP B 1 274 ? -4.656 -17.922 12.5 1 89.38 274 TRP B C 1
ATOM 4569 O O . TRP B 1 274 ? -3.652 -18 13.219 1 89.38 274 TRP B O 1
ATOM 4579 N N . LEU B 1 275 ? -5.105 -16.781 12.086 1 89.12 275 LEU B N 1
ATOM 4580 C CA . LEU B 1 275 ? -4.434 -15.516 12.352 1 89.12 275 LEU B CA 1
ATOM 4581 C C . LEU B 1 275 ? -4.391 -15.227 13.852 1 89.12 275 LEU B C 1
ATOM 4583 O O . LEU B 1 275 ? -3.381 -14.742 14.367 1 89.12 275 LEU B O 1
ATOM 4587 N N . ASP B 1 276 ? -5.445 -15.531 14.469 1 86.25 276 ASP B N 1
ATOM 4588 C CA . ASP B 1 276 ? -5.504 -15.344 15.914 1 86.25 276 ASP B CA 1
ATOM 4589 C C . ASP B 1 276 ? -4.453 -16.203 16.609 1 86.25 276 ASP B C 1
ATOM 4591 O O . ASP B 1 276 ? -3.871 -15.773 17.625 1 86.25 276 ASP B O 1
ATOM 4595 N N . GLY B 1 277 ? -4.266 -17.312 16.062 1 82.88 277 GLY B N 1
ATOM 4596 C CA . GLY B 1 277 ? -3.293 -18.219 16.656 1 82.88 277 GLY B CA 1
ATOM 4597 C C . GLY B 1 277 ? -1.857 -17.781 16.422 1 82.88 277 GLY B C 1
ATOM 4598 O O . GLY B 1 277 ? -0.97 -18.109 17.219 1 82.88 277 GLY B O 1
ATOM 4599 N N . LEU B 1 278 ? -1.605 -17.094 15.328 1 82 278 LEU B N 1
ATOM 4600 C CA . LEU B 1 278 ? -0.259 -16.625 15.023 1 82 278 LEU B CA 1
ATOM 4601 C C . LEU B 1 278 ? 0.234 -15.664 16.094 1 82 278 LEU B C 1
ATOM 4603 O O . LEU B 1 278 ? 1.401 -15.711 16.5 1 82 278 LEU B O 1
ATOM 4607 N N . ALA B 1 279 ? -0.599 -14.82 16.531 1 66.31 279 ALA B N 1
ATOM 4608 C CA . ALA B 1 279 ? -0.266 -13.805 17.531 1 66.31 279 ALA B CA 1
ATOM 4609 C C . ALA B 1 279 ? 0.09 -14.445 18.875 1 66.31 279 ALA B C 1
ATOM 4611 O O . ALA B 1 279 ? 0.922 -13.914 19.609 1 66.31 279 ALA B O 1
ATOM 4612 N N . ALA B 1 280 ? -0.529 -15.523 19.125 1 62.41 280 ALA B N 1
ATOM 4613 C CA . ALA B 1 280 ? -0.473 -16.141 20.453 1 62.41 280 ALA B CA 1
ATOM 4614 C C . ALA B 1 280 ? 0.695 -17.109 20.547 1 62.41 280 ALA B C 1
ATOM 4616 O O . ALA B 1 280 ? 1.169 -17.406 21.656 1 62.41 280 ALA B O 1
ATOM 4617 N N . SER B 1 281 ? 0.983 -17.688 19.375 1 62.94 281 SER B N 1
ATOM 4618 C CA . SER B 1 281 ? 1.867 -18.844 19.516 1 62.94 281 SER B CA 1
ATOM 4619 C C . SER B 1 281 ? 3.014 -18.781 18.516 1 62.94 281 SER B C 1
ATOM 4621 O O . SER B 1 281 ? 2.926 -18.078 17.5 1 62.94 281 SER B O 1
ATOM 4623 N N . SER B 1 282 ? 4.086 -19.281 19 1 64.69 282 SER B N 1
ATOM 4624 C CA . SER B 1 282 ? 5.199 -19.531 18.094 1 64.69 282 SER B CA 1
ATOM 4625 C C . SER B 1 282 ? 4.816 -20.531 17.016 1 64.69 282 SER B C 1
ATOM 4627 O O . SER B 1 282 ? 4.211 -21.562 17.312 1 64.69 282 SER B O 1
ATOM 4629 N N . SER B 1 283 ? 4.773 -20.141 15.867 1 70.44 283 SER B N 1
ATOM 4630 C CA . SER B 1 283 ? 4.547 -21.047 14.75 1 70.44 283 SER B CA 1
ATOM 4631 C C . SER B 1 283 ? 5.723 -22 14.57 1 70.44 283 SER B C 1
ATOM 4633 O O . SER B 1 283 ? 6.844 -21.703 14.984 1 70.44 283 SER B O 1
ATOM 4635 N N . ALA B 1 284 ? 5.352 -23.25 14.07 1 69.88 284 ALA B N 1
ATOM 4636 C CA . ALA B 1 284 ? 6.391 -24.25 13.836 1 69.88 284 ALA B CA 1
ATOM 4637 C C . ALA B 1 284 ? 7.453 -23.719 12.875 1 69.88 284 ALA B C 1
ATOM 4639 O O . ALA B 1 284 ? 8.594 -24.172 12.883 1 69.88 284 ALA B O 1
ATOM 4640 N N . TRP B 1 285 ? 7 -22.781 12.148 1 77.44 285 TRP B N 1
ATOM 4641 C CA . TRP B 1 285 ? 7.922 -22.234 11.156 1 77.44 285 TRP B CA 1
ATOM 4642 C C . TRP B 1 285 ? 8.555 -20.938 11.648 1 77.44 285 TRP B C 1
ATOM 4644 O O . TRP B 1 285 ? 9.312 -20.297 10.914 1 77.44 285 TRP B O 1
ATOM 4654 N N . GLY B 1 286 ? 8.32 -20.594 12.859 1 75.31 286 GLY B N 1
ATOM 4655 C CA . GLY B 1 286 ? 8.883 -19.391 13.438 1 75.31 286 GLY B CA 1
ATOM 4656 C C . GLY B 1 286 ? 7.891 -18.234 13.516 1 75.31 286 GLY B C 1
ATOM 4657 O O . GLY B 1 286 ? 6.82 -18.297 12.914 1 75.31 286 GLY B O 1
ATOM 4658 N N . PRO B 1 287 ? 8.234 -17.328 14.297 1 74.44 287 PRO B N 1
ATOM 4659 C CA . PRO B 1 287 ? 7.332 -16.188 14.477 1 74.44 287 PRO B CA 1
ATOM 4660 C C . PRO B 1 287 ? 7.195 -15.328 13.219 1 74.44 287 PRO B C 1
ATOM 4662 O O . PRO B 1 287 ? 8.172 -15.156 12.477 1 74.44 287 PRO B O 1
ATOM 4665 N N . PRO B 1 288 ? 6.023 -14.938 12.891 1 72.94 288 PRO B N 1
ATOM 4666 C CA . PRO B 1 288 ? 5.832 -14.117 11.688 1 72.94 288 PRO B CA 1
ATOM 4667 C C . PRO B 1 288 ? 6.527 -12.766 11.781 1 72.94 288 PRO B C 1
ATOM 4669 O O . PRO B 1 288 ? 6.777 -12.125 10.758 1 72.94 288 PRO B O 1
ATOM 4672 N N . GLY B 1 289 ? 6.992 -12.414 12.93 1 83 289 GLY B N 1
ATOM 4673 C CA . GLY B 1 289 ? 7.488 -11.055 13.094 1 83 289 GLY B CA 1
ATOM 4674 C C . GLY B 1 289 ? 6.379 -10.023 13.203 1 83 289 GLY B C 1
ATOM 4675 O O . GLY B 1 289 ? 5.723 -9.914 14.234 1 83 289 GLY B O 1
ATOM 4676 N N . GLN B 1 290 ? 6.039 -9.336 12.141 1 89.19 290 GLN B N 1
ATOM 4677 C CA . GLN B 1 290 ? 4.934 -8.383 12.125 1 89.19 290 GLN B CA 1
ATOM 4678 C C . GLN B 1 290 ? 3.807 -8.867 11.211 1 89.19 290 GLN B C 1
ATOM 4680 O O . GLN B 1 290 ? 4.055 -9.539 10.211 1 89.19 290 GLN B O 1
ATOM 4685 N N . VAL B 1 291 ? 2.6 -8.594 11.664 1 91.06 291 VAL B N 1
ATOM 4686 C CA . VAL B 1 291 ? 1.412 -9.023 10.93 1 91.06 291 VAL B CA 1
ATOM 4687 C C . VAL B 1 291 ? 0.433 -7.855 10.812 1 91.06 291 VAL B C 1
ATOM 4689 O O . VAL B 1 291 ? 0.175 -7.148 11.789 1 91.06 291 VAL B O 1
ATOM 4692 N N . LEU B 1 292 ? -0.053 -7.66 9.672 1 94.19 292 LEU B N 1
ATOM 4693 C CA . LEU B 1 292 ? -1.11 -6.68 9.438 1 94.19 292 LEU B CA 1
ATOM 4694 C C . LEU B 1 292 ? -2.08 -7.168 8.367 1 94.19 292 LEU B C 1
ATOM 4696 O O . LEU B 1 292 ? -1.658 -7.703 7.34 1 94.19 292 LEU B O 1
ATOM 4700 N N . SER B 1 293 ? -3.318 -7.062 8.656 1 94.69 293 SER B N 1
ATOM 4701 C CA . SER B 1 293 ? -4.367 -7.426 7.703 1 94.69 293 SER B CA 1
ATOM 4702 C C . SER B 1 293 ? -5.176 -6.203 7.281 1 94.69 293 SER B C 1
ATOM 4704 O O . SER B 1 293 ? -5.48 -5.34 8.109 1 94.69 293 SER B O 1
ATOM 4706 N N . LEU B 1 294 ? -5.453 -6.094 6.039 1 96.31 294 LEU B N 1
ATOM 4707 C CA . LEU B 1 294 ? -6.293 -5.035 5.496 1 96.31 294 LEU B CA 1
ATOM 4708 C C . LEU B 1 294 ? -7.531 -5.617 4.824 1 96.31 294 LEU B C 1
ATOM 4710 O O . LEU B 1 294 ? -7.477 -6.707 4.25 1 96.31 294 LEU B O 1
ATOM 4714 N N . LEU B 1 295 ? -8.617 -4.918 4.875 1 94.31 295 LEU B N 1
ATOM 4715 C CA . LEU B 1 295 ? -9.898 -5.352 4.332 1 94.31 295 LEU B CA 1
ATOM 4716 C C . LEU B 1 295 ? -10.477 -4.301 3.393 1 94.31 295 LEU B C 1
ATOM 4718 O O . LEU B 1 295 ? -10.438 -3.105 3.691 1 94.31 295 LEU B O 1
ATOM 4722 N N . GLU B 1 296 ? -10.898 -4.742 2.211 1 90 296 GLU B N 1
ATOM 4723 C CA . GLU B 1 296 ? -11.828 -3.965 1.403 1 90 296 GLU B CA 1
ATOM 4724 C C . GLU B 1 296 ? -13.266 -4.16 1.876 1 90 296 GLU B C 1
ATOM 4726 O O . GLU B 1 296 ? -13.836 -5.246 1.719 1 90 296 GLU B O 1
ATOM 4731 N N . PRO B 1 297 ? -13.867 -3.143 2.277 1 88.5 297 PRO B N 1
ATOM 4732 C CA . PRO B 1 297 ? -15.117 -3.35 3.018 1 88.5 297 PRO B CA 1
ATOM 4733 C C . PRO B 1 297 ? -16.312 -3.561 2.1 1 88.5 297 PRO B C 1
ATOM 4735 O O . PRO B 1 297 ? -17.391 -3.98 2.557 1 88.5 297 PRO B O 1
ATOM 4738 N N . HIS B 1 298 ? -16.219 -3.264 0.819 1 80.5 298 HIS B N 1
ATOM 4739 C CA . HIS B 1 298 ? -17.406 -3.238 -0.024 1 80.5 298 HIS B CA 1
ATOM 4740 C C . HIS B 1 298 ? -17.656 -4.598 -0.668 1 80.5 298 HIS B C 1
ATOM 4742 O O . HIS B 1 298 ? -18.672 -4.797 -1.326 1 80.5 298 HIS B O 1
ATOM 4748 N N . LYS B 1 299 ? -16.703 -5.566 -0.416 1 78.69 299 LYS B N 1
ATOM 4749 C CA . LYS B 1 299 ? -16.812 -6.898 -1.004 1 78.69 299 LYS B CA 1
ATOM 4750 C C . LYS B 1 299 ? -16.922 -7.969 0.077 1 78.69 299 LYS B C 1
ATOM 4752 O O . LYS B 1 299 ? -16.438 -7.781 1.196 1 78.69 299 LYS B O 1
ATOM 4757 N N . ARG B 1 300 ? -17.484 -9.117 -0.337 1 77.44 300 ARG B N 1
ATOM 4758 C CA . ARG B 1 300 ? -17.641 -10.219 0.607 1 77.44 300 ARG B CA 1
ATOM 4759 C C . ARG B 1 300 ? -16.516 -11.234 0.46 1 77.44 300 ARG B C 1
ATOM 4761 O O . ARG B 1 300 ? -16.203 -11.969 1.403 1 77.44 300 ARG B O 1
ATOM 4768 N N . PHE B 1 301 ? -16.016 -11.32 -0.726 1 74.81 301 PHE B N 1
ATOM 4769 C CA . PHE B 1 301 ? -15 -12.32 -1.003 1 74.81 301 PHE B CA 1
ATOM 4770 C C . PHE B 1 301 ? -13.781 -11.688 -1.666 1 74.81 301 PHE B C 1
ATOM 4772 O O . PHE B 1 301 ? -13.883 -10.617 -2.26 1 74.81 301 PHE B O 1
ATOM 4779 N N . GLN B 1 302 ? -12.664 -12.398 -1.468 1 81.88 302 GLN B N 1
ATOM 4780 C CA . GLN B 1 302 ? -11.438 -11.898 -2.076 1 81.88 302 GLN B CA 1
ATOM 4781 C C . GLN B 1 302 ? -11.203 -10.438 -1.729 1 81.88 302 GLN B C 1
ATOM 4783 O O . GLN B 1 302 ? -10.836 -9.633 -2.596 1 81.88 302 GLN B O 1
ATOM 4788 N N . ASN B 1 303 ? -11.461 -10.078 -0.402 1 86.25 303 ASN B N 1
ATOM 4789 C CA . ASN B 1 303 ? -11.594 -8.68 -0.009 1 86.25 303 ASN B CA 1
ATOM 4790 C C . ASN B 1 303 ? -10.539 -8.281 1.021 1 86.25 303 ASN B C 1
ATOM 4792 O O . ASN B 1 303 ? -10.672 -7.258 1.691 1 86.25 303 ASN B O 1
ATOM 4796 N N . SER B 1 304 ? -9.648 -9.172 1.232 1 92.88 304 SER B N 1
ATOM 4797 C CA . SER B 1 304 ? -8.664 -8.867 2.264 1 92.88 304 SER B CA 1
ATOM 4798 C C . SER B 1 304 ? -7.332 -9.539 1.971 1 92.88 304 SER B C 1
ATOM 4800 O O . SER B 1 304 ? -7.254 -10.438 1.125 1 92.88 304 SER B O 1
ATOM 4802 N N . PHE B 1 305 ? -6.348 -9.023 2.576 1 95.38 305 PHE B N 1
ATOM 4803 C CA . PHE B 1 305 ? -5.066 -9.719 2.576 1 95.38 305 PHE B CA 1
ATOM 4804 C C . PHE B 1 305 ? -4.316 -9.469 3.881 1 95.38 305 PHE B C 1
ATOM 4806 O O . PHE B 1 305 ? -4.617 -8.516 4.605 1 95.38 305 PHE B O 1
ATOM 4813 N N . THR B 1 306 ? -3.443 -10.383 4.18 1 95 306 THR B N 1
ATOM 4814 C CA . THR B 1 306 ? -2.58 -10.289 5.355 1 95 306 THR B CA 1
ATOM 4815 C C . THR B 1 306 ? -1.111 -10.266 4.945 1 95 306 THR B C 1
ATOM 4817 O O . THR B 1 306 ? -0.693 -11.016 4.062 1 95 306 THR B O 1
ATOM 4820 N N . MET B 1 307 ? -0.403 -9.352 5.508 1 96.38 307 MET B N 1
ATOM 4821 C CA . MET B 1 307 ? 1.042 -9.258 5.32 1 96.38 307 MET B CA 1
ATOM 4822 C C . MET B 1 307 ? 1.783 -9.797 6.539 1 96.38 307 MET B C 1
ATOM 4824 O O . MET B 1 307 ? 1.502 -9.398 7.672 1 96.38 307 MET B O 1
ATOM 4828 N N . LEU B 1 308 ? 2.633 -10.711 6.301 1 94.31 308 LEU B N 1
ATOM 4829 C CA . LEU B 1 308 ? 3.592 -11.188 7.293 1 94.31 308 LEU B CA 1
ATOM 4830 C C . LEU B 1 308 ? 5.004 -10.727 6.953 1 94.31 308 LEU B C 1
ATOM 4832 O O . LEU B 1 308 ? 5.449 -10.867 5.812 1 94.31 308 LEU B O 1
ATOM 4836 N N . GLN B 1 309 ? 5.676 -10.172 7.887 1 94.31 309 GLN B N 1
ATOM 4837 C CA . GLN B 1 309 ? 7.078 -9.812 7.711 1 94.31 309 GLN B CA 1
ATOM 4838 C C . GLN B 1 309 ? 7.98 -10.68 8.586 1 94.31 309 GLN B C 1
ATOM 4840 O O . GLN B 1 309 ? 7.723 -10.852 9.773 1 94.31 309 GLN B O 1
ATOM 4845 N N . ARG B 1 310 ? 8.977 -11.188 7.938 1 92.62 310 ARG B N 1
ATOM 4846 C CA . ARG B 1 310 ? 9.898 -12.062 8.664 1 92.62 310 ARG B CA 1
ATOM 4847 C C . ARG B 1 310 ? 10.945 -11.25 9.414 1 92.62 310 ARG B C 1
ATOM 4849 O O . ARG B 1 310 ? 11.711 -10.5 8.797 1 92.62 310 ARG B O 1
ATOM 4856 N N . ARG B 1 311 ? 10.969 -11.422 10.789 1 90.06 311 ARG B N 1
ATOM 4857 C CA . ARG B 1 311 ? 11.945 -10.758 11.648 1 90.06 311 ARG B CA 1
ATOM 4858 C C . ARG B 1 311 ? 12.562 -11.75 12.633 1 90.06 311 ARG B C 1
ATOM 4860 O O . ARG B 1 311 ? 12.289 -11.695 13.836 1 90.06 311 ARG B O 1
ATOM 4867 N N . PRO B 1 312 ? 13.484 -12.578 12.156 1 85.94 312 PRO B N 1
ATOM 4868 C CA . PRO B 1 312 ? 14.039 -13.594 13.047 1 85.94 312 PRO B CA 1
ATOM 4869 C C . PRO B 1 312 ? 14.938 -13 14.125 1 85.94 312 PRO B C 1
ATOM 4871 O O . PRO B 1 312 ? 15.039 -13.555 15.227 1 85.94 312 PRO B O 1
ATOM 4874 N N . GLU B 1 313 ? 15.586 -11.883 13.836 1 86.19 313 GLU B N 1
ATOM 4875 C CA . GLU B 1 313 ? 16.5 -11.25 14.773 1 86.19 313 GLU B CA 1
ATOM 4876 C C . GLU B 1 313 ? 16.172 -9.773 14.977 1 86.19 313 GLU B C 1
ATOM 4878 O O . GLU B 1 313 ? 17.062 -8.945 15.141 1 86.19 313 GLU B O 1
ATOM 4883 N N . GLY B 1 314 ? 14.914 -9.5 14.859 1 86.44 314 GLY B N 1
ATOM 4884 C CA . GLY B 1 314 ? 14.531 -8.102 14.969 1 86.44 314 GLY B CA 1
ATOM 4885 C C . GLY B 1 314 ? 14.562 -7.363 13.648 1 86.44 314 GLY B C 1
ATOM 4886 O O . GLY B 1 314 ? 14.258 -7.941 12.602 1 86.44 314 GLY B O 1
ATOM 4887 N N . TYR B 1 315 ? 14.922 -6.137 13.734 1 87.06 315 TYR B N 1
ATOM 4888 C CA . TYR B 1 315 ? 14.883 -5.309 12.539 1 87.06 315 TYR B CA 1
ATOM 4889 C C . TYR B 1 315 ? 16.062 -5.613 11.625 1 87.06 315 TYR B C 1
ATOM 4891 O O . TYR B 1 315 ? 17.219 -5.637 12.078 1 87.06 315 TYR B O 1
ATOM 4899 N N . ALA B 1 316 ? 15.75 -5.863 10.391 1 85.12 316 ALA B N 1
ATOM 4900 C CA . ALA B 1 316 ? 16.797 -6 9.391 1 85.12 316 ALA B CA 1
ATOM 4901 C C . ALA B 1 316 ? 17.172 -4.645 8.797 1 85.12 316 ALA B C 1
ATOM 4903 O O . ALA B 1 316 ? 18.203 -4.512 8.133 1 85.12 316 ALA B O 1
ATOM 4904 N N . GLU B 1 317 ? 16.328 -3.684 9 1 86.81 317 GLU B N 1
ATOM 4905 C CA . GLU B 1 317 ? 16.5 -2.357 8.406 1 86.81 317 GLU B CA 1
ATOM 4906 C C . GLU B 1 317 ? 17.609 -1.575 9.117 1 86.81 317 GLU B C 1
ATOM 4908 O O . GLU B 1 317 ? 17.766 -1.687 10.336 1 86.81 317 GLU B O 1
ATOM 4913 N N . PRO B 1 318 ? 18.281 -0.727 8.43 1 83.81 318 PRO B N 1
ATOM 4914 C CA . PRO B 1 318 ? 19.359 0.078 9.023 1 83.81 318 PRO B CA 1
ATOM 4915 C C . PRO B 1 318 ? 18.828 1.24 9.859 1 83.81 318 PRO B C 1
ATOM 4917 O O . PRO B 1 318 ? 17.625 1.509 9.859 1 83.81 318 PRO B O 1
ATOM 4920 N N . GLN B 1 319 ? 19.734 1.827 10.648 1 83.06 319 GLN B N 1
ATOM 4921 C CA . GLN B 1 319 ? 19.5 3.088 11.344 1 83.06 319 GLN B CA 1
ATOM 4922 C C . GLN B 1 319 ? 20.453 4.18 10.844 1 83.06 319 GLN B C 1
ATOM 4924 O O . GLN B 1 319 ? 21.641 3.93 10.633 1 83.06 319 GLN B O 1
ATOM 4929 N N . TYR B 1 320 ? 19.891 5.32 10.562 1 76.62 320 TYR B N 1
ATOM 4930 C CA . TYR B 1 320 ? 20.688 6.383 9.977 1 76.62 320 TYR B CA 1
ATOM 4931 C C . TYR B 1 320 ? 20.766 7.59 10.906 1 76.62 320 TYR B C 1
ATOM 4933 O O . TYR B 1 320 ? 21.703 8.383 10.836 1 76.62 320 TYR B O 1
ATOM 4941 N N . SER B 1 321 ? 19.703 7.852 11.648 1 71.88 321 SER B N 1
ATOM 4942 C CA . SER B 1 321 ? 19.672 9.086 12.422 1 71.88 321 SER B CA 1
ATOM 4943 C C . SER B 1 321 ? 19.328 8.812 13.883 1 71.88 321 SER B C 1
ATOM 4945 O O . SER B 1 321 ? 18.781 7.754 14.211 1 71.88 321 SER B O 1
ATOM 4947 N N . LYS B 1 322 ? 19.953 9.641 14.648 1 63.31 322 LYS B N 1
ATOM 4948 C CA . LYS B 1 322 ? 19.609 9.633 16.062 1 63.31 322 LYS B CA 1
ATOM 4949 C C . LYS B 1 322 ? 18.766 10.852 16.438 1 63.31 322 LYS B C 1
ATOM 4951 O O . LYS B 1 322 ? 18.609 11.164 17.625 1 63.31 322 LYS B O 1
ATOM 4956 N N . LEU B 1 323 ? 18.156 11.445 15.367 1 55.22 323 LEU B N 1
ATOM 4957 C CA . LEU B 1 323 ? 17.609 12.766 15.633 1 55.22 323 LEU B CA 1
ATOM 4958 C C . LEU B 1 323 ? 16.594 12.719 16.766 1 55.22 323 LEU B C 1
ATOM 4960 O O . LEU B 1 323 ? 15.453 12.312 16.578 1 55.22 323 LEU B O 1
ATOM 4964 N N . PRO B 1 324 ? 16.578 12.695 18.125 1 43.91 324 PRO B N 1
ATOM 4965 C CA . PRO B 1 324 ? 16.297 13.797 19.047 1 43.91 324 PRO B CA 1
ATOM 4966 C C . PRO B 1 324 ? 17.422 14.836 19.078 1 43.91 324 PRO B C 1
ATOM 4968 O O . PRO B 1 324 ? 18.547 14.547 18.703 1 43.91 324 PRO B O 1
#